Protein AF-0000000087407707 (afdb_homodimer)

Structure (mmCIF, N/CA/C/O backbone):
data_AF-0000000087407707-model_v1
#
loop_
_entity.id
_entity.type
_entity.pdbx_description
1 polymer 'Saccharopine dehydrogenase family protein'
#
loop_
_atom_site.group_PDB
_atom_site.id
_atom_site.type_symbol
_atom_site.label_atom_id
_atom_site.label_alt_id
_atom_site.label_comp_id
_atom_site.label_asym_id
_atom_site.label_entity_id
_atom_site.label_seq_id
_atom_site.pdbx_PDB_ins_code
_atom_site.Cartn_x
_atom_site.Cartn_y
_atom_site.Cartn_z
_atom_site.occupancy
_atom_site.B_iso_or_equiv
_atom_site.auth_seq_id
_atom_site.auth_comp_id
_atom_site.auth_asym_id
_atom_site.auth_atom_id
_atom_site.pdbx_PDB_model_num
ATOM 1 N N . MET A 1 1 ? -9.711 49.594 4.258 1 94.19 1 MET A N 1
ATOM 2 C CA . MET A 1 1 ? -8.438 49 3.896 1 94.19 1 MET A CA 1
ATOM 3 C C . MET A 1 1 ? -8.648 47.844 2.9 1 94.19 1 MET A C 1
ATOM 5 O O . MET A 1 1 ? -9.594 47.062 3.029 1 94.19 1 MET A O 1
ATOM 9 N N . LYS A 1 2 ? -7.848 47.812 1.868 1 97.19 2 LYS A N 1
ATOM 10 C CA . LYS A 1 2 ? -7.922 46.75 0.866 1 97.19 2 LYS A CA 1
ATOM 11 C C . LYS A 1 2 ? -7.027 45.594 1.241 1 97.19 2 LYS A C 1
ATOM 13 O O . LYS A 1 2 ? -5.824 45.75 1.454 1 97.19 2 LYS A O 1
ATOM 18 N N . VAL A 1 3 ? -7.664 44.438 1.267 1 98.31 3 VAL A N 1
ATOM 19 C CA . VAL A 1 3 ? -6.918 43.25 1.646 1 98.31 3 VAL A CA 1
ATOM 20 C C . VAL A 1 3 ? -7.035 42.188 0.548 1 98.31 3 VAL A C 1
ATOM 22 O O . VAL A 1 3 ? -8.078 42.062 -0.093 1 98.31 3 VAL A O 1
ATOM 25 N N . LEU A 1 4 ? -5.922 41.469 0.323 1 98.75 4 LEU A N 1
ATOM 26 C CA . LEU A 1 4 ? -5.895 40.375 -0.659 1 98.75 4 LEU A CA 1
ATOM 27 C C . LEU A 1 4 ? -5.652 39.031 0.018 1 98.75 4 LEU A C 1
ATOM 29 O O . LEU A 1 4 ? -4.648 38.844 0.711 1 98.75 4 LEU A O 1
ATOM 33 N N . VAL A 1 5 ? -6.613 38.156 -0.133 1 98.75 5 VAL A N 1
ATOM 34 C CA . VAL A 1 5 ? -6.426 36.75 0.29 1 98.75 5 VAL A CA 1
ATOM 35 C C . VAL A 1 5 ? -5.984 35.906 -0.9 1 98.75 5 VAL A C 1
ATOM 37 O O . VAL A 1 5 ? -6.688 35.844 -1.91 1 98.75 5 VAL A O 1
ATOM 40 N N . LEU A 1 6 ? -4.805 35.312 -0.757 1 98.31 6 LEU A N 1
ATOM 41 C CA . LEU A 1 6 ? -4.312 34.438 -1.814 1 98.31 6 LEU A CA 1
ATOM 42 C C . LEU A 1 6 ? -4.766 33 -1.583 1 98.31 6 LEU A C 1
ATOM 44 O O . LEU A 1 6 ? -4.359 32.375 -0.606 1 98.31 6 LEU A O 1
ATOM 48 N N . GLY A 1 7 ? -5.551 32.5 -2.494 1 96.75 7 GLY A N 1
ATOM 49 C CA . GLY A 1 7 ? -6.121 31.156 -2.381 1 96.75 7 GLY A CA 1
ATOM 50 C C . GLY A 1 7 ? -7.602 31.172 -2.051 1 96.75 7 GLY A C 1
ATOM 51 O O . GLY A 1 7 ? -8.008 31.719 -1.025 1 96.75 7 GLY A O 1
ATOM 52 N N . ALA A 1 8 ? -8.359 30.531 -2.9 1 96.62 8 ALA A N 1
ATOM 53 C CA . ALA A 1 8 ? -9.805 30.453 -2.701 1 96.62 8 ALA A CA 1
ATOM 54 C C . ALA A 1 8 ? -10.227 29.047 -2.301 1 96.62 8 ALA A C 1
ATOM 56 O O . ALA A 1 8 ? -11.328 28.609 -2.639 1 96.62 8 ALA A O 1
ATOM 57 N N . GLY A 1 9 ? -9.305 28.344 -1.677 1 93.56 9 GLY A N 1
ATOM 58 C CA . GLY A 1 9 ? -9.672 27.078 -1.073 1 93.56 9 GLY A CA 1
ATOM 59 C C . GLY A 1 9 ? -10.461 27.234 0.212 1 93.56 9 GLY A C 1
ATOM 60 O O . GLY A 1 9 ? -10.914 28.328 0.542 1 93.56 9 GLY A O 1
ATOM 61 N N . ASN A 1 10 ? -10.578 26.125 0.955 1 93.06 10 ASN A N 1
ATOM 62 C CA . ASN A 1 10 ? -11.383 26.109 2.176 1 93.06 10 ASN A CA 1
ATOM 63 C C . ASN A 1 10 ? -10.891 27.156 3.18 1 93.06 10 ASN A C 1
ATOM 65 O O . ASN A 1 10 ? -11.695 27.906 3.729 1 93.06 10 ASN A O 1
ATOM 69 N N . VAL A 1 11 ? -9.625 27.219 3.348 1 95.5 11 VAL A N 1
ATOM 70 C CA . VAL A 1 11 ? -9.047 28.109 4.352 1 95.5 11 VAL A CA 1
ATOM 71 C C . VAL A 1 11 ? -9.141 29.562 3.875 1 95.5 11 VAL A C 1
ATOM 73 O O . VAL A 1 11 ? -9.539 30.438 4.637 1 95.5 11 VAL A O 1
ATOM 76 N N . GLY A 1 12 ? -8.773 29.766 2.627 1 97.19 12 GLY A N 1
ATOM 77 C CA . GLY A 1 12 ? -8.867 31.109 2.08 1 97.19 12 GLY A CA 1
ATOM 78 C C . GLY A 1 12 ? -10.273 31.656 2.109 1 97.19 12 GLY A C 1
ATOM 79 O O . GLY A 1 12 ? -10.477 32.844 2.402 1 97.19 12 GLY A O 1
ATOM 80 N N . THR A 1 13 ? -11.211 30.844 1.816 1 97.31 13 THR A N 1
ATOM 81 C CA . THR A 1 13 ? -12.609 31.25 1.842 1 97.31 13 THR A CA 1
ATOM 82 C C . THR A 1 13 ? -13.039 31.641 3.254 1 97.31 13 THR A C 1
ATOM 84 O O . THR A 1 13 ? -13.742 32.625 3.443 1 97.31 13 THR A O 1
ATOM 87 N N . ALA A 1 14 ? -12.625 30.891 4.215 1 97.38 14 ALA A N 1
ATOM 88 C CA . ALA A 1 14 ? -12.953 31.188 5.605 1 97.38 14 ALA A CA 1
ATOM 89 C C . ALA A 1 14 ? -12.344 32.531 6.039 1 97.38 14 ALA A C 1
ATOM 91 O O . ALA A 1 14 ? -12.977 33.281 6.762 1 97.38 14 ALA A O 1
ATOM 92 N N . ILE A 1 15 ? -11.141 32.781 5.637 1 98.5 15 ILE A N 1
ATOM 93 C CA . ILE A 1 15 ? -10.469 34.031 5.957 1 98.5 15 ILE A CA 1
ATOM 94 C C . ILE A 1 15 ? -11.25 35.188 5.367 1 98.5 15 ILE A C 1
ATOM 96 O O . ILE A 1 15 ? -11.562 36.156 6.074 1 98.5 15 ILE A O 1
ATOM 100 N N . ALA A 1 16 ? -11.555 35.062 4.086 1 98.5 16 ALA A N 1
ATOM 101 C CA . ALA A 1 16 ? -12.273 36.125 3.383 1 98.5 16 ALA A CA 1
ATOM 102 C C . ALA A 1 16 ? -13.633 36.406 4.023 1 98.5 16 ALA A C 1
ATOM 104 O O . ALA A 1 16 ? -14.031 37.562 4.203 1 98.5 16 ALA A O 1
ATOM 105 N N . TRP A 1 17 ? -14.273 35.312 4.352 1 98.12 17 TRP A N 1
ATOM 106 C CA . TRP A 1 17 ? -15.586 35.438 4.977 1 98.12 17 TRP A CA 1
ATOM 107 C C . TRP A 1 17 ? -15.508 36.156 6.312 1 98.12 17 TRP A C 1
ATOM 109 O O . TRP A 1 17 ? -16.344 37 6.617 1 98.12 17 TRP A O 1
ATOM 119 N N . ASP A 1 18 ? -14.539 35.812 7.09 1 98.06 18 ASP A N 1
ATOM 120 C CA . ASP A 1 18 ? -14.398 36.375 8.43 1 98.06 18 ASP A CA 1
ATOM 121 C C . ASP A 1 18 ? -14.062 37.875 8.367 1 98.06 18 ASP A C 1
ATOM 123 O O . ASP A 1 18 ? -14.438 38.625 9.258 1 98.06 18 ASP A O 1
ATOM 127 N N . LEU A 1 19 ? -13.406 38.312 7.312 1 98.25 19 LEU A N 1
ATOM 128 C CA . LEU A 1 19 ? -12.93 39.688 7.199 1 98.25 19 LEU A CA 1
ATOM 129 C C . LEU A 1 19 ? -13.914 40.531 6.414 1 98.25 19 LEU A C 1
ATOM 131 O O . LEU A 1 19 ? -13.797 41.75 6.387 1 98.25 19 LEU A O 1
ATOM 135 N N . ARG A 1 20 ? -14.906 40 5.879 1 97.69 20 ARG A N 1
ATOM 136 C CA . ARG A 1 20 ? -15.711 40.562 4.801 1 97.69 20 ARG A CA 1
ATOM 137 C C . ARG A 1 20 ? -16.406 41.844 5.246 1 97.69 20 ARG A C 1
ATOM 139 O O . ARG A 1 20 ? -16.609 42.75 4.441 1 97.69 20 ARG A O 1
ATOM 146 N N . ASP A 1 21 ? -16.75 42 6.5 1 96.94 21 ASP A N 1
ATOM 147 C CA . ASP A 1 21 ? -17.562 43.125 6.957 1 96.94 21 ASP A CA 1
ATOM 148 C C . ASP A 1 21 ? -16.672 44.312 7.367 1 96.94 21 ASP A C 1
ATOM 150 O O . ASP A 1 21 ? -17.156 45.438 7.496 1 96.94 21 ASP A O 1
ATOM 154 N N . GLU A 1 22 ? -15.422 44.062 7.512 1 96.88 22 GLU A N 1
ATOM 155 C CA . GLU A 1 22 ? -14.531 45.094 8.062 1 96.88 22 GLU A CA 1
ATOM 156 C C . GLU A 1 22 ? -13.562 45.625 7.004 1 96.88 22 GLU A C 1
ATOM 158 O O . GLU A 1 22 ? -13.055 46.719 7.121 1 96.88 22 GLU A O 1
ATOM 163 N N . PHE A 1 23 ? -13.336 44.781 5.961 1 97.88 23 PHE A N 1
ATOM 164 C CA . PHE A 1 23 ? -12.328 45.125 4.961 1 97.88 23 PHE A CA 1
ATOM 165 C C . PHE A 1 23 ? -12.906 45 3.553 1 97.88 23 PHE A C 1
ATOM 167 O O . PHE A 1 23 ? -13.969 44.406 3.357 1 97.88 23 PHE A O 1
ATOM 174 N N . ASP A 1 24 ? -12.281 45.75 2.639 1 98.44 24 ASP A N 1
ATOM 175 C CA . ASP A 1 24 ? -12.5 45.5 1.222 1 98.44 24 ASP A CA 1
ATOM 176 C C . A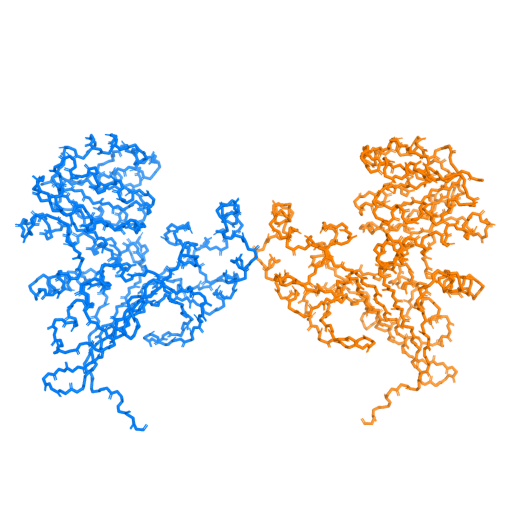SP A 1 24 ? -11.688 44.281 0.76 1 98.44 24 ASP A C 1
ATOM 178 O O . ASP A 1 24 ? -10.539 44.406 0.332 1 98.44 24 ASP A O 1
ATOM 182 N N . VAL A 1 25 ? -12.352 43.094 0.759 1 98.69 25 VAL A N 1
ATOM 183 C CA . VAL A 1 25 ? -11.641 41.844 0.64 1 98.69 25 VAL A CA 1
ATOM 184 C C . VAL A 1 25 ? -11.625 41.375 -0.819 1 98.69 25 VAL A C 1
ATOM 186 O O . VAL A 1 25 ? -12.68 41.312 -1.459 1 98.69 25 VAL A O 1
ATOM 189 N N . HIS A 1 26 ? -10.445 41.156 -1.296 1 98.56 26 HIS A N 1
ATOM 190 C CA . HIS A 1 26 ? -10.219 40.5 -2.584 1 98.56 26 HIS A CA 1
ATOM 191 C C . HIS A 1 26 ? -9.641 39.094 -2.404 1 98.56 26 HIS A C 1
ATOM 193 O O . HIS A 1 26 ? -8.859 38.844 -1.479 1 98.56 26 HIS A O 1
ATOM 199 N N . VAL A 1 27 ? -10.094 38.156 -3.301 1 98.56 27 VAL A N 1
ATOM 200 C CA . VAL A 1 27 ? -9.586 36.812 -3.229 1 98.56 27 VAL A CA 1
ATOM 201 C C . VAL A 1 27 ? -8.945 36.406 -4.559 1 98.56 27 VAL A C 1
ATOM 203 O O . VAL A 1 27 ? -9.578 36.5 -5.613 1 98.56 27 VAL A O 1
ATOM 206 N N . GLY A 1 28 ? -7.688 36 -4.453 1 97.81 28 GLY A N 1
ATOM 207 C CA . GLY A 1 28 ? -6.949 35.594 -5.637 1 97.81 28 GLY A CA 1
ATOM 208 C C . GLY A 1 28 ? -6.824 34.094 -5.781 1 97.81 28 GLY A C 1
ATOM 209 O O . GLY A 1 28 ? -6.484 33.406 -4.82 1 97.81 28 GLY A O 1
ATOM 210 N N . ASP A 1 29 ? -7.09 33.594 -6.934 1 97.5 29 ASP A N 1
ATOM 211 C CA . ASP A 1 29 ? -6.949 32.188 -7.262 1 97.5 29 ASP A CA 1
ATOM 212 C C . ASP A 1 29 ? -6.828 31.984 -8.773 1 97.5 29 ASP A C 1
ATOM 214 O O . ASP A 1 29 ? -7.199 32.875 -9.555 1 97.5 29 ASP A O 1
ATOM 218 N N . VAL A 1 30 ? -6.168 30.875 -9.125 1 96.62 30 VAL A N 1
ATOM 219 C CA . VAL A 1 30 ? -6.039 30.562 -10.547 1 96.62 30 VAL A CA 1
ATOM 220 C C . VAL A 1 30 ? -7.34 29.953 -11.062 1 96.62 30 VAL A C 1
ATOM 222 O O . VAL A 1 30 ? -7.648 30.047 -12.25 1 96.62 30 VAL A O 1
ATOM 225 N N . SER A 1 31 ? -8.18 29.375 -10.203 1 96.38 31 SER A N 1
ATOM 226 C CA . SER A 1 31 ? -9.391 28.656 -10.57 1 96.38 31 SER A CA 1
ATOM 227 C C . SER A 1 31 ? -10.594 29.594 -10.656 1 96.38 31 SER A C 1
ATOM 229 O O . SER A 1 31 ? -11.016 30.156 -9.648 1 96.38 31 SER A O 1
ATOM 231 N N . ASP A 1 32 ? -11.258 29.547 -11.797 1 96.25 32 ASP A N 1
ATOM 232 C CA . ASP A 1 32 ? -12.461 30.359 -11.961 1 96.25 32 ASP A CA 1
ATOM 233 C C . ASP A 1 32 ? -13.602 29.812 -11.109 1 96.25 32 ASP A C 1
ATOM 235 O O . ASP A 1 32 ? -14.406 30.594 -10.57 1 96.25 32 ASP A O 1
ATOM 239 N N . GLU A 1 33 ? -13.625 28.594 -11.039 1 96.25 33 GLU A N 1
ATOM 240 C CA . GLU A 1 33 ? -14.68 27.953 -10.266 1 96.25 33 GLU A CA 1
ATOM 241 C C . GLU A 1 33 ? -14.602 28.328 -8.789 1 96.25 33 GLU A C 1
ATOM 243 O O . GLU A 1 33 ? -15.609 28.656 -8.172 1 96.25 33 GLU A O 1
ATOM 248 N N . ARG A 1 34 ? -13.438 28.344 -8.258 1 95.38 34 ARG A N 1
ATOM 249 C CA . ARG A 1 34 ? -13.25 28.703 -6.859 1 95.38 34 ARG A CA 1
ATOM 250 C C . ARG A 1 34 ? -13.539 30.188 -6.629 1 95.38 34 ARG A C 1
ATOM 252 O O . ARG A 1 34 ? -14.086 30.562 -5.59 1 95.38 34 ARG A O 1
ATOM 259 N N . LEU A 1 35 ? -13.18 30.969 -7.586 1 97.25 35 LEU A N 1
ATOM 260 C CA . LEU A 1 35 ? -13.398 32.406 -7.477 1 97.25 35 LEU A CA 1
ATOM 261 C C . LEU A 1 35 ? -14.891 32.719 -7.492 1 97.25 35 LEU A C 1
ATOM 263 O O . LEU A 1 35 ? -15.344 33.656 -6.801 1 97.25 35 LEU A O 1
ATOM 267 N N . LYS A 1 36 ? -15.586 31.938 -8.258 1 96.38 36 LYS A N 1
ATOM 268 C CA . LYS A 1 36 ? -17.031 32.125 -8.312 1 96.38 36 LYS A CA 1
ATOM 269 C C . LYS A 1 36 ? -17.688 31.859 -6.957 1 96.38 36 LYS A C 1
ATOM 271 O O . LYS A 1 36 ? -18.625 32.562 -6.562 1 96.38 36 LYS A O 1
ATOM 276 N N . ALA A 1 37 ? -17.156 30.953 -6.285 1 94 37 ALA A N 1
ATOM 277 C CA . ALA A 1 37 ? -17.734 30.516 -5.016 1 94 37 ALA A CA 1
ATOM 278 C C . ALA A 1 37 ? -17.609 31.609 -3.953 1 94 37 ALA A C 1
ATOM 280 O O . ALA A 1 37 ? -18.391 31.656 -3.006 1 94 37 ALA A O 1
ATOM 281 N N . VAL A 1 38 ? -16.641 32.531 -4.105 1 96.75 38 VAL A N 1
ATOM 282 C CA . VAL A 1 38 ? -16.406 33.531 -3.078 1 96.75 38 VAL A CA 1
ATOM 283 C C . VAL A 1 38 ? -16.969 34.875 -3.541 1 96.75 38 VAL A C 1
ATOM 285 O O . VAL A 1 38 ? -16.922 35.844 -2.799 1 96.75 38 VAL A O 1
ATOM 288 N N . SER A 1 39 ? -17.531 34.969 -4.711 1 96.56 39 SER A N 1
ATOM 289 C CA . SER A 1 39 ? -17.922 36.219 -5.34 1 96.56 39 SER A CA 1
ATOM 290 C C . SER A 1 39 ? -19.109 36.844 -4.609 1 96.56 39 SER A C 1
ATOM 292 O O . SER A 1 39 ? -19.359 38.062 -4.762 1 96.56 39 SER A O 1
ATOM 294 N N . GLU A 1 40 ? -19.75 36.094 -3.857 1 95.69 40 GLU A N 1
ATOM 295 C CA . GLU A 1 40 ? -20.922 36.594 -3.154 1 95.69 40 GLU A CA 1
ATOM 296 C C . GLU A 1 40 ? -20.531 37.562 -2.025 1 95.69 40 GLU A C 1
ATOM 298 O O . GLU A 1 40 ? -21.312 38.438 -1.641 1 95.69 40 GLU A O 1
ATOM 303 N N . PHE A 1 41 ? -19.266 37.406 -1.529 1 96.69 41 PHE A N 1
ATOM 304 C CA . PHE A 1 41 ? -18.938 38.219 -0.349 1 96.69 41 PHE A CA 1
ATOM 305 C C . PHE A 1 41 ? -17.547 38.812 -0.465 1 96.69 41 PHE A C 1
ATOM 307 O O . PHE A 1 41 ? -17.125 39.562 0.422 1 96.69 41 PHE A O 1
ATOM 314 N N . ALA A 1 42 ? -16.812 38.562 -1.515 1 98.06 42 ALA A N 1
ATOM 315 C CA . ALA A 1 42 ? -15.492 39.094 -1.776 1 98.06 42 ALA A CA 1
ATOM 316 C C . ALA A 1 42 ? -15.273 39.344 -3.27 1 98.06 42 ALA A C 1
ATOM 318 O O . ALA A 1 42 ? -16 38.781 -4.102 1 98.06 42 ALA A O 1
ATOM 319 N N . THR A 1 43 ? -14.352 40.156 -3.625 1 98.25 43 THR A N 1
ATOM 320 C CA . THR A 1 43 ? -14.055 40.469 -5.023 1 98.25 43 THR A CA 1
ATOM 321 C C . THR A 1 43 ? -13.023 39.469 -5.578 1 98.25 43 THR A C 1
ATOM 323 O O . THR A 1 43 ? -11.883 39.438 -5.113 1 98.25 43 THR A O 1
ATOM 326 N N . PRO A 1 44 ? -13.391 38.719 -6.613 1 98.06 44 PRO A N 1
ATOM 327 C CA . PRO A 1 44 ? -12.453 37.75 -7.18 1 98.06 44 PRO A CA 1
ATOM 328 C C . PRO A 1 44 ? -11.359 38.406 -8.016 1 98.06 44 PRO A C 1
ATOM 330 O O . PRO A 1 44 ? -11.609 39.375 -8.703 1 98.06 44 PRO A O 1
ATOM 333 N N . LEU A 1 45 ? -10.18 37.844 -7.945 1 97 45 LEU A N 1
ATOM 334 C CA . LEU A 1 45 ? -9.023 38.25 -8.719 1 97 45 LEU A CA 1
ATOM 335 C C . LEU A 1 45 ? -8.25 37.062 -9.25 1 97 45 LEU A C 1
ATOM 337 O O . LEU A 1 45 ? -7.828 36.188 -8.477 1 97 45 LEU A O 1
ATOM 341 N N . LYS A 1 46 ? -8.094 37 -10.555 1 96.25 46 LYS A N 1
ATOM 342 C CA . LYS A 1 46 ? -7.316 35.906 -11.125 1 96.25 46 LYS A CA 1
ATOM 343 C C . LYS A 1 46 ? -5.824 36.094 -10.875 1 96.25 46 LYS A C 1
ATOM 345 O O . LYS A 1 46 ? -5.238 37.094 -11.32 1 96.25 46 LYS A O 1
ATOM 350 N N . VAL A 1 47 ? -5.227 35.219 -10.102 1 95.88 47 VAL A N 1
ATOM 351 C CA . VAL A 1 47 ? -3.812 35.312 -9.75 1 95.88 47 VAL A CA 1
ATOM 352 C C . VAL A 1 47 ? -3.152 33.938 -9.93 1 95.88 47 VAL A C 1
ATOM 354 O O . VAL A 1 47 ? -3.697 32.938 -9.492 1 95.88 47 VAL A O 1
ATOM 357 N N . ASP A 1 48 ? -2.035 33.938 -10.586 1 95.44 48 ASP A N 1
ATOM 358 C CA . ASP A 1 48 ? -1.222 32.75 -10.711 1 95.44 48 ASP A CA 1
ATOM 359 C C . ASP A 1 48 ? -0.048 32.781 -9.734 1 95.44 48 ASP A C 1
ATOM 361 O O . ASP A 1 48 ? 0.967 33.438 -9.992 1 95.44 48 ASP A O 1
ATOM 365 N N . ALA A 1 49 ? -0.137 32 -8.695 1 93.88 49 ALA A N 1
ATOM 366 C CA . ALA A 1 49 ? 0.852 32.031 -7.617 1 93.88 49 ALA A CA 1
ATOM 367 C C . ALA A 1 49 ? 2.154 31.359 -8.062 1 93.88 49 ALA A C 1
ATOM 369 O O . ALA A 1 49 ? 3.188 31.5 -7.406 1 93.88 49 ALA A O 1
ATOM 370 N N . SER A 1 50 ? 2.168 30.672 -9.195 1 94 50 SER A N 1
ATOM 371 C CA . SER A 1 50 ? 3.389 30.031 -9.68 1 94 50 SER A CA 1
ATOM 372 C C . SER A 1 50 ? 4.336 31.047 -10.305 1 94 50 SER A C 1
ATOM 374 O O . SER A 1 50 ? 5.512 30.766 -10.516 1 94 50 SER A O 1
ATOM 376 N N . SER A 1 51 ? 3.814 32.25 -10.578 1 95.56 51 SER A N 1
ATOM 377 C CA . SER A 1 51 ? 4.617 33.312 -11.141 1 95.56 51 SER A CA 1
ATOM 378 C C . SER A 1 51 ? 4.949 34.375 -10.094 1 95.56 51 SER A C 1
ATOM 380 O O . SER A 1 51 ? 4.066 35.094 -9.617 1 95.56 51 SER A O 1
ATOM 382 N N . PHE A 1 52 ? 6.234 34.5 -9.828 1 96.88 52 PHE A N 1
ATOM 383 C CA . PHE A 1 52 ? 6.695 35.469 -8.844 1 96.88 52 PHE A CA 1
ATOM 384 C C . PHE A 1 52 ? 6.289 36.875 -9.25 1 96.88 52 PHE A C 1
ATOM 386 O O . PHE A 1 52 ? 5.77 37.656 -8.43 1 96.88 52 PHE A O 1
ATOM 393 N N . ASP A 1 53 ? 6.418 37.156 -10.477 1 96 53 ASP A N 1
ATOM 394 C CA . ASP A 1 53 ? 6.105 38.5 -10.961 1 96 53 ASP A CA 1
ATOM 395 C C . ASP A 1 53 ? 4.605 38.781 -10.898 1 96 53 ASP A C 1
ATOM 397 O O . ASP A 1 53 ? 4.184 39.875 -10.578 1 96 53 ASP A O 1
ATOM 401 N N . SER A 1 54 ? 3.916 37.781 -11.203 1 94.69 54 SER A N 1
ATOM 402 C CA . SER A 1 54 ? 2.465 37.906 -11.109 1 94.69 54 SER A CA 1
ATOM 403 C C . SER A 1 54 ? 2.02 38.188 -9.68 1 94.69 54 SER A C 1
ATOM 405 O O . SER A 1 54 ? 1.072 38.938 -9.453 1 94.69 54 SER A O 1
ATOM 407 N N . LEU A 1 55 ? 2.652 37.594 -8.773 1 97 55 LEU A N 1
ATOM 408 C CA . LEU A 1 55 ? 2.342 37.781 -7.359 1 97 55 LEU A CA 1
ATOM 409 C C . LEU A 1 55 ? 2.67 39.219 -6.934 1 97 55 LEU A C 1
ATOM 411 O O . LEU A 1 55 ? 1.856 39.875 -6.285 1 97 55 LEU A O 1
ATOM 415 N N . VAL A 1 56 ? 3.84 39.656 -7.289 1 97.75 56 VAL A N 1
ATOM 416 C CA . VAL A 1 56 ? 4.285 41 -6.902 1 97.75 56 VAL A CA 1
ATOM 417 C C . VAL A 1 56 ? 3.318 42.031 -7.457 1 97.75 56 VAL A C 1
ATOM 419 O O . VAL A 1 56 ? 2.883 42.938 -6.73 1 97.75 56 VAL A O 1
ATOM 422 N N . GLU A 1 57 ? 2.977 41.875 -8.688 1 96.69 57 GLU A N 1
ATOM 423 C CA . GLU A 1 57 ? 2.074 42.812 -9.336 1 96.69 57 GLU A CA 1
ATOM 424 C C . GLU A 1 57 ? 0.699 42.812 -8.68 1 96.69 57 GLU A C 1
ATOM 426 O O . GLU A 1 57 ? 0.116 43.844 -8.43 1 96.69 57 GLU A O 1
ATOM 431 N N . ALA A 1 58 ? 0.208 41.688 -8.422 1 96.38 58 ALA A N 1
ATOM 432 C CA . ALA A 1 58 ? -1.11 41.531 -7.809 1 96.38 58 ALA A CA 1
ATOM 433 C C . ALA A 1 58 ? -1.143 42.156 -6.418 1 96.38 58 ALA A C 1
ATOM 435 O O . ALA A 1 58 ? -2.158 42.719 -6.008 1 96.38 58 ALA A O 1
ATOM 436 N N . MET A 1 59 ? -0.061 42.156 -5.688 1 97.88 59 MET A N 1
ATOM 437 C CA . MET A 1 59 ? -0.015 42.562 -4.289 1 97.88 59 MET A CA 1
ATOM 438 C C . MET A 1 59 ? 0.126 44.062 -4.168 1 97.88 59 MET A C 1
ATOM 440 O O . MET A 1 59 ? -0.279 44.656 -3.166 1 97.88 59 MET A O 1
ATOM 444 N N . ARG A 1 60 ? 0.74 44.812 -5.117 1 94.94 60 ARG A N 1
ATOM 445 C CA . ARG A 1 60 ? 1.054 46.25 -5.062 1 94.94 60 ARG A CA 1
ATOM 446 C C . ARG A 1 60 ? -0.207 47.094 -4.84 1 94.94 60 ARG A C 1
ATOM 448 O O . ARG A 1 60 ? -0.155 48.156 -4.219 1 94.94 60 ARG A O 1
ATOM 455 N N . GLY A 1 61 ? -1.336 46.625 -5.062 1 90.31 61 GLY A N 1
ATOM 456 C CA . GLY A 1 61 ? -2.564 47.375 -4.926 1 90.31 61 GLY A CA 1
ATOM 457 C C . GLY A 1 61 ? -3.258 47.156 -3.594 1 90.31 61 GLY A C 1
ATOM 458 O O . GLY A 1 61 ? -4.297 47.781 -3.32 1 90.31 61 GLY A O 1
ATOM 459 N N . PHE A 1 62 ? -2.545 46.531 -2.668 1 97.62 62 PHE A N 1
ATOM 460 C CA . PHE A 1 62 ? -3.197 46.188 -1.417 1 97.62 62 PHE A CA 1
ATOM 461 C C . PHE A 1 62 ? -2.363 46.625 -0.221 1 97.62 62 PHE A C 1
ATOM 463 O O . PHE A 1 62 ? -1.186 46.938 -0.369 1 97.62 62 PHE A O 1
ATOM 470 N N . GLU A 1 63 ? -2.988 46.719 0.902 1 95.94 63 GLU A N 1
ATOM 471 C CA . GLU A 1 63 ? -2.318 47.156 2.123 1 95.94 63 GLU A CA 1
ATOM 472 C C . GLU A 1 63 ? -1.943 45.969 3.004 1 95.94 63 GLU A C 1
ATOM 474 O O . GLU A 1 63 ? -1.067 46.094 3.865 1 95.94 63 GLU A O 1
ATOM 479 N N . LEU A 1 64 ? -2.611 44.906 2.801 1 97.88 64 LEU A N 1
ATOM 480 C CA . LEU A 1 64 ? -2.377 43.688 3.543 1 97.88 64 LEU A CA 1
ATOM 481 C C . LEU A 1 64 ? -2.719 42.469 2.691 1 97.88 64 LEU A C 1
ATOM 483 O O . LEU A 1 64 ? -3.729 42.438 1.982 1 97.88 64 LEU A O 1
ATOM 487 N N . VAL A 1 65 ? -1.82 41.5 2.76 1 98.69 65 VAL A N 1
ATOM 488 C CA . VAL A 1 65 ? -2.033 40.25 2.033 1 98.69 65 VAL A CA 1
ATOM 489 C C . VAL A 1 65 ? -2.074 39.094 3.014 1 98.69 65 VAL A C 1
ATOM 491 O O . VAL A 1 65 ? -1.289 39.031 3.965 1 98.69 65 VAL A O 1
ATOM 494 N N . ILE A 1 66 ? -3.047 38.188 2.82 1 98.75 66 ILE A N 1
ATOM 495 C CA . ILE A 1 66 ? -3.115 36.938 3.592 1 98.75 66 ILE A CA 1
ATOM 496 C C . ILE A 1 66 ? -2.9 35.75 2.668 1 98.75 66 ILE A C 1
ATOM 498 O O . ILE A 1 66 ? -3.646 35.562 1.705 1 98.75 66 ILE A O 1
ATOM 502 N N . GLY A 1 67 ? -1.86 35 2.961 1 98.19 67 GLY A N 1
ATOM 503 C CA . GLY A 1 67 ? -1.527 33.844 2.152 1 98.19 67 GLY A CA 1
ATOM 504 C C . GLY A 1 67 ? -2.156 32.562 2.662 1 98.19 67 GLY A C 1
ATOM 505 O O . GLY A 1 67 ? -1.906 32.156 3.797 1 98.19 67 GLY A O 1
ATOM 506 N N . ALA A 1 68 ? -2.926 31.906 1.881 1 96.44 68 ALA A N 1
ATOM 507 C CA . ALA A 1 68 ? -3.525 30.594 2.141 1 96.44 68 ALA A CA 1
ATOM 508 C C . ALA A 1 68 ? -3.33 29.656 0.952 1 96.44 68 ALA A C 1
ATOM 510 O O . ALA A 1 68 ? -4.297 29.078 0.444 1 96.44 68 ALA A O 1
ATOM 511 N N . LEU A 1 69 ? -2.09 29.422 0.562 1 94.69 69 LEU A N 1
ATOM 512 C CA . LEU A 1 69 ? -1.695 28.641 -0.609 1 94.69 69 LEU A CA 1
ATOM 513 C C . LEU A 1 69 ? -1.043 27.328 -0.196 1 94.69 69 LEU A C 1
ATOM 515 O O . LEU A 1 69 ? -0.639 27.172 0.958 1 94.69 69 LEU A O 1
ATOM 519 N N . PRO A 1 70 ? -1.013 26.406 -1.141 1 91 70 PRO A N 1
ATOM 520 C CA . PRO A 1 70 ? -0.199 25.219 -0.858 1 91 70 PRO A CA 1
ATOM 521 C C . PRO A 1 70 ? 1.234 25.578 -0.465 1 91 70 PRO A C 1
ATOM 523 O O . PRO A 1 70 ? 1.774 26.578 -0.919 1 91 70 PRO A O 1
ATOM 526 N N . GLY A 1 71 ? 1.777 24.75 0.303 1 90.38 71 GLY A N 1
ATOM 527 C CA . GLY A 1 71 ? 3.078 24.984 0.91 1 90.38 71 GLY A CA 1
ATOM 528 C C . GLY A 1 71 ? 4.152 25.344 -0.099 1 90.38 71 GLY A C 1
ATOM 529 O O . GLY A 1 71 ? 5.004 26.188 0.171 1 90.38 71 GLY A O 1
ATOM 530 N N . ARG A 1 72 ? 4.078 24.781 -1.284 1 89.25 72 ARG A N 1
ATOM 531 C CA . ARG A 1 72 ? 5.117 24.969 -2.291 1 89.25 72 ARG A CA 1
ATOM 532 C C . ARG A 1 72 ? 5.164 26.406 -2.766 1 89.25 72 ARG A C 1
ATOM 534 O O . ARG A 1 72 ? 6.168 26.859 -3.332 1 89.25 72 ARG A O 1
ATOM 541 N N . PHE A 1 73 ? 4.121 27.219 -2.402 1 93.5 73 PHE A N 1
ATOM 542 C CA . PHE A 1 73 ? 4.062 28.594 -2.861 1 93.5 73 PHE A CA 1
ATOM 543 C C . PHE A 1 73 ? 4.285 29.562 -1.701 1 93.5 73 PHE A C 1
ATOM 545 O O . PHE A 1 73 ? 4.344 30.781 -1.899 1 93.5 73 PHE A O 1
ATOM 552 N N . GLY A 1 74 ? 4.426 29.016 -0.521 1 94.69 74 GLY A N 1
ATOM 553 C CA . GLY A 1 74 ? 4.457 29.844 0.669 1 94.69 74 GLY A CA 1
ATOM 554 C C . GLY A 1 74 ? 5.625 30.828 0.687 1 94.69 74 GLY A C 1
ATOM 555 O O . GLY A 1 74 ? 5.43 32.031 0.786 1 94.69 74 GLY A O 1
ATOM 556 N N . TYR A 1 75 ? 6.789 30.297 0.464 1 96.56 75 TYR A N 1
ATOM 557 C CA . TYR A 1 75 ? 8 31.109 0.57 1 96.56 75 TYR A CA 1
ATOM 558 C C . TYR A 1 75 ? 8.055 32.156 -0.529 1 96.56 75 TYR A C 1
ATOM 560 O O . TYR A 1 75 ? 8.383 33.312 -0.272 1 96.56 75 TYR A O 1
ATOM 568 N N . GLN A 1 76 ? 7.68 31.75 -1.662 1 97 76 GLN A N 1
ATOM 569 C CA . GLN A 1 76 ? 7.648 32.688 -2.789 1 97 76 GLN A CA 1
ATOM 570 C C . GLN A 1 76 ? 6.652 33.812 -2.549 1 97 76 GLN A C 1
ATOM 572 O O . GLN A 1 76 ? 6.891 34.969 -2.943 1 97 76 GLN A O 1
ATOM 577 N N . SER A 1 77 ? 5.605 33.5 -1.963 1 97.69 77 SER A N 1
ATOM 578 C CA . SER A 1 77 ? 4.59 34.5 -1.676 1 97.69 77 SER A CA 1
ATOM 579 C C . SER A 1 77 ? 5.094 35.531 -0.65 1 97.69 77 SER A C 1
ATOM 581 O O . SER A 1 77 ? 4.801 36.719 -0.751 1 97.69 77 SER A O 1
ATOM 583 N N . VAL A 1 78 ? 5.812 35.062 0.32 1 98.12 78 VAL A N 1
ATOM 584 C CA . VAL A 1 78 ? 6.383 35.969 1.33 1 98.12 78 VAL A CA 1
ATOM 585 C C . VAL A 1 78 ? 7.395 36.906 0.68 1 98.12 78 VAL A C 1
ATOM 587 O O . VAL A 1 78 ? 7.363 38.125 0.914 1 98.12 78 VAL A O 1
ATOM 590 N N . ARG A 1 79 ? 8.203 36.344 -0.135 1 98.38 79 ARG A N 1
ATOM 591 C CA . ARG A 1 79 ? 9.18 37.156 -0.851 1 98.38 79 ARG A CA 1
ATOM 592 C C . ARG A 1 79 ? 8.492 38.188 -1.726 1 98.38 79 ARG A C 1
ATOM 594 O O . ARG A 1 79 ? 8.961 39.344 -1.823 1 98.38 79 ARG A O 1
ATOM 601 N N . ALA A 1 80 ? 7.465 37.781 -2.354 1 98.38 80 ALA A N 1
ATOM 602 C CA . ALA A 1 80 ? 6.719 38.688 -3.229 1 98.38 80 ALA A CA 1
ATOM 603 C C . ALA A 1 80 ? 6.113 39.844 -2.438 1 98.38 80 ALA A C 1
ATOM 605 O O . ALA A 1 80 ? 6.102 40.969 -2.908 1 98.38 80 ALA A O 1
ATOM 606 N N . ALA A 1 81 ? 5.621 39.594 -1.281 1 98.44 81 ALA A N 1
ATOM 607 C CA . ALA A 1 81 ? 5.051 40.625 -0.433 1 98.44 81 ALA A CA 1
ATOM 608 C C . ALA A 1 81 ? 6.109 41.656 -0.039 1 98.44 81 ALA A C 1
ATOM 610 O O . ALA A 1 81 ? 5.863 42.875 -0.081 1 98.44 81 ALA A O 1
ATOM 611 N N . ILE A 1 82 ? 7.25 41.156 0.318 1 98.25 82 ILE A N 1
ATOM 612 C CA . ILE A 1 82 ? 8.352 42.031 0.711 1 98.25 82 ILE A CA 1
ATOM 613 C C . ILE A 1 82 ? 8.75 42.938 -0.464 1 98.25 82 ILE A C 1
ATOM 615 O O . ILE A 1 82 ? 8.906 44.125 -0.309 1 98.25 82 ILE A O 1
ATOM 619 N N . LYS A 1 83 ? 8.844 42.281 -1.572 1 98.25 83 LYS A N 1
ATOM 620 C CA . LYS A 1 83 ? 9.211 43.031 -2.773 1 98.25 83 LYS A CA 1
ATOM 621 C C . LYS A 1 83 ? 8.156 44.062 -3.109 1 98.25 83 LYS A C 1
ATOM 623 O O . LYS A 1 83 ? 8.492 45.188 -3.539 1 98.25 83 LYS A O 1
ATOM 628 N N . ALA A 1 84 ? 6.91 43.75 -2.957 1 98.06 84 ALA A N 1
ATOM 629 C CA . ALA A 1 84 ? 5.801 44.625 -3.268 1 98.06 84 ALA A CA 1
ATOM 630 C C . ALA A 1 84 ? 5.633 45.688 -2.186 1 98.06 84 ALA A C 1
ATOM 632 O O . ALA A 1 84 ? 4.918 46.688 -2.379 1 98.06 84 ALA A O 1
ATOM 633 N N . GLY A 1 85 ? 6.242 45.531 -1.013 1 97.12 85 GLY A N 1
ATOM 634 C CA . GLY A 1 85 ? 6.133 46.469 0.097 1 97.12 85 GLY A CA 1
ATOM 635 C C . GLY A 1 85 ? 4.801 46.375 0.82 1 97.12 85 GLY A C 1
ATOM 636 O O . GLY A 1 85 ? 4.246 47.375 1.234 1 97.12 85 GLY A O 1
ATOM 637 N N . VAL A 1 86 ? 4.293 45.188 0.909 1 97.75 86 VAL A N 1
ATOM 638 C CA . VAL A 1 86 ? 2.98 45 1.518 1 97.75 86 VAL A CA 1
ATOM 639 C C . VAL A 1 86 ? 3.086 44.062 2.705 1 97.75 86 VAL A C 1
ATOM 641 O O . VAL A 1 86 ? 3.797 43.031 2.641 1 97.75 86 VAL A O 1
ATOM 644 N N . ASP A 1 87 ? 2.422 44.375 3.834 1 97.94 87 ASP A N 1
ATOM 645 C CA . ASP A 1 87 ? 2.373 43.469 4.992 1 97.94 87 ASP A CA 1
ATOM 646 C C . ASP A 1 87 ? 1.685 42.156 4.641 1 97.94 87 ASP A C 1
ATOM 648 O O . ASP A 1 87 ? 0.805 42.125 3.779 1 97.94 87 ASP A O 1
ATOM 652 N N . MET A 1 88 ? 2.127 41.125 5.367 1 98.31 88 MET A N 1
ATOM 653 C CA . MET A 1 88 ? 1.571 39.812 5.008 1 98.31 88 MET A CA 1
ATOM 654 C C . MET A 1 88 ? 1.39 38.969 6.246 1 98.31 88 MET A C 1
ATOM 656 O O . MET A 1 88 ? 2.223 38.969 7.152 1 98.31 88 MET A O 1
ATOM 660 N N . VAL A 1 89 ? 0.287 38.25 6.281 1 98.44 89 VAL A N 1
ATOM 661 C CA . VAL A 1 89 ? 0.025 37.125 7.172 1 98.44 89 VAL A CA 1
ATOM 662 C C . VAL A 1 89 ? -0.111 35.844 6.359 1 98.44 89 VAL A C 1
ATOM 664 O O . VAL A 1 89 ? -0.832 35.812 5.359 1 98.44 89 VAL A O 1
ATOM 667 N N . ASP A 1 90 ? 0.576 34.781 6.762 1 98.38 90 ASP A N 1
ATOM 668 C CA . ASP A 1 90 ? 0.589 33.594 5.926 1 98.38 90 ASP A CA 1
ATOM 669 C C . ASP A 1 90 ? 0.344 32.344 6.762 1 98.38 90 ASP A C 1
ATOM 671 O O . ASP A 1 90 ? 0.861 32.219 7.875 1 98.38 90 ASP A O 1
ATOM 675 N N . VAL A 1 91 ? -0.458 31.406 6.191 1 96.56 91 VAL A N 1
ATOM 676 C CA . VAL A 1 91 ? -0.758 30.172 6.918 1 96.56 91 VAL A CA 1
ATOM 677 C C . VAL A 1 91 ? -0.061 29 6.246 1 96.56 91 VAL A C 1
ATOM 679 O O . VAL A 1 91 ? -0.038 27.891 6.793 1 96.56 91 VAL A O 1
ATOM 682 N N . SER A 1 92 ? 0.613 29.172 5.168 1 92.19 92 SER A N 1
ATOM 683 C CA . SER A 1 92 ? 1.177 28.078 4.383 1 92.19 92 SER A CA 1
ATOM 684 C C . SER A 1 92 ? 2.379 27.453 5.086 1 92.19 92 SER A C 1
ATOM 686 O O . SER A 1 92 ? 3.234 28.172 5.613 1 92.19 92 SER A O 1
ATOM 688 N N . PHE A 1 93 ? 2.379 26.125 5.082 1 90.12 93 PHE A N 1
ATOM 689 C CA . PHE A 1 93 ? 3.568 25.438 5.586 1 90.12 93 PHE A CA 1
ATOM 690 C C . PHE A 1 93 ? 4.645 25.359 4.512 1 90.12 93 PHE A C 1
ATOM 692 O O . PHE A 1 93 ? 4.578 24.516 3.619 1 90.12 93 PHE A O 1
ATOM 699 N N . MET A 1 94 ? 5.59 26.203 4.664 1 89.56 94 MET A N 1
ATOM 700 C CA . MET A 1 94 ? 6.66 26.234 3.672 1 89.56 94 MET A CA 1
ATOM 701 C C . MET A 1 94 ? 7.906 25.516 4.191 1 89.56 94 MET A C 1
ATOM 703 O O . MET A 1 94 ? 8.242 25.625 5.371 1 89.56 94 MET A O 1
ATOM 707 N N . PRO A 1 95 ? 8.562 24.781 3.34 1 86.06 95 PRO A N 1
ATOM 708 C CA . PRO A 1 95 ? 9.766 24.062 3.766 1 86.06 95 PRO A CA 1
ATOM 709 C C . PRO A 1 95 ? 10.914 25 4.133 1 86.06 95 PRO A C 1
ATOM 711 O O . PRO A 1 95 ? 11.734 24.672 4.988 1 86.06 95 PRO A O 1
ATOM 714 N N . GLU A 1 96 ? 10.898 26.188 3.523 1 91.88 96 GLU A N 1
ATOM 715 C CA . GLU A 1 96 ? 11.922 27.172 3.812 1 91.88 96 GLU A CA 1
ATOM 716 C C . GLU A 1 96 ? 11.664 27.875 5.145 1 91.88 96 GLU A C 1
ATOM 718 O O . GLU A 1 96 ? 10.539 27.844 5.656 1 91.88 96 GLU A O 1
ATOM 723 N N . ASN A 1 97 ? 12.719 28.438 5.676 1 93.69 97 ASN A N 1
ATOM 724 C CA . ASN A 1 97 ? 12.586 29.219 6.902 1 93.69 97 ASN A CA 1
ATOM 725 C C . ASN A 1 97 ? 12.344 30.703 6.605 1 93.69 97 ASN A C 1
ATOM 727 O O . ASN A 1 97 ? 13.266 31.422 6.211 1 93.69 97 ASN A O 1
ATOM 731 N N . PRO A 1 98 ? 11.18 31.125 6.879 1 96.12 98 PRO A N 1
ATOM 732 C CA . PRO A 1 98 ? 10.875 32.5 6.547 1 96.12 98 PRO A CA 1
ATOM 733 C C . PRO A 1 98 ? 11.688 33.5 7.375 1 96.12 98 PRO A C 1
ATOM 735 O O . PRO A 1 98 ? 11.844 34.656 6.977 1 96.12 98 PRO A O 1
ATOM 738 N N . LEU A 1 99 ? 12.219 33.125 8.461 1 96.25 99 LEU A N 1
ATOM 739 C CA . LEU A 1 99 ? 12.984 34 9.328 1 96.25 99 LEU A CA 1
ATOM 740 C C . LEU A 1 99 ? 14.242 34.531 8.625 1 96.25 99 LEU A C 1
ATOM 742 O O . LEU A 1 99 ? 14.797 35.562 9 1 96.25 99 LEU A O 1
ATOM 746 N N . GLU A 1 100 ? 14.625 33.844 7.629 1 96.5 100 GLU A N 1
ATOM 747 C CA . GLU A 1 100 ? 15.797 34.25 6.848 1 96.5 100 GLU A CA 1
ATOM 748 C C . GLU A 1 100 ? 15.539 35.531 6.074 1 96.5 100 GLU A C 1
ATOM 750 O O . GLU A 1 100 ? 16.484 36.188 5.609 1 96.5 100 GLU A O 1
ATOM 755 N N . LEU A 1 101 ? 14.328 35.906 5.965 1 97.75 101 LEU A N 1
ATOM 756 C CA . LEU A 1 101 ? 13.961 37.094 5.191 1 97.75 101 LEU A CA 1
ATOM 757 C C . LEU A 1 101 ? 13.781 38.312 6.105 1 97.75 101 LEU A C 1
ATOM 759 O O . LEU A 1 101 ? 13.289 39.344 5.672 1 97.75 101 LEU A O 1
ATOM 763 N N . ARG A 1 102 ? 14.164 38.219 7.355 1 96.75 102 ARG A N 1
ATOM 764 C CA . ARG A 1 102 ? 13.922 39.25 8.352 1 96.75 102 ARG A CA 1
ATOM 765 C C . ARG A 1 102 ? 14.516 40.562 7.918 1 96.75 102 ARG A C 1
ATOM 767 O O . ARG A 1 102 ? 13.828 41.594 7.918 1 96.75 102 ARG A O 1
ATOM 774 N N . ASP A 1 103 ? 15.781 40.594 7.512 1 97.31 103 ASP A N 1
ATOM 775 C CA . ASP A 1 103 ? 16.484 41.812 7.137 1 97.31 103 ASP A CA 1
ATOM 776 C C . ASP A 1 103 ? 15.812 42.5 5.93 1 97.31 103 ASP A C 1
ATOM 778 O O . ASP A 1 103 ? 15.633 43.719 5.898 1 97.31 103 ASP A O 1
ATOM 782 N N . GLU A 1 104 ? 15.477 41.656 5.016 1 98.12 104 GLU A N 1
ATOM 783 C CA . GLU A 1 104 ? 14.812 42.156 3.824 1 98.12 104 GLU A CA 1
ATOM 784 C C . GLU A 1 104 ? 13.469 42.781 4.172 1 98.12 104 GLU A C 1
ATOM 786 O O . GLU A 1 104 ? 13.102 43.844 3.629 1 98.12 104 GLU A O 1
ATOM 791 N N . ALA A 1 105 ? 12.773 42.156 5.02 1 98.25 105 ALA A N 1
ATOM 792 C CA . ALA A 1 105 ? 11.469 42.656 5.434 1 98.25 105 ALA A CA 1
ATOM 793 C C . ALA A 1 105 ? 11.609 44 6.184 1 98.25 105 ALA A C 1
ATOM 795 O O . ALA A 1 105 ? 10.82 44.906 5.973 1 98.25 105 ALA A O 1
ATOM 796 N N . GLU A 1 106 ? 12.594 44.031 7.039 1 97.38 106 GLU A N 1
ATOM 797 C CA . GLU A 1 106 ? 12.844 45.281 7.789 1 97.38 106 GLU A CA 1
ATOM 798 C C . GLU A 1 106 ? 13.227 46.406 6.859 1 97.38 106 GLU A C 1
ATOM 800 O O . GLU A 1 106 ? 12.711 47.531 7 1 97.38 106 GLU A O 1
ATOM 805 N N . LYS A 1 107 ? 14.07 46.125 5.969 1 97.69 107 LYS A N 1
ATOM 806 C CA . LYS A 1 107 ? 14.5 47.156 5.008 1 97.69 107 LYS A CA 1
ATOM 807 C C . LYS A 1 107 ? 13.328 47.656 4.176 1 97.69 107 LYS A C 1
ATOM 809 O O . LYS A 1 107 ? 13.242 48.844 3.857 1 97.69 107 LYS A O 1
ATOM 814 N N . ALA A 1 108 ? 12.43 46.781 3.867 1 97.12 108 ALA A N 1
ATOM 815 C CA . ALA A 1 108 ? 11.266 47.125 3.057 1 97.12 108 ALA A CA 1
ATOM 816 C C . ALA A 1 108 ? 10.164 47.75 3.914 1 97.12 108 ALA A C 1
ATOM 818 O O . ALA A 1 108 ? 9.141 48.188 3.393 1 97.12 108 ALA A O 1
ATOM 819 N N . GLN A 1 109 ? 10.328 47.719 5.211 1 96.25 109 GLN A N 1
ATOM 820 C CA . GLN A 1 109 ? 9.344 48.188 6.176 1 96.25 109 GLN A CA 1
ATOM 821 C C . GLN A 1 109 ? 8.023 47.438 6.035 1 96.25 109 GLN A C 1
ATOM 823 O O . GLN A 1 109 ? 6.961 48.062 5.945 1 96.25 109 GLN A O 1
ATOM 828 N N . VAL A 1 110 ? 8.211 46.188 5.941 1 96.5 110 VAL A N 1
ATOM 829 C CA . VAL A 1 110 ? 7.082 45.281 5.809 1 96.5 110 VAL A CA 1
ATOM 830 C C . VAL A 1 110 ? 7.012 44.375 7.027 1 96.5 110 VAL A C 1
ATOM 832 O O . VAL A 1 110 ? 8.039 43.906 7.543 1 96.5 110 VAL A O 1
ATOM 835 N N . THR A 1 111 ? 5.801 44.062 7.52 1 97.5 111 THR A N 1
ATOM 836 C CA . THR A 1 111 ? 5.551 43.094 8.578 1 97.5 111 THR A CA 1
ATOM 837 C C . THR A 1 111 ? 5.035 41.781 7.988 1 97.5 111 THR A C 1
ATOM 839 O O . THR A 1 111 ? 4.055 41.781 7.242 1 97.5 111 THR A O 1
ATOM 842 N N . VAL A 1 112 ? 5.75 40.75 8.312 1 98.06 112 VAL A N 1
ATOM 843 C CA . VAL A 1 112 ? 5.309 39.438 7.895 1 98.06 112 VAL A CA 1
ATOM 844 C C . VAL A 1 112 ? 5.094 38.531 9.125 1 98.06 112 VAL A C 1
ATOM 846 O O . VAL A 1 112 ? 6.008 38.375 9.938 1 98.06 112 VAL A O 1
ATOM 849 N N . ILE A 1 113 ? 3.893 38.062 9.32 1 98.12 113 ILE A N 1
ATOM 850 C CA . ILE A 1 113 ? 3.631 37 10.281 1 98.12 113 ILE A CA 1
ATOM 851 C C . ILE A 1 113 ? 3.383 35.688 9.547 1 98.12 113 ILE A C 1
ATOM 853 O O . ILE A 1 113 ? 2.385 35.531 8.836 1 98.12 113 ILE A O 1
ATOM 857 N N . PHE A 1 114 ? 4.301 34.781 9.688 1 97.5 114 PHE A N 1
ATOM 858 C CA . PHE A 1 114 ? 4.168 33.469 9.023 1 97.5 114 PHE A CA 1
ATOM 859 C C . PHE A 1 114 ? 3.627 32.438 9.984 1 97.5 114 PHE A C 1
ATOM 861 O O . PHE A 1 114 ? 3.535 32.688 11.188 1 97.5 114 PHE A O 1
ATOM 868 N N . ASP A 1 115 ? 3.133 31.359 9.508 1 97.31 115 ASP A N 1
ATOM 869 C CA . ASP A 1 115 ? 2.592 30.266 10.297 1 97.31 115 ASP A CA 1
ATOM 870 C C . ASP A 1 115 ? 1.468 30.734 11.211 1 97.31 115 ASP A C 1
ATOM 872 O O . ASP A 1 115 ? 1.481 30.469 12.414 1 97.31 115 ASP A O 1
ATOM 876 N N . ALA A 1 116 ? 0.569 31.453 10.586 1 97.56 116 ALA A N 1
ATOM 877 C CA . ALA A 1 116 ? -0.51 32.062 11.359 1 97.56 116 ALA A CA 1
ATOM 878 C C . ALA A 1 116 ? -1.803 31.266 11.219 1 97.56 116 ALA A C 1
ATOM 880 O O . ALA A 1 116 ? -2.875 31.828 11.016 1 97.56 116 ALA A O 1
ATOM 881 N N . GLY A 1 117 ? -1.676 29.938 11.289 1 97.25 117 GLY A N 1
ATOM 882 C CA . GLY A 1 117 ? -2.836 29.078 11.18 1 97.25 117 GLY A CA 1
ATOM 883 C C . GLY A 1 117 ? -3.16 28.344 12.461 1 97.25 117 GLY A C 1
ATOM 884 O O . GLY A 1 117 ? -3.127 28.938 13.547 1 97.25 117 GLY A O 1
ATOM 885 N N . PHE A 1 118 ? -3.615 27.062 12.266 1 97.38 118 PHE A N 1
ATOM 886 C CA . PHE A 1 118 ? -3.963 26.188 13.375 1 97.38 118 PHE A CA 1
ATOM 887 C C . PHE A 1 118 ? -2.711 25.609 14.031 1 97.38 118 PHE A C 1
ATOM 889 O O . PHE A 1 118 ? -2.316 26.047 15.109 1 97.38 118 PHE A O 1
ATOM 896 N N . ALA A 1 119 ? -2.039 24.797 13.297 1 96.88 119 ALA A N 1
ATOM 897 C CA . ALA A 1 119 ? -0.764 24.219 13.695 1 96.88 119 ALA A CA 1
ATOM 898 C C . ALA A 1 119 ? 0.123 23.953 12.484 1 96.88 119 ALA A C 1
ATOM 900 O O . ALA A 1 119 ? -0.104 23 11.734 1 96.88 119 ALA A O 1
ATOM 901 N N . PRO A 1 120 ? 1.149 24.781 12.312 1 96.56 120 PRO A N 1
ATOM 902 C CA . PRO A 1 120 ? 1.601 25.828 13.234 1 96.56 120 PRO A CA 1
ATOM 903 C C . PRO A 1 120 ? 0.691 27.062 13.227 1 96.56 120 PRO A C 1
ATOM 905 O O . PRO A 1 120 ? -0.058 27.266 12.273 1 96.56 120 PRO A O 1
ATOM 908 N N . GLY A 1 121 ? 0.774 27.859 14.219 1 98 121 GLY A N 1
ATOM 909 C CA . GLY A 1 121 ? 0.007 29.078 14.383 1 98 121 GLY A CA 1
ATOM 910 C C . GLY A 1 121 ? -0.516 29.281 15.789 1 98 121 GLY A C 1
ATOM 911 O O . GLY A 1 121 ? 0.217 29.734 16.672 1 98 121 GLY A O 1
ATOM 912 N N . LEU A 1 122 ? -1.773 28.875 15.922 1 98.62 122 LEU A N 1
ATOM 913 C CA . LEU A 1 122 ? -2.367 28.953 17.25 1 98.62 122 LEU A CA 1
ATOM 914 C C . LEU A 1 122 ? -1.595 28.078 18.25 1 98.62 122 LEU A C 1
ATOM 916 O O . LEU A 1 122 ? -1.45 28.453 19.406 1 98.62 122 LEU A O 1
ATOM 920 N N . SER A 1 123 ? -1.109 26.938 17.812 1 98.75 123 SER A N 1
ATOM 921 C CA . SER A 1 123 ? -0.279 26.078 18.656 1 98.75 123 SER A CA 1
ATOM 922 C C . SER A 1 123 ? 0.945 26.812 19.172 1 98.75 123 SER A C 1
ATOM 924 O O . SER A 1 123 ? 1.297 26.688 20.344 1 98.75 123 SER A O 1
ATOM 926 N N . HIS A 1 124 ? 1.556 27.625 18.328 1 98.62 124 HIS A N 1
ATOM 927 C CA . HIS A 1 124 ? 2.744 28.391 18.672 1 98.62 124 HIS A CA 1
ATOM 928 C C . HIS A 1 124 ? 2.406 29.531 19.641 1 98.62 124 HIS A C 1
ATOM 930 O O . HIS A 1 124 ? 3.182 29.812 20.547 1 98.62 124 HIS A O 1
ATOM 936 N N . ILE A 1 125 ? 1.301 30.141 19.359 1 98.75 125 ILE A N 1
ATOM 937 C CA . ILE A 1 125 ? 0.852 31.219 20.219 1 98.75 125 ILE A CA 1
ATOM 938 C C . ILE A 1 125 ? 0.622 30.703 21.641 1 98.75 125 ILE A C 1
ATOM 940 O O . ILE A 1 125 ? 1.09 31.312 22.609 1 98.75 125 ILE A O 1
ATOM 944 N N . LEU A 1 126 ? -0.05 29.562 21.781 1 98.81 126 LEU A N 1
ATOM 945 C CA . LEU A 1 126 ? -0.321 28.953 23.078 1 98.81 126 LEU A CA 1
ATOM 946 C C . LEU A 1 126 ? 0.974 28.531 23.766 1 98.81 126 LEU A C 1
ATOM 948 O O . LEU A 1 126 ? 1.155 28.75 24.969 1 98.81 126 LEU A O 1
ATOM 952 N N . MET A 1 127 ? 1.853 27.906 23.016 1 98.75 127 MET A N 1
ATOM 953 C CA . MET A 1 127 ? 3.131 27.484 23.594 1 98.75 127 MET A CA 1
ATOM 954 C C . MET A 1 127 ? 3.957 28.703 24.016 1 98.75 127 MET A C 1
ATOM 956 O O . MET A 1 127 ? 4.625 28.656 25.062 1 98.75 127 MET A O 1
ATOM 960 N N . GLY A 1 128 ? 3.939 29.781 23.203 1 98.56 128 GLY A N 1
ATOM 961 C CA . GLY A 1 128 ? 4.598 31.016 23.594 1 98.56 128 GLY A CA 1
ATOM 962 C C . GLY A 1 128 ? 4.094 31.562 24.906 1 98.56 128 GLY A C 1
ATOM 963 O O . GLY A 1 128 ? 4.879 32.031 25.734 1 98.56 128 GLY A O 1
ATOM 964 N N . ARG A 1 129 ? 2.807 31.484 25.125 1 98.44 129 ARG A N 1
ATOM 965 C CA . ARG A 1 129 ? 2.213 31.938 26.375 1 98.44 129 ARG A CA 1
ATOM 966 C C . ARG A 1 129 ? 2.707 31.109 27.547 1 98.44 129 ARG A C 1
ATOM 968 O O . ARG A 1 129 ? 3.096 31.641 28.578 1 98.44 129 ARG A O 1
ATOM 975 N N . ILE A 1 130 ? 2.68 29.781 27.375 1 98.38 130 ILE A N 1
ATOM 976 C CA . ILE A 1 130 ? 3.135 28.859 28.422 1 98.38 130 ILE A CA 1
ATOM 977 C C . ILE A 1 130 ? 4.59 29.156 28.766 1 98.38 130 ILE A C 1
ATOM 979 O O . ILE A 1 130 ? 4.941 29.281 29.938 1 98.38 130 ILE A O 1
ATOM 983 N N . TRP A 1 131 ? 5.395 29.344 27.781 1 97.88 131 TRP A N 1
ATOM 984 C CA . TRP A 1 131 ? 6.82 29.578 27.969 1 97.88 131 TRP A CA 1
ATOM 985 C C . TRP A 1 131 ? 7.066 30.859 28.75 1 97.88 131 TRP A C 1
ATOM 987 O O . TRP A 1 131 ? 7.934 30.906 29.625 1 97.88 131 TRP A O 1
ATOM 997 N N . GLN A 1 132 ? 6.297 31.891 28.422 1 96.81 132 GLN A N 1
ATOM 998 C CA . GLN A 1 132 ? 6.449 33.188 29.078 1 96.81 132 GLN A CA 1
ATOM 999 C C . GLN A 1 132 ? 5.977 33.125 30.531 1 96.81 132 GLN A C 1
ATOM 1001 O O . GLN A 1 132 ? 6.496 33.844 31.375 1 96.81 132 GLN A O 1
ATOM 1006 N N . GLU A 1 133 ? 5.062 32.344 30.797 1 96 133 GLU A N 1
ATOM 1007 C CA . GLU A 1 133 ? 4.488 32.25 32.125 1 96 133 GLU A CA 1
ATOM 1008 C C . GLU A 1 133 ? 5.383 31.453 33.062 1 96 133 GLU A C 1
ATOM 1010 O O . GLU A 1 133 ? 5.461 31.734 34.25 1 96 133 GLU A O 1
ATOM 1015 N N . MET A 1 134 ? 6.016 30.484 32.531 1 96.19 134 MET A N 1
ATOM 1016 C CA . MET A 1 134 ? 6.832 29.578 33.344 1 96.19 134 MET A CA 1
ATOM 1017 C C . MET A 1 134 ? 8.211 30.188 33.594 1 96.19 134 MET A C 1
ATOM 1019 O O . MET A 1 134 ? 8.75 30.906 32.75 1 96.19 134 MET A O 1
ATOM 1023 N N . ASP A 1 135 ? 8.797 29.859 34.812 1 95.94 135 ASP A N 1
ATOM 1024 C CA . ASP A 1 135 ? 10.195 30.188 35.062 1 95.94 135 ASP A CA 1
ATOM 1025 C C . ASP A 1 135 ? 11.133 29.406 34.156 1 95.94 135 ASP A C 1
ATOM 1027 O O . ASP A 1 135 ? 12.125 29.953 33.656 1 95.94 135 ASP A O 1
ATOM 1031 N N . GLU A 1 136 ? 10.781 28.188 34.094 1 96.31 136 GLU A N 1
ATOM 1032 C CA . GLU A 1 136 ? 11.531 27.266 33.25 1 96.31 136 GLU A CA 1
ATOM 1033 C C . GLU A 1 136 ? 10.609 26.234 32.594 1 96.31 136 GLU A C 1
ATOM 1035 O O . GLU A 1 136 ? 9.805 25.594 33.25 1 96.31 136 GLU A O 1
ATOM 1040 N N . LEU A 1 137 ? 10.727 26.094 31.281 1 97.56 137 LEU A N 1
ATOM 1041 C CA . LEU A 1 137 ? 10.016 25.062 30.547 1 97.56 137 LEU A CA 1
ATOM 1042 C C . LEU A 1 137 ? 10.914 23.844 30.328 1 97.56 137 LEU A C 1
ATOM 1044 O O . LEU A 1 137 ? 11.852 23.891 29.531 1 97.56 137 LEU A O 1
ATOM 1048 N N . ARG A 1 138 ? 10.609 22.781 30.969 1 97.75 138 ARG A N 1
ATOM 1049 C CA . ARG A 1 138 ? 11.406 21.562 30.797 1 97.75 138 ARG A CA 1
ATOM 1050 C C . ARG A 1 138 ? 10.898 20.734 29.609 1 97.75 138 ARG A C 1
ATOM 1052 O O . ARG A 1 138 ? 11.688 20.297 28.781 1 97.75 138 ARG A O 1
ATOM 1059 N N . GLU A 1 139 ? 9.578 20.516 29.641 1 98.25 139 GLU A N 1
ATOM 1060 C CA . GLU A 1 139 ? 8.992 19.703 28.594 1 98.25 139 GLU A CA 1
ATOM 1061 C C . GLU A 1 139 ? 7.762 20.375 27.984 1 98.25 139 GLU A C 1
ATOM 1063 O O . GLU A 1 139 ? 6.891 20.859 28.719 1 98.25 139 GLU A O 1
ATOM 1068 N N . GLY A 1 140 ? 7.711 20.453 26.688 1 98.56 140 GLY A N 1
ATOM 1069 C CA . GLY A 1 140 ? 6.547 20.922 25.953 1 98.56 140 GLY A CA 1
ATOM 1070 C C . GLY A 1 140 ? 6.035 19.922 24.938 1 98.56 140 GLY A C 1
ATOM 1071 O O . GLY A 1 140 ? 6.828 19.25 24.266 1 98.56 140 GLY A O 1
ATOM 1072 N N . HIS A 1 141 ? 4.734 19.75 24.828 1 98.62 141 HIS A N 1
ATOM 1073 C CA . HIS A 1 141 ? 4.098 18.859 23.859 1 98.62 141 HIS A CA 1
ATOM 1074 C C . HIS A 1 141 ? 2.902 19.547 23.203 1 98.62 141 HIS A C 1
ATOM 1076 O O . HIS A 1 141 ? 2.113 20.203 23.875 1 98.62 141 HIS A O 1
ATOM 1082 N N . ILE A 1 142 ? 2.863 19.406 21.922 1 98.81 142 ILE A N 1
ATOM 1083 C CA . ILE A 1 142 ? 1.698 19.828 21.156 1 98.81 142 ILE A CA 1
ATOM 1084 C C . ILE A 1 142 ? 1.062 18.609 20.484 1 98.81 142 ILE A C 1
ATOM 1086 O O . ILE A 1 142 ? 1.717 17.891 19.719 1 98.81 142 ILE A O 1
ATOM 1090 N N . TYR A 1 143 ? -0.132 18.281 20.844 1 98.81 143 TYR A N 1
ATOM 1091 C CA . TYR A 1 143 ? -0.947 17.281 20.156 1 98.81 143 TYR A CA 1
ATOM 1092 C C . TYR A 1 143 ? -2.012 17.953 19.297 1 98.81 143 TYR A C 1
ATOM 1094 O O . TYR A 1 143 ? -2.785 18.781 19.781 1 98.81 143 TYR A O 1
ATOM 1102 N N . VAL A 1 144 ? -2.045 17.594 18.062 1 98.69 144 VAL A N 1
ATOM 1103 C CA . VAL A 1 144 ? -2.959 18.328 17.188 1 98.69 144 VAL A CA 1
ATOM 1104 C C . VAL A 1 144 ? -3.525 17.391 16.125 1 98.69 144 VAL A C 1
ATOM 1106 O O . VAL A 1 144 ? -2.828 16.484 15.656 1 98.69 144 VAL A O 1
ATOM 1109 N N . GLY A 1 145 ? -4.832 17.594 15.758 1 97.81 145 GLY A N 1
ATOM 1110 C CA . GLY A 1 145 ? -5.438 16.797 14.703 1 97.81 145 GLY A CA 1
ATOM 1111 C C . GLY A 1 145 ? -6.719 17.406 14.164 1 97.81 145 GLY A C 1
ATOM 1112 O O . GLY A 1 145 ? -7.488 18.016 14.906 1 97.81 145 GLY A O 1
ATOM 1113 N N . GLY A 1 146 ? -6.902 17.406 12.914 1 97 146 GLY A N 1
ATOM 1114 C CA . GLY A 1 146 ? -8.164 17.562 12.203 1 97 146 GLY A CA 1
ATOM 1115 C C . GLY A 1 146 ? -8.703 16.266 11.648 1 97 146 GLY A C 1
ATOM 1116 O O . GLY A 1 146 ? -8.062 15.633 10.805 1 97 146 GLY A O 1
ATOM 1117 N N . LEU A 1 147 ? -9.883 15.859 12.148 1 98 147 LEU A N 1
ATOM 1118 C CA . LEU A 1 147 ? -10.328 14.492 11.898 1 98 147 LEU A CA 1
ATOM 1119 C C . LEU A 1 147 ? -11.812 14.461 11.562 1 98 147 LEU A C 1
ATOM 1121 O O . LEU A 1 147 ? -12.562 15.352 11.961 1 98 147 LEU A O 1
ATOM 1125 N N . PRO A 1 148 ? -12.211 13.445 10.812 1 98 148 PRO A N 1
ATOM 1126 C CA . PRO A 1 148 ? -13.648 13.258 10.617 1 98 148 PRO A CA 1
ATOM 1127 C C . PRO A 1 148 ? -14.359 12.766 11.875 1 98 148 PRO A C 1
ATOM 1129 O O . PRO A 1 148 ? -13.828 11.922 12.602 1 98 148 PRO A O 1
ATOM 1132 N N . LYS A 1 149 ? -15.484 13.312 12.117 1 97.44 149 LYS A N 1
ATOM 1133 C CA . LYS A 1 149 ? -16.297 12.852 13.242 1 97.44 149 LYS A CA 1
ATOM 1134 C C . LYS A 1 149 ? -16.781 11.422 13.023 1 97.44 149 LYS A C 1
ATOM 1136 O O . LYS A 1 149 ? -16.953 10.664 13.977 1 97.44 149 LYS A O 1
ATOM 1141 N N . GLU A 1 150 ? -17 11.141 11.75 1 97.31 150 GLU A N 1
ATOM 1142 C CA . GLU A 1 150 ? -17.438 9.812 11.336 1 97.31 150 GLU A CA 1
ATOM 1143 C C . GLU A 1 150 ? -16.391 9.164 10.422 1 97.31 150 GLU A C 1
ATOM 1145 O O . GLU A 1 150 ? -16.609 9.062 9.211 1 97.31 150 GLU A O 1
ATOM 1150 N N . PRO A 1 151 ? -15.367 8.617 11.078 1 97.5 151 PRO A N 1
ATOM 1151 C CA . PRO A 1 151 ? -14.32 8.008 10.25 1 97.5 151 PRO A CA 1
ATOM 1152 C C . PRO A 1 151 ? -14.805 6.762 9.508 1 97.5 151 PRO A C 1
ATOM 1154 O O . PRO A 1 151 ? -15.562 5.961 10.062 1 97.5 151 PRO A O 1
ATOM 1157 N N . LYS A 1 152 ? -14.406 6.656 8.289 1 97.12 152 LYS A N 1
ATOM 1158 C CA . LYS A 1 152 ? -14.781 5.5 7.477 1 97.12 152 LYS A CA 1
ATOM 1159 C C . LYS A 1 152 ? -13.555 4.688 7.078 1 97.12 152 LYS A C 1
ATOM 1161 O O . LYS A 1 152 ? -12.508 5.254 6.762 1 97.12 152 LYS A O 1
ATOM 1166 N N . PRO A 1 153 ? -13.742 3.379 7.129 1 96.06 153 PRO A N 1
ATOM 1167 C CA . PRO A 1 153 ? -12.664 2.547 6.586 1 96.06 153 PRO A CA 1
ATOM 1168 C C . PRO A 1 153 ? -12.469 2.74 5.086 1 96.06 153 PRO A C 1
ATOM 1170 O O . PRO A 1 153 ? -13.367 3.215 4.395 1 96.06 153 PRO A O 1
ATOM 1173 N N . PRO A 1 154 ? -11.312 2.449 4.578 1 97.31 154 PRO A N 1
ATOM 1174 C CA . PRO A 1 154 ? -10.211 1.786 5.277 1 97.31 154 PRO A CA 1
ATOM 1175 C C . PRO A 1 154 ? -9.227 2.773 5.906 1 97.31 154 PRO A C 1
ATOM 1177 O O . PRO A 1 154 ? -8.391 2.383 6.719 1 97.31 154 PRO A O 1
ATOM 1180 N N . LEU A 1 155 ? -9.273 4.07 5.648 1 97.94 155 LEU A N 1
ATOM 1181 C CA . LEU A 1 155 ? -8.211 4.977 6.055 1 97.94 155 LEU A CA 1
ATOM 1182 C C . LEU A 1 155 ? -8.633 5.824 7.25 1 97.94 155 LEU A C 1
ATOM 1184 O O . LEU A 1 155 ? -7.801 6.445 7.906 1 97.94 155 LEU A O 1
ATOM 1188 N N . HIS A 1 156 ? -9.898 5.836 7.523 1 97.62 156 HIS A N 1
ATOM 1189 C CA . HIS A 1 156 ? -10.438 6.516 8.695 1 97.62 156 HIS A CA 1
ATOM 1190 C C . HIS A 1 156 ? -9.969 7.969 8.75 1 97.62 156 HIS A C 1
ATOM 1192 O O . HIS A 1 156 ? -9.625 8.469 9.82 1 97.62 156 HIS A O 1
ATOM 1198 N N . TYR A 1 157 ? -9.789 8.57 7.605 1 97.5 157 TYR A N 1
ATOM 1199 C CA . TYR A 1 157 ? -9.391 9.969 7.488 1 97.5 157 TYR A CA 1
ATOM 1200 C C . TYR A 1 157 ? -10.172 10.664 6.383 1 97.5 157 TYR A C 1
ATOM 1202 O O . TYR A 1 157 ? -10.734 10.016 5.504 1 97.5 157 TYR A O 1
ATOM 1210 N N . ARG A 1 158 ? -10.234 11.922 6.531 1 96.19 158 ARG A N 1
ATOM 1211 C CA . ARG A 1 158 ? -10.875 12.773 5.527 1 96.19 158 ARG A CA 1
ATOM 1212 C C . ARG A 1 158 ? -9.992 13.961 5.176 1 96.19 158 ARG A C 1
ATOM 1214 O O . ARG A 1 158 ? -9.523 14.68 6.066 1 96.19 158 ARG A O 1
ATOM 1221 N N . ILE A 1 159 ? -9.836 14.172 3.918 1 92.5 159 ILE A N 1
ATOM 1222 C CA . ILE A 1 159 ? -8.969 15.258 3.467 1 92.5 159 ILE A CA 1
ATOM 1223 C C . ILE A 1 159 ? -9.727 16.578 3.541 1 92.5 159 ILE A C 1
ATOM 1225 O O . ILE A 1 159 ? -10.766 16.75 2.9 1 92.5 159 ILE A O 1
ATOM 1229 N N . THR A 1 160 ? -9.18 17.406 4.281 1 88.12 160 THR A N 1
ATOM 1230 C CA . THR A 1 160 ? -9.781 18.734 4.402 1 88.12 160 THR A CA 1
ATOM 1231 C C . THR A 1 160 ? -8.797 19.812 3.99 1 88.12 160 THR A C 1
ATOM 1233 O O . THR A 1 160 ? -9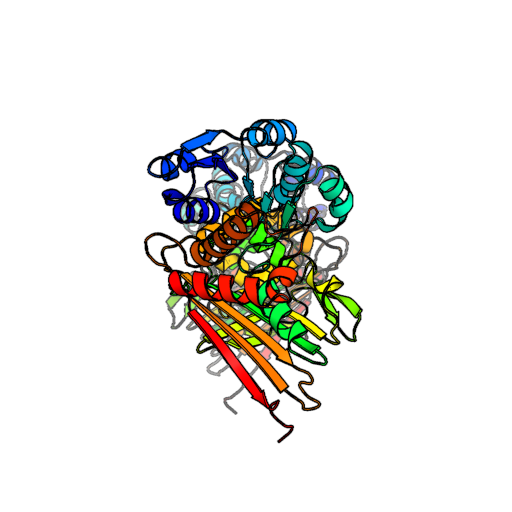.125 21 3.998 1 88.12 160 THR A O 1
ATOM 1236 N N . TRP A 1 161 ? -7.629 19.438 3.719 1 83.81 161 TRP A N 1
ATOM 1237 C CA . TRP A 1 161 ? -6.555 20.312 3.264 1 83.81 161 TRP A CA 1
ATOM 1238 C C . TRP A 1 161 ? -5.734 19.641 2.166 1 83.81 161 TRP A C 1
ATOM 1240 O O . TRP A 1 161 ? -6.145 18.625 1.613 1 83.81 161 TRP A O 1
ATOM 1250 N N . SER A 1 162 ? -4.594 20.266 1.816 1 82.69 162 SER A N 1
ATOM 1251 C CA . SER A 1 162 ? -3.809 19.766 0.688 1 82.69 162 SER A CA 1
ATOM 1252 C C . SER A 1 162 ? -3.398 18.312 0.887 1 82.69 162 SER A C 1
ATOM 1254 O O . SER A 1 162 ? -2.656 18 1.817 1 82.69 162 SER A O 1
ATOM 1256 N N . PRO A 1 163 ? -3.77 17.422 -0.101 1 90.44 163 PRO A N 1
ATOM 1257 C CA . PRO A 1 163 ? -3.377 16.016 0.011 1 90.44 163 PRO A CA 1
ATOM 1258 C C . PRO A 1 163 ? -1.863 15.828 -0.046 1 90.44 163 PRO A C 1
ATOM 1260 O O . PRO A 1 163 ? -1.326 14.938 0.62 1 90.44 163 PRO A O 1
ATOM 1263 N N . LYS A 1 164 ? -1.233 16.656 -0.833 1 89.75 164 LYS A N 1
ATOM 1264 C CA . LYS A 1 164 ? 0.22 16.547 -0.932 1 89.75 164 LYS A CA 1
ATOM 1265 C C . LYS A 1 164 ? 0.889 16.906 0.39 1 89.75 164 LYS A C 1
ATOM 1267 O O . LYS A 1 164 ? 1.843 16.25 0.812 1 89.75 164 LYS A O 1
ATOM 1272 N N . ASP A 1 165 ? 0.377 17.906 1.015 1 89.12 165 ASP A N 1
ATOM 1273 C CA . ASP A 1 165 ? 0.911 18.297 2.314 1 89.12 165 ASP A CA 1
ATOM 1274 C C . ASP A 1 165 ? 0.649 17.219 3.367 1 89.12 165 ASP A C 1
ATOM 1276 O O . ASP A 1 165 ? 1.469 17.016 4.266 1 89.12 165 ASP A O 1
ATOM 1280 N N . LEU A 1 166 ? -0.469 16.562 3.184 1 91.75 166 LEU A N 1
ATOM 1281 C CA . LEU A 1 166 ? -0.8 15.453 4.07 1 91.75 166 LEU A CA 1
ATOM 1282 C C . LEU A 1 166 ? 0.253 14.352 3.984 1 91.75 166 LEU A C 1
ATOM 1284 O O . LEU A 1 166 ? 0.774 13.906 5.008 1 91.75 166 LEU A O 1
ATOM 1288 N N . VAL A 1 167 ? 0.597 13.992 2.764 1 95.31 167 VAL A N 1
ATOM 1289 C CA . VAL A 1 167 ? 1.579 12.93 2.551 1 95.31 167 VAL A CA 1
ATOM 1290 C C . VAL A 1 167 ? 2.947 13.391 3.053 1 95.31 167 VAL A C 1
ATOM 1292 O O . VAL A 1 167 ? 3.705 12.594 3.617 1 95.31 167 VAL A O 1
ATOM 1295 N N . GLU A 1 168 ? 3.234 14.672 2.908 1 93 168 GLU A N 1
ATOM 1296 C CA . GLU A 1 168 ? 4.523 15.211 3.334 1 93 168 GLU A CA 1
ATOM 1297 C C . GLU A 1 168 ? 4.688 15.109 4.848 1 93 168 GLU A C 1
ATOM 1299 O O . GLU A 1 168 ? 5.805 14.938 5.344 1 93 168 GLU A O 1
ATOM 1304 N N . GLU A 1 169 ? 3.617 15.164 5.535 1 93.88 169 GLU A N 1
ATOM 1305 C CA . GLU A 1 169 ? 3.676 15.031 6.988 1 93.88 169 GLU A CA 1
ATOM 1306 C C . GLU A 1 169 ? 4.238 13.672 7.398 1 93.88 169 GLU A C 1
ATOM 1308 O O . GLU A 1 169 ? 4.91 13.555 8.422 1 93.88 169 GLU A O 1
ATOM 1313 N N . TYR A 1 170 ? 3.984 12.688 6.523 1 97.31 170 TYR A N 1
ATOM 1314 C CA . TYR A 1 170 ? 4.398 11.328 6.844 1 97.31 170 TYR A CA 1
ATOM 1315 C C . TYR A 1 170 ? 5.824 11.07 6.375 1 97.31 170 TYR A C 1
ATOM 1317 O O . TYR A 1 170 ? 6.422 10.047 6.719 1 97.31 170 TYR A O 1
ATOM 1325 N N . THR A 1 171 ? 6.379 11.922 5.539 1 96.12 171 THR A N 1
ATOM 1326 C CA . THR A 1 171 ? 7.645 11.602 4.887 1 96.12 171 THR A CA 1
ATOM 1327 C C . THR A 1 171 ? 8.742 12.555 5.344 1 96.12 171 THR A C 1
ATOM 1329 O O . THR A 1 171 ? 9.898 12.156 5.484 1 96.12 171 THR A O 1
ATOM 1332 N N . ARG A 1 172 ? 8.398 13.805 5.645 1 93.75 172 ARG A N 1
ATOM 1333 C CA . ARG A 1 172 ? 9.375 14.805 6.055 1 93.75 172 ARG A CA 1
ATOM 1334 C C . ARG A 1 172 ? 9.898 14.516 7.457 1 93.75 172 ARG A C 1
ATOM 1336 O O . ARG A 1 172 ? 9.117 14.281 8.383 1 93.75 172 ARG A O 1
ATOM 1343 N N . PRO A 1 173 ? 11.266 14.492 7.574 1 96.69 173 PRO A N 1
ATOM 1344 C CA . PRO A 1 173 ? 11.773 14.359 8.938 1 96.69 173 PRO A CA 1
ATOM 1345 C C . PRO A 1 173 ? 11.211 15.414 9.883 1 96.69 173 PRO A C 1
ATOM 1347 O O . PRO A 1 173 ? 11.086 16.578 9.508 1 96.69 173 PRO A O 1
ATOM 1350 N N . ALA A 1 174 ? 10.852 14.961 11.039 1 97.44 174 ALA A N 1
ATOM 1351 C CA . ALA A 1 174 ? 10.289 15.859 12.047 1 97.44 174 ALA A CA 1
ATOM 1352 C C . ALA A 1 174 ? 11.391 16.453 12.922 1 97.44 174 ALA A C 1
ATOM 1354 O O . ALA A 1 174 ? 12.18 15.719 13.523 1 97.44 174 ALA A O 1
ATOM 1355 N N . ARG A 1 175 ? 11.523 17.781 12.992 1 97.75 175 ARG A N 1
ATOM 1356 C CA . ARG A 1 175 ? 12.484 18.438 13.883 1 97.75 175 ARG A CA 1
ATOM 1357 C C . ARG A 1 175 ? 11.891 18.625 15.273 1 97.75 175 ARG A C 1
ATOM 1359 O O . ARG A 1 175 ? 10.789 19.172 15.414 1 97.75 175 ARG A O 1
ATOM 1366 N N . VAL A 1 176 ? 12.617 18.125 16.281 1 98.44 176 VAL A N 1
ATOM 1367 C CA . VAL A 1 176 ? 12.188 18.172 17.672 1 98.44 176 VAL A CA 1
ATOM 1368 C C . VAL A 1 176 ? 13.336 18.672 18.562 1 98.44 176 VAL A C 1
ATOM 1370 O O . VAL A 1 176 ? 14.461 18.844 18.078 1 98.44 176 VAL A O 1
ATOM 1373 N N . ILE A 1 177 ? 13.008 19.062 19.797 1 98.62 177 ILE A N 1
ATOM 1374 C CA . ILE A 1 177 ? 14.039 19.297 20.797 1 98.62 177 ILE A CA 1
ATOM 1375 C C . ILE A 1 177 ? 14.07 18.125 21.781 1 98.62 177 ILE A C 1
ATOM 1377 O O . ILE A 1 177 ? 13.055 17.797 22.391 1 98.62 177 ILE A O 1
ATOM 1381 N N . ARG A 1 178 ? 15.117 17.484 21.797 1 98.12 178 ARG A N 1
ATOM 1382 C CA . ARG A 1 178 ? 15.406 16.438 22.766 1 98.12 178 ARG A CA 1
ATOM 1383 C C . ARG A 1 178 ? 16.766 16.656 23.422 1 98.12 178 ARG A C 1
ATOM 1385 O O . ARG A 1 178 ? 17.75 16.938 22.734 1 98.12 178 ARG A O 1
ATOM 1392 N N . ASP A 1 179 ? 16.828 16.562 24.781 1 97.38 179 ASP A N 1
ATOM 1393 C CA . ASP A 1 179 ? 18.031 16.844 25.562 1 97.38 179 ASP A CA 1
ATOM 1394 C C . ASP A 1 179 ? 18.562 18.25 25.266 1 97.38 179 ASP A C 1
ATOM 1396 O O . ASP A 1 179 ? 19.766 18.438 25.125 1 97.38 179 ASP A O 1
ATOM 1400 N N . GLY A 1 180 ? 17.688 19.094 24.969 1 97.38 180 GLY A N 1
ATOM 1401 C CA . GLY A 1 180 ? 18.016 20.5 24.781 1 97.38 180 GLY A CA 1
ATOM 1402 C C . GLY A 1 180 ? 18.562 20.797 23.406 1 97.38 180 GLY A C 1
ATOM 1403 O O . GLY A 1 180 ? 18.969 21.938 23.125 1 97.38 180 GLY A O 1
ATOM 1404 N N . GLU A 1 181 ? 18.531 19.812 22.562 1 97.94 181 GLU A N 1
ATOM 1405 C CA . GLU A 1 181 ? 19.109 20 21.234 1 97.94 181 GLU A CA 1
ATOM 1406 C C . GLU A 1 181 ? 18.078 19.688 20.141 1 97.94 181 GLU A C 1
ATOM 1408 O O . GLU A 1 181 ? 17.25 18.781 20.297 1 97.94 181 GLU A O 1
ATOM 1413 N N . VAL A 1 182 ? 18.219 20.391 19.078 1 97.88 182 VAL A N 1
ATOM 1414 C CA . VAL A 1 182 ? 17.359 20.141 17.938 1 97.88 182 VAL A CA 1
ATOM 1415 C C . VAL A 1 182 ? 17.812 18.875 17.203 1 97.88 182 VAL A C 1
ATOM 1417 O O . VAL A 1 182 ? 19 18.703 16.906 1 97.88 182 VAL A O 1
ATOM 1420 N N . LYS A 1 183 ? 16.875 18 17 1 97.81 183 LYS A N 1
ATOM 1421 C CA . LYS A 1 183 ? 17.125 16.75 16.297 1 97.81 183 LYS A CA 1
ATOM 1422 C C . LYS A 1 183 ? 16.078 16.484 15.219 1 97.81 183 LYS A C 1
ATOM 1424 O O . LYS A 1 183 ? 14.906 16.844 15.398 1 97.81 183 LYS A O 1
ATOM 1429 N N . ALA A 1 184 ? 16.516 15.938 14.141 1 97.88 184 ALA A N 1
ATOM 1430 C CA . ALA A 1 184 ? 15.586 15.445 13.125 1 97.88 184 ALA A CA 1
ATOM 1431 C C . ALA A 1 184 ? 15.281 13.969 13.312 1 97.88 184 ALA A C 1
ATOM 1433 O O . ALA A 1 184 ? 16.203 13.156 13.492 1 97.88 184 ALA A O 1
ATOM 1434 N N . VAL A 1 185 ? 13.977 13.609 13.336 1 98.25 185 VAL A N 1
ATOM 1435 C CA . VAL A 1 185 ? 13.617 12.219 13.586 1 98.25 185 VAL A CA 1
ATOM 1436 C C . VAL A 1 185 ? 12.648 11.742 12.508 1 98.25 185 VAL A C 1
ATOM 1438 O O . VAL A 1 185 ? 12.039 12.547 11.805 1 98.25 185 VAL A O 1
ATOM 1441 N N . ASP A 1 186 ? 12.547 10.445 12.359 1 98.06 186 ASP A N 1
ATOM 1442 C CA . ASP A 1 186 ? 11.555 9.836 11.469 1 98.06 186 ASP A CA 1
ATOM 1443 C C . ASP A 1 186 ? 10.148 9.945 12.062 1 98.06 186 ASP A C 1
ATOM 1445 O O . ASP A 1 186 ? 9.914 9.523 13.195 1 98.06 186 ASP A O 1
ATOM 1449 N N . PRO A 1 187 ? 9.266 10.477 11.312 1 97.94 187 PRO A N 1
ATOM 1450 C CA . PRO A 1 187 ? 7.898 10.578 11.828 1 97.94 187 PRO A CA 1
ATOM 1451 C C . PRO A 1 187 ? 7.348 9.234 12.305 1 97.94 187 PRO A C 1
ATOM 1453 O O . PRO A 1 187 ? 6.52 9.195 13.219 1 97.94 187 PRO A O 1
ATOM 1456 N N . PHE A 1 188 ? 7.812 8.133 11.672 1 97.5 188 PHE A N 1
ATOM 1457 C CA . PHE A 1 188 ? 7.281 6.824 12.031 1 97.5 188 PHE A CA 1
ATOM 1458 C C . PHE A 1 188 ? 8.25 6.07 12.93 1 97.5 188 PHE A C 1
ATOM 1460 O O . PHE A 1 188 ? 8.211 4.844 13.008 1 97.5 188 PHE A O 1
ATOM 1467 N N . GLU A 1 189 ? 9.18 6.82 13.594 1 96.62 189 GLU A N 1
ATOM 1468 C CA . GLU A 1 189 ? 10.047 6.164 14.57 1 96.62 189 GLU A CA 1
ATOM 1469 C C . GLU A 1 189 ? 9.234 5.551 15.703 1 96.62 189 GLU A C 1
ATOM 1471 O O . GLU A 1 189 ? 9.633 4.543 16.297 1 96.62 189 GLU A O 1
ATOM 1476 N N . ARG A 1 190 ? 8.094 6.223 15.938 1 95 190 ARG A N 1
ATOM 1477 C CA . ARG A 1 190 ? 7.211 5.734 16.984 1 95 190 ARG A CA 1
ATOM 1478 C C . ARG A 1 190 ? 5.766 6.148 16.719 1 95 190 ARG A C 1
ATOM 1480 O O . ARG A 1 190 ? 5.512 7.262 16.25 1 95 190 ARG A O 1
ATOM 1487 N N . ILE A 1 191 ? 4.824 5.199 16.906 1 97.5 191 ILE A N 1
ATOM 1488 C CA . ILE A 1 191 ? 3.391 5.461 16.922 1 97.5 191 ILE A CA 1
ATOM 1489 C C . ILE A 1 191 ? 2.832 5.203 18.312 1 97.5 191 ILE A C 1
ATOM 1491 O O . ILE A 1 191 ? 3.039 4.129 18.891 1 97.5 191 ILE A O 1
ATOM 1495 N N . GLU A 1 192 ? 2.168 6.219 18.844 1 97.88 192 GLU A N 1
ATOM 1496 C CA . GLU A 1 192 ? 1.671 6.086 20.219 1 97.88 192 GLU A CA 1
ATOM 1497 C C . GLU A 1 192 ? 0.151 6.207 20.266 1 97.88 192 GLU A C 1
ATOM 1499 O O . GLU A 1 192 ? -0.444 6.93 19.453 1 97.88 192 GLU A O 1
ATOM 1504 N N . GLU A 1 193 ? -0.417 5.418 21.203 1 98.19 193 GLU A N 1
ATOM 1505 C CA . GLU A 1 193 ? -1.809 5.664 21.578 1 98.19 193 GLU A CA 1
ATOM 1506 C C . GLU A 1 193 ? -1.919 6.773 22.609 1 98.19 193 GLU A C 1
ATOM 1508 O O . GLU A 1 193 ? -1.229 6.746 23.641 1 98.19 193 GLU A O 1
ATOM 1513 N N . VAL A 1 194 ? -2.742 7.781 22.359 1 98.19 194 VAL A N 1
ATOM 1514 C CA . VAL A 1 194 ? -2.842 8.914 23.266 1 98.19 194 VAL A CA 1
ATOM 1515 C C . VAL A 1 194 ? -4.309 9.266 23.5 1 98.19 194 VAL A C 1
ATOM 1517 O O . VAL A 1 194 ? -5.152 9.023 22.625 1 98.19 194 VAL A O 1
ATOM 1520 N N . THR A 1 195 ? -4.496 9.773 24.625 1 98.12 195 THR A N 1
ATOM 1521 C CA . THR A 1 195 ? -5.816 10.305 24.969 1 98.12 195 THR A CA 1
ATOM 1522 C C . THR A 1 195 ? -5.785 11.828 25 1 98.12 195 THR A C 1
ATOM 1524 O O . THR A 1 195 ? -4.973 12.422 25.719 1 98.12 195 THR A O 1
ATOM 1527 N N . VAL A 1 196 ? -6.574 12.5 24.234 1 98.12 196 VAL A N 1
ATOM 1528 C CA . VAL A 1 196 ? -6.75 13.945 24.234 1 98.12 196 VAL A CA 1
ATOM 1529 C C . VAL A 1 196 ? -8.227 14.289 24.391 1 98.12 196 VAL A C 1
ATOM 1531 O O . VAL A 1 196 ? -9.055 13.898 23.562 1 98.12 196 VAL A O 1
ATOM 1534 N N . GLY A 1 197 ? -8.492 15.055 25.391 1 95.56 197 GLY A N 1
ATOM 1535 C CA . GLY A 1 197 ? -9.906 15.195 25.734 1 95.56 197 GLY A CA 1
ATOM 1536 C C . GLY A 1 197 ? -10.586 13.867 26 1 95.56 197 GLY A C 1
ATOM 1537 O O . GLY A 1 197 ? -10.109 13.07 26.812 1 95.56 197 GLY A O 1
ATOM 1538 N N . ASP A 1 198 ? -11.648 13.648 25.281 1 95.12 198 ASP A N 1
ATOM 1539 C CA . ASP A 1 198 ? -12.422 12.422 25.469 1 95.12 198 ASP A CA 1
ATOM 1540 C C . ASP A 1 198 ? -12.18 11.438 24.328 1 95.12 198 ASP A C 1
ATOM 1542 O O . ASP A 1 198 ? -12.969 10.516 24.125 1 95.12 198 ASP A O 1
ATOM 1546 N N . PHE A 1 199 ? -11.094 11.68 23.656 1 97.88 199 PHE A N 1
ATOM 1547 C CA . PHE A 1 199 ? -10.867 10.867 22.469 1 97.88 199 PHE A CA 1
ATOM 1548 C C . PHE A 1 199 ? -9.586 10.055 22.609 1 97.88 199 PHE A C 1
ATOM 1550 O O . PHE A 1 199 ? -8.641 10.477 23.281 1 97.88 199 PHE A O 1
ATOM 1557 N N . GLU A 1 200 ? -9.594 8.875 22.047 1 98.19 200 GLU A N 1
ATOM 1558 C CA . GLU A 1 200 ? -8.398 8.039 21.906 1 98.19 200 GLU A CA 1
ATOM 1559 C C . GLU A 1 200 ? -7.875 8.047 20.484 1 98.19 200 GLU A C 1
ATOM 1561 O O . GLU A 1 200 ? -8.602 7.711 19.547 1 98.19 200 GLU A O 1
ATOM 1566 N N . PHE A 1 201 ? -6.609 8.438 20.328 1 98.62 201 PHE A N 1
ATOM 1567 C CA . PHE A 1 201 ? -6 8.578 19.016 1 98.62 201 PHE A CA 1
ATOM 1568 C C . PHE A 1 201 ? -4.719 7.754 18.922 1 98.62 201 PHE A C 1
ATOM 1570 O O . PHE A 1 201 ? -4.219 7.262 19.938 1 98.62 201 PHE A O 1
ATOM 1577 N N . GLU A 1 202 ? -4.301 7.477 17.75 1 98.62 202 GLU A N 1
ATOM 1578 C CA . GLU A 1 202 ? -2.881 7.258 17.5 1 98.62 202 GLU A CA 1
ATOM 1579 C C . GLU A 1 202 ? -2.184 8.555 17.109 1 98.62 202 GLU A C 1
ATOM 1581 O O . GLU A 1 202 ? -2.811 9.461 16.562 1 98.62 202 GLU A O 1
ATOM 1586 N N . ALA A 1 203 ? -0.932 8.633 17.469 1 98.75 203 ALA A N 1
ATOM 1587 C CA . ALA A 1 203 ? -0.188 9.867 17.203 1 98.75 203 ALA A CA 1
ATOM 1588 C C . ALA A 1 203 ? 1.226 9.555 16.719 1 98.75 203 ALA A C 1
ATOM 1590 O O . ALA A 1 203 ? 1.784 8.508 17.047 1 98.75 203 ALA A O 1
ATOM 1591 N N . PHE A 1 204 ? 1.723 10.414 15.875 1 98.56 204 PHE A N 1
ATOM 1592 C CA . PHE A 1 204 ? 3.1 10.367 15.398 1 98.56 204 PHE A CA 1
ATOM 1593 C C . PHE A 1 204 ? 3.74 11.75 15.461 1 98.56 204 PHE A C 1
ATOM 1595 O O . PHE A 1 204 ? 3.039 12.766 15.469 1 98.56 204 PHE A O 1
ATOM 1602 N N . VAL A 1 205 ? 5.102 11.844 15.555 1 98.38 205 VAL A N 1
ATOM 1603 C CA . VAL A 1 205 ? 5.824 13.109 15.641 1 98.38 205 VAL A CA 1
ATOM 1604 C C . VAL A 1 205 ? 5.863 13.773 14.266 1 98.38 205 VAL A C 1
ATOM 1606 O O . VAL A 1 205 ? 6.223 13.141 13.273 1 98.38 205 VAL A O 1
ATOM 1609 N N . SER A 1 206 ? 5.43 15.016 14.188 1 97.06 206 SER A N 1
ATOM 1610 C CA . SER A 1 206 ? 5.422 15.742 12.922 1 97.06 206 SER A CA 1
ATOM 1611 C C . SER A 1 206 ? 6.293 17 13 1 97.06 206 SER A C 1
ATOM 1613 O O . SER A 1 206 ? 6.707 17.406 14.086 1 97.06 206 SER A O 1
ATOM 1615 N N . ASP A 1 207 ? 6.664 17.547 11.852 1 96.31 207 ASP A N 1
ATOM 1616 C CA . ASP A 1 207 ? 7.555 18.703 11.758 1 96.31 207 ASP A CA 1
ATOM 1617 C C . ASP A 1 207 ? 6.781 20 11.914 1 96.31 207 ASP A C 1
ATOM 1619 O O . ASP A 1 207 ? 6.875 20.891 11.062 1 96.31 207 ASP A O 1
ATOM 1623 N N . GLY A 1 208 ? 6.137 20.156 13.07 1 96.12 208 GLY A N 1
ATOM 1624 C CA . GLY A 1 208 ? 5.258 21.297 13.234 1 96.12 208 GLY A CA 1
ATOM 1625 C C . GLY A 1 208 ? 5.836 22.375 14.133 1 96.12 208 GLY A C 1
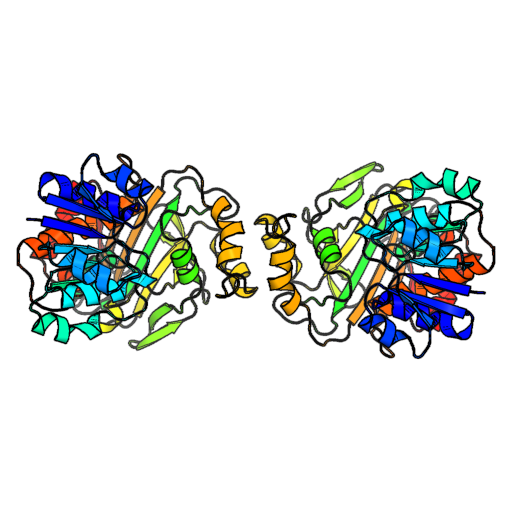ATOM 1626 O O . GLY A 1 208 ? 5.266 23.469 14.258 1 96.12 208 GLY A O 1
ATOM 1627 N N . LEU A 1 209 ? 7.008 22.172 14.734 1 97.44 209 LEU A N 1
ATOM 1628 C CA . LEU A 1 209 ? 7.539 23.109 15.711 1 97.44 209 LEU A CA 1
ATOM 1629 C C . LEU A 1 209 ? 8.078 24.359 15.023 1 97.44 209 LEU A C 1
ATOM 1631 O O . LEU A 1 209 ? 8.031 25.453 15.586 1 97.44 209 LEU A O 1
ATOM 1635 N N . ARG A 1 210 ? 8.688 24.234 13.875 1 95.94 210 ARG A N 1
ATOM 1636 C CA . ARG A 1 210 ? 9.125 25.359 13.047 1 95.94 210 ARG A CA 1
ATOM 1637 C C . ARG A 1 210 ? 9.867 26.391 13.883 1 95.94 210 ARG A C 1
ATOM 1639 O O . ARG A 1 210 ? 10.922 26.109 14.453 1 95.94 210 ARG A O 1
ATOM 1646 N N . SER A 1 211 ? 9.375 27.562 14.008 1 97.12 211 SER A N 1
ATOM 1647 C CA . SER A 1 211 ? 10.055 28.672 14.672 1 97.12 211 SER A CA 1
ATOM 1648 C C . SER A 1 211 ? 10.242 28.406 16.156 1 97.12 211 SER A C 1
ATOM 1650 O O . SER A 1 211 ? 11.133 28.969 16.797 1 97.12 211 SER A O 1
ATOM 1652 N N . LEU A 1 212 ? 9.461 27.547 16.75 1 97.81 212 LEU A N 1
ATOM 1653 C CA . LEU A 1 212 ? 9.594 27.219 18.156 1 97.81 212 LEU A CA 1
ATOM 1654 C C . LEU A 1 212 ? 10.961 26.609 18.453 1 97.81 212 LEU A C 1
ATOM 1656 O O . LEU A 1 212 ? 11.469 26.719 19.578 1 97.81 212 LEU A O 1
ATOM 1660 N N . LEU A 1 213 ? 11.516 25.984 17.469 1 97.38 213 LEU A N 1
ATOM 1661 C CA . LEU A 1 213 ? 12.82 25.359 17.625 1 97.38 213 LEU A CA 1
ATOM 1662 C C . LEU A 1 213 ? 13.883 26.391 17.969 1 97.38 213 LEU A C 1
ATOM 1664 O O . LEU A 1 213 ? 14.883 26.078 18.625 1 97.38 213 LEU A O 1
ATOM 1668 N N . GLU A 1 214 ? 13.648 27.625 17.547 1 95.12 214 GLU A N 1
ATOM 1669 C CA . GLU A 1 214 ? 14.625 28.703 17.734 1 95.12 214 GLU A CA 1
ATOM 1670 C C . GLU A 1 214 ? 14.211 29.625 18.875 1 95.12 214 GLU A C 1
ATOM 1672 O O . GLU A 1 214 ? 15.062 30.172 19.594 1 95.12 214 GLU A O 1
ATOM 1677 N N . SER A 1 215 ? 12.922 29.75 19.094 1 95.06 215 SER A N 1
ATOM 1678 C CA . SER A 1 215 ? 12.414 30.812 19.953 1 95.06 215 SER A CA 1
ATOM 1679 C C . SER A 1 215 ? 12.258 30.328 21.391 1 95.06 215 SER A C 1
ATOM 1681 O O . SER A 1 215 ? 12.273 31.125 22.328 1 95.06 215 SER A O 1
ATOM 1683 N N . VAL A 1 216 ? 12.016 29.047 21.547 1 94.88 216 VAL A N 1
ATOM 1684 C CA . VAL A 1 216 ? 11.695 28.5 22.859 1 94.88 216 VAL A CA 1
ATOM 1685 C C . VAL A 1 216 ? 12.812 27.578 23.328 1 94.88 216 VAL A C 1
ATOM 1687 O O . VAL A 1 216 ? 13.258 26.703 22.578 1 94.88 216 VAL A O 1
ATOM 1690 N N . ARG A 1 217 ? 13.258 27.844 24.531 1 95.88 217 ARG A N 1
ATOM 1691 C CA . ARG A 1 217 ? 14.234 26.953 25.156 1 95.88 217 ARG A CA 1
ATOM 1692 C C . ARG A 1 217 ? 13.555 25.906 26.031 1 95.88 217 ARG A C 1
ATOM 1694 O O . ARG A 1 217 ? 12.812 26.266 26.953 1 95.88 217 ARG A O 1
ATOM 1701 N N . ALA A 1 218 ? 13.797 24.672 25.75 1 97.81 218 ALA A N 1
ATOM 1702 C CA . ALA A 1 218 ? 13.25 23.547 26.516 1 97.81 218 ALA A CA 1
ATOM 1703 C C . ALA A 1 218 ? 14.148 22.312 26.422 1 97.81 218 ALA A C 1
ATOM 1705 O O . ALA A 1 218 ? 14.977 22.219 25.5 1 97.81 218 ALA A O 1
ATOM 1706 N N . GLU A 1 219 ? 14.07 21.453 27.359 1 98 219 GLU A N 1
ATOM 1707 C CA . GLU A 1 219 ? 14.789 20.188 27.297 1 98 219 GLU A CA 1
ATOM 1708 C C . GLU A 1 219 ? 14.156 19.234 26.281 1 98 219 GLU A C 1
ATOM 1710 O O . GLU A 1 219 ? 14.852 18.469 25.625 1 98 219 GLU A O 1
ATOM 1715 N N . LYS A 1 220 ? 12.859 19.25 26.281 1 98.62 220 LYS A N 1
ATOM 1716 C CA . LYS A 1 220 ? 12.086 18.453 25.344 1 98.62 220 LYS A CA 1
ATOM 1717 C C . LYS A 1 220 ? 10.914 19.234 24.766 1 98.62 220 LYS A C 1
ATOM 1719 O O . LYS A 1 220 ? 10.148 19.859 25.516 1 98.62 220 LYS A O 1
ATOM 1724 N N . LEU A 1 221 ? 10.797 19.297 23.484 1 98.81 221 LEU A N 1
ATOM 1725 C CA . LEU A 1 221 ? 9.695 19.938 22.766 1 98.81 221 LEU A CA 1
ATOM 1726 C C . LEU A 1 221 ? 9.32 19.156 21.516 1 98.81 221 LEU A C 1
ATOM 1728 O O . LEU A 1 221 ? 10.164 18.938 20.641 1 98.81 221 LEU A O 1
ATOM 1732 N N . GLU A 1 222 ? 8.055 18.656 21.422 1 98.69 222 GLU A N 1
ATOM 1733 C CA . GLU A 1 222 ? 7.613 17.828 20.312 1 98.69 222 GLU A CA 1
ATOM 1734 C C . GLU A 1 222 ? 6.184 18.172 19.891 1 98.69 222 GLU A C 1
ATOM 1736 O O . GLU A 1 222 ? 5.371 18.562 20.734 1 98.69 222 GLU A O 1
ATOM 1741 N N . GLU A 1 223 ? 5.938 18.062 18.656 1 98.62 223 GLU A N 1
ATOM 1742 C CA . GLU A 1 223 ? 4.57 18.094 18.141 1 98.62 223 GLU A CA 1
ATOM 1743 C C . GLU A 1 223 ? 4.148 16.719 17.625 1 98.62 223 GLU A C 1
ATOM 1745 O O . GLU A 1 223 ? 4.898 16.062 16.906 1 98.62 223 GLU A O 1
ATOM 1750 N N . TRP A 1 224 ? 3 16.312 18.047 1 98.75 224 TRP A N 1
ATOM 1751 C CA . TRP A 1 224 ? 2.42 15.023 17.672 1 98.75 224 TRP A CA 1
ATOM 1752 C C . TRP A 1 224 ? 1.105 15.219 16.922 1 98.75 224 TRP A C 1
ATOM 1754 O O . TRP A 1 224 ? 0.208 15.914 17.406 1 98.75 224 TRP A O 1
ATOM 1764 N N . THR A 1 225 ? 1.031 14.594 15.773 1 98.56 225 THR A N 1
ATOM 1765 C CA . THR A 1 225 ? -0.178 14.672 14.961 1 98.56 225 THR A CA 1
ATOM 1766 C C . THR A 1 225 ? -1.103 13.492 15.242 1 98.56 225 THR A C 1
ATOM 1768 O O . THR A 1 225 ? -0.658 12.344 15.281 1 98.56 225 THR A O 1
ATOM 1771 N N . LEU A 1 226 ? -2.359 13.812 15.422 1 98.75 226 LEU A N 1
ATOM 1772 C CA . LEU A 1 226 ? -3.348 12.828 15.844 1 98.75 226 LEU A CA 1
ATOM 1773 C C . LEU A 1 226 ? -4.059 12.219 14.641 1 98.75 226 LEU A C 1
ATOM 1775 O O . LEU A 1 226 ? -4.379 12.93 13.68 1 98.75 226 LEU A O 1
ATOM 1779 N N . ARG A 1 227 ? -4.273 10.93 14.695 1 98.69 227 ARG A N 1
ATOM 1780 C CA . ARG A 1 227 ? -5.062 10.188 13.719 1 98.69 227 ARG A CA 1
ATOM 1781 C C . ARG A 1 227 ? -5.965 9.172 14.406 1 98.69 227 ARG A C 1
ATOM 1783 O O . ARG A 1 227 ? -5.703 8.758 15.539 1 98.69 227 ARG A O 1
ATOM 1790 N N . TRP A 1 228 ? -7.102 8.875 13.734 1 98.5 228 TRP A N 1
ATOM 1791 C CA . TRP A 1 228 ? -7.891 7.75 14.211 1 98.5 228 TRP A CA 1
ATOM 1792 C C . TRP A 1 228 ? -7.094 6.453 14.133 1 98.5 228 TRP A C 1
ATOM 1794 O O . TRP A 1 228 ? -6.305 6.262 13.203 1 98.5 228 TRP A O 1
ATOM 1804 N N . PRO A 1 229 ? -7.344 5.562 15.102 1 97.44 229 PRO A N 1
ATOM 1805 C CA . PRO A 1 229 ? -6.605 4.297 15.094 1 97.44 229 PRO A CA 1
ATOM 1806 C C . PRO A 1 229 ? -6.75 3.539 13.773 1 97.44 229 PRO A C 1
ATOM 1808 O O . PRO A 1 229 ? -7.844 3.482 13.211 1 97.44 229 PRO A O 1
ATOM 1811 N N . GLY A 1 230 ? -5.629 3.004 13.32 1 95.94 230 GLY A N 1
ATOM 1812 C CA . GLY A 1 230 ? -5.629 2.207 12.102 1 95.94 230 GLY A CA 1
ATOM 1813 C C . GLY A 1 230 ? -5.117 2.965 10.891 1 95.94 230 GLY A C 1
ATOM 1814 O O . GLY A 1 230 ? -4.715 2.357 9.898 1 95.94 230 GLY A O 1
ATOM 1815 N N . HIS A 1 231 ? -5.109 4.254 10.906 1 98.25 231 HIS A N 1
ATOM 1816 C CA . HIS A 1 231 ? -4.688 5.082 9.781 1 98.25 231 HIS A CA 1
ATOM 1817 C C . HIS A 1 231 ? -3.174 5.02 9.594 1 98.25 231 HIS A C 1
ATOM 1819 O O . HIS A 1 231 ? -2.695 4.824 8.469 1 98.25 231 HIS A O 1
ATOM 1825 N N . LEU A 1 232 ? -2.434 5.105 10.633 1 98.38 232 LEU A N 1
ATOM 1826 C CA . LEU A 1 232 ? -0.995 5.324 10.547 1 98.38 232 LEU A CA 1
ATOM 1827 C C . LEU A 1 232 ? -0.281 4.066 10.07 1 98.38 232 LEU A C 1
ATOM 1829 O O . LEU A 1 232 ? 0.729 4.148 9.367 1 98.38 232 LEU A O 1
ATOM 1833 N N . GLU A 1 233 ? -0.812 2.955 10.43 1 96.81 233 GLU A N 1
ATOM 1834 C CA . GLU A 1 233 ? -0.208 1.712 9.953 1 96.81 233 GLU A CA 1
ATOM 1835 C C . GLU A 1 233 ? -0.243 1.627 8.43 1 96.81 233 GLU A C 1
ATOM 1837 O O . GLU A 1 233 ? 0.736 1.216 7.805 1 96.81 233 GLU A O 1
ATOM 1842 N N . LYS A 1 234 ? -1.339 1.986 7.867 1 98.06 234 LYS A N 1
ATOM 1843 C CA . LYS A 1 234 ? -1.485 1.943 6.414 1 98.06 234 LYS A CA 1
ATOM 1844 C C . LYS A 1 234 ? -0.555 2.947 5.738 1 98.06 234 LYS A C 1
ATOM 1846 O O . LYS A 1 234 ? 0.08 2.631 4.73 1 98.06 234 LYS A O 1
ATOM 1851 N N . MET A 1 235 ? -0.46 4.117 6.352 1 98.38 235 MET A N 1
ATOM 1852 C CA . MET A 1 235 ? 0.441 5.121 5.797 1 98.38 235 MET A CA 1
ATOM 1853 C C . MET A 1 235 ? 1.894 4.668 5.902 1 98.38 235 MET A C 1
ATOM 1855 O O . MET A 1 235 ? 2.688 4.895 4.988 1 98.38 235 MET A O 1
ATOM 1859 N N . ARG A 1 236 ? 2.225 4.051 7 1 97.81 236 ARG A N 1
ATOM 1860 C CA . ARG A 1 236 ? 3.578 3.551 7.211 1 97.81 236 ARG A CA 1
ATOM 1861 C C . ARG A 1 236 ? 3.953 2.521 6.152 1 97.81 236 ARG A C 1
ATOM 1863 O O . ARG A 1 236 ? 5.055 2.561 5.602 1 97.81 236 ARG A O 1
ATOM 1870 N N . ILE A 1 237 ? 3.049 1.678 5.812 1 97.75 237 ILE A N 1
ATOM 1871 C CA . ILE A 1 237 ? 3.297 0.626 4.832 1 97.75 237 ILE A CA 1
ATOM 1872 C C . ILE A 1 237 ? 3.457 1.241 3.443 1 97.75 237 ILE A C 1
ATOM 1874 O O . ILE A 1 237 ? 4.371 0.88 2.699 1 97.75 237 ILE A O 1
ATOM 1878 N N . LEU A 1 238 ? 2.58 2.154 3.086 1 98.56 238 LEU A N 1
ATOM 1879 C CA . LEU A 1 238 ? 2.689 2.82 1.792 1 98.56 238 LEU A CA 1
ATOM 1880 C C . LEU A 1 238 ? 4.031 3.533 1.657 1 98.56 238 LEU A C 1
ATOM 1882 O O . LEU A 1 238 ? 4.664 3.475 0.602 1 98.56 238 LEU A O 1
ATOM 1886 N N . ARG A 1 239 ? 4.441 4.141 2.752 1 98.25 239 ARG A N 1
ATOM 1887 C CA . ARG A 1 239 ? 5.73 4.824 2.729 1 98.25 239 ARG A CA 1
ATOM 1888 C C . ARG A 1 239 ? 6.875 3.826 2.578 1 98.25 239 ARG A C 1
ATOM 1890 O O . ARG A 1 239 ? 7.773 4.023 1.761 1 98.25 239 ARG A O 1
ATOM 1897 N N . GLU A 1 240 ? 6.836 2.789 3.344 1 97.5 240 GLU A N 1
ATOM 1898 C CA . GLU A 1 240 ? 7.875 1.763 3.328 1 97.5 240 GLU A CA 1
ATOM 1899 C C . GLU A 1 240 ? 8.039 1.167 1.934 1 97.5 240 GLU A C 1
ATOM 1901 O O . GLU A 1 240 ? 9.164 0.891 1.502 1 97.5 240 GLU A O 1
ATOM 1906 N N . LEU A 1 241 ? 6.961 1.035 1.225 1 98.31 241 LEU A N 1
ATOM 1907 C CA . LEU A 1 241 ? 6.973 0.364 -0.071 1 98.31 241 LEU A CA 1
ATOM 1908 C C . LEU A 1 241 ? 7.328 1.341 -1.186 1 98.31 241 LEU A C 1
ATOM 1910 O O . LEU A 1 241 ? 7.492 0.94 -2.34 1 98.31 241 LEU A O 1
ATOM 1914 N N . GLY A 1 242 ? 7.363 2.635 -0.867 1 97.69 242 GLY A N 1
ATOM 1915 C CA . GLY A 1 242 ? 7.859 3.594 -1.841 1 97.69 242 GLY A CA 1
ATOM 1916 C C . GLY A 1 242 ? 6.75 4.363 -2.537 1 97.69 242 GLY A C 1
ATOM 1917 O O . GLY A 1 242 ? 7.008 5.117 -3.477 1 97.69 242 GLY A O 1
ATOM 1918 N N . PHE A 1 243 ? 5.551 4.219 -2.045 1 98.5 243 PHE A N 1
ATOM 1919 C CA . PHE A 1 243 ? 4.414 4.844 -2.711 1 98.5 243 PHE A CA 1
ATOM 1920 C C . PHE A 1 243 ? 4.438 6.355 -2.514 1 98.5 243 PHE A C 1
ATOM 1922 O O . PHE A 1 243 ? 3.781 7.094 -3.252 1 98.5 243 PHE A O 1
ATOM 1929 N N . PHE A 1 244 ? 5.188 6.848 -1.514 1 98.06 244 PHE A N 1
ATOM 1930 C CA . PHE A 1 244 ? 5.203 8.281 -1.232 1 98.06 244 PHE A CA 1
ATOM 1931 C C . PHE A 1 244 ? 6.449 8.93 -1.823 1 98.06 244 PHE A C 1
ATOM 1933 O O . PHE A 1 244 ? 6.699 10.117 -1.596 1 98.06 244 PHE A O 1
ATOM 1940 N N . ARG A 1 245 ? 7.219 8.195 -2.594 1 96.94 245 ARG A N 1
ATOM 1941 C CA . ARG A 1 245 ? 8.336 8.805 -3.309 1 96.94 245 ARG A CA 1
ATOM 1942 C C . ARG A 1 245 ? 7.848 9.82 -4.336 1 96.94 245 ARG A C 1
ATOM 1944 O O . ARG A 1 245 ? 6.746 9.68 -4.879 1 96.94 245 ARG A O 1
ATOM 1951 N N . PRO A 1 246 ? 8.648 10.82 -4.59 1 95.12 246 PRO A N 1
ATOM 1952 C CA . PRO A 1 246 ? 8.227 11.906 -5.48 1 95.12 246 PRO A CA 1
ATOM 1953 C C . PRO A 1 246 ? 7.738 11.398 -6.836 1 95.12 246 PRO A C 1
ATOM 1955 O O . PRO A 1 246 ? 6.77 11.93 -7.383 1 95.12 246 PRO A O 1
ATOM 1958 N N . GLU A 1 247 ? 8.305 10.359 -7.355 1 96.19 247 GLU A N 1
ATOM 1959 C CA . GLU A 1 247 ? 7.961 9.859 -8.68 1 96.19 247 GLU A CA 1
ATOM 1960 C C . GLU A 1 247 ? 6.645 9.086 -8.656 1 96.19 247 GLU A C 1
ATOM 1962 O O . GLU A 1 247 ? 6.047 8.836 -9.703 1 96.19 247 GLU A O 1
ATOM 1967 N N . HIS A 1 248 ? 6.18 8.711 -7.43 1 97.56 248 HIS A N 1
ATOM 1968 C CA . HIS A 1 248 ? 5.012 7.836 -7.355 1 97.56 248 HIS A CA 1
ATOM 1969 C C . HIS A 1 248 ? 3.854 8.523 -6.645 1 97.56 248 HIS A C 1
ATOM 1971 O O . HIS A 1 248 ? 2.713 8.062 -6.715 1 97.56 248 HIS A O 1
ATOM 1977 N N . VAL A 1 249 ? 4.062 9.664 -5.953 1 97.19 249 VAL A N 1
ATOM 1978 C CA . VAL A 1 249 ? 3.135 10.234 -4.984 1 97.19 249 VAL A CA 1
ATOM 1979 C C . VAL A 1 249 ? 1.858 10.68 -5.691 1 97.19 249 VAL A C 1
ATOM 1981 O O . VAL A 1 249 ? 0.756 10.516 -5.164 1 97.19 249 VAL A O 1
ATOM 1984 N N . ASN A 1 250 ? 1.938 11.25 -6.836 1 96.06 250 ASN A N 1
ATOM 1985 C CA . ASN A 1 250 ? 0.751 11.719 -7.543 1 96.06 250 ASN A CA 1
ATOM 1986 C C . ASN A 1 250 ? -0.188 10.562 -7.883 1 96.06 250 ASN A C 1
ATOM 1988 O O . ASN A 1 250 ? -1.396 10.656 -7.66 1 96.06 250 ASN A O 1
ATOM 1992 N N . LYS A 1 251 ? 0.345 9.484 -8.398 1 96 251 LYS A N 1
ATOM 1993 C CA . LYS A 1 251 ? -0.466 8.312 -8.734 1 96 251 LYS A CA 1
ATOM 1994 C C . LYS A 1 251 ? -1.017 7.652 -7.473 1 96 251 LYS A C 1
ATOM 1996 O O . LYS A 1 251 ? -2.137 7.137 -7.477 1 96 251 LYS A O 1
ATOM 2001 N N . THR A 1 252 ? -0.187 7.656 -6.465 1 98.06 252 THR A N 1
ATOM 2002 C CA . THR A 1 252 ? -0.64 7.125 -5.184 1 98.06 252 THR A CA 1
ATOM 2003 C C . THR A 1 252 ? -1.862 7.891 -4.684 1 98.06 252 THR A C 1
ATOM 2005 O O . THR A 1 252 ? -2.844 7.285 -4.246 1 98.06 252 THR A O 1
ATOM 2008 N N . LEU A 1 253 ? -1.782 9.188 -4.816 1 97.5 253 LEU A N 1
ATOM 2009 C CA . LEU A 1 253 ? -2.881 10.031 -4.352 1 97.5 253 LEU A CA 1
ATOM 2010 C C . LEU A 1 253 ? -4.133 9.797 -5.188 1 97.5 253 LEU A C 1
ATOM 2012 O O . LEU A 1 253 ? -5.254 9.891 -4.676 1 97.5 253 LEU A O 1
ATOM 2016 N N . GLU A 1 254 ? -3.98 9.422 -6.418 1 96.56 254 GLU A N 1
ATOM 2017 C CA . GLU A 1 254 ? -5.125 9.07 -7.25 1 96.56 254 GLU A CA 1
ATOM 2018 C C . GLU A 1 254 ? -5.863 7.859 -6.684 1 96.56 254 GLU A C 1
ATOM 2020 O O . GLU A 1 254 ? -7.086 7.754 -6.812 1 96.56 254 GLU A O 1
ATOM 2025 N N . VAL A 1 255 ? -5.133 7.023 -6.078 1 97.69 255 VAL A N 1
ATOM 2026 C CA . VAL A 1 255 ? -5.707 5.789 -5.559 1 97.69 255 VAL A CA 1
ATOM 2027 C C . VAL A 1 255 ? -6.34 6.047 -4.191 1 97.69 255 VAL A C 1
ATOM 2029 O O . VAL A 1 255 ? -7.477 5.641 -3.938 1 97.69 255 VAL A O 1
ATOM 2032 N N . ILE A 1 256 ? -5.691 6.824 -3.307 1 98 256 ILE A N 1
ATOM 2033 C CA . ILE A 1 256 ? -6.133 6.805 -1.916 1 98 256 ILE A CA 1
ATOM 2034 C C . ILE A 1 256 ? -6.977 8.047 -1.623 1 98 256 ILE A C 1
ATOM 2036 O O . ILE A 1 256 ? -7.73 8.078 -0.648 1 98 256 ILE A O 1
ATOM 2040 N N . SER A 1 257 ? -6.871 9.125 -2.416 1 97.12 257 SER A N 1
ATOM 2041 C CA . SER A 1 257 ? -7.617 10.344 -2.135 1 97.12 257 SER A CA 1
ATOM 2042 C C . SER A 1 257 ? -9.117 10.094 -2.143 1 97.12 257 SER A C 1
ATOM 2044 O O . SER A 1 257 ? -9.844 10.602 -1.289 1 97.12 257 SER A O 1
ATOM 2046 N N . PRO A 1 258 ? -9.633 9.227 -3.139 1 96.56 258 PRO A N 1
ATOM 2047 C CA . PRO A 1 258 ? -11.07 8.953 -3.135 1 96.56 258 PRO A CA 1
ATOM 2048 C C . PRO A 1 258 ? -11.539 8.258 -1.856 1 96.56 258 PRO A C 1
ATOM 2050 O O . PRO A 1 258 ? -12.688 8.422 -1.443 1 96.56 258 PRO A O 1
ATOM 2053 N N . LEU A 1 259 ? -10.656 7.559 -1.216 1 97.56 259 LEU A N 1
ATOM 2054 C CA . LEU A 1 259 ? -10.984 6.844 0.014 1 97.56 259 LEU A CA 1
ATOM 2055 C C . LEU A 1 259 ? -11.117 7.812 1.185 1 97.56 259 LEU A C 1
ATOM 2057 O O . LEU A 1 259 ? -11.672 7.457 2.229 1 97.56 259 LEU A O 1
ATOM 2061 N N . MET A 1 260 ? -10.602 9.039 0.97 1 97.44 260 MET A N 1
ATOM 2062 C CA . MET A 1 260 ? -10.609 10.047 2.027 1 97.44 260 MET A CA 1
ATOM 2063 C C . MET A 1 260 ? -11.453 11.25 1.623 1 97.44 260 MET A C 1
ATOM 2065 O O . MET A 1 260 ? -11.273 12.344 2.158 1 97.44 260 MET A O 1
ATOM 2069 N N . THR A 1 261 ? -12.188 11.07 0.586 1 95.12 261 THR A N 1
ATOM 2070 C CA . THR A 1 261 ? -13.125 12.086 0.137 1 95.12 261 THR A CA 1
ATOM 2071 C C . THR A 1 261 ? -14.562 11.602 0.299 1 95.12 261 THR A C 1
ATOM 2073 O O . THR A 1 261 ? -15.094 10.914 -0.577 1 95.12 261 THR A O 1
ATOM 2076 N N . TYR A 1 262 ? -15.133 11.883 1.373 1 93.88 262 TYR A N 1
ATOM 2077 C CA . TYR A 1 262 ? -16.5 11.461 1.682 1 93.88 262 TYR A CA 1
ATOM 2078 C C . TYR A 1 262 ? -17.172 12.453 2.631 1 93.88 262 TYR A C 1
ATOM 2080 O O . TYR A 1 262 ? -16.516 13.359 3.152 1 93.88 262 TYR A O 1
ATOM 2088 N N . GLY A 1 263 ? -18.469 12.352 2.721 1 91.38 263 GLY A N 1
ATOM 2089 C CA . GLY A 1 263 ? -19.219 13.258 3.58 1 91.38 263 GLY A CA 1
ATOM 2090 C C . GLY A 1 263 ? -19.141 12.875 5.047 1 91.38 263 GLY A C 1
ATOM 2091 O O . GLY A 1 263 ? -19.531 11.773 5.43 1 91.38 263 GLY A O 1
ATOM 2092 N N . SER A 1 264 ? -18.547 13.703 5.824 1 93.88 264 SER A N 1
ATOM 2093 C CA . SER A 1 264 ? -18.484 13.664 7.281 1 93.88 264 SER A CA 1
ATOM 2094 C C . SER A 1 264 ? -18.094 15.023 7.855 1 93.88 264 SER A C 1
ATOM 2096 O O . SER A 1 264 ? -17.172 15.672 7.359 1 93.88 264 SER A O 1
ATOM 2098 N N . PRO A 1 265 ? -18.906 15.445 8.867 1 96.25 265 PRO A N 1
ATOM 2099 C CA . PRO A 1 265 ? -18.359 16.609 9.547 1 96.25 265 PRO A CA 1
ATOM 2100 C C . PRO A 1 265 ? -16.953 16.375 10.109 1 96.25 265 PRO A C 1
ATOM 2102 O O . PRO A 1 265 ? -16.578 15.227 10.375 1 96.25 265 PRO A O 1
ATOM 2105 N N . ASP A 1 266 ? -16.25 17.438 10.148 1 97.62 266 ASP A N 1
ATOM 2106 C CA . ASP A 1 266 ? -14.922 17.312 10.75 1 97.62 266 ASP A CA 1
ATOM 2107 C C . ASP A 1 266 ? -14.844 18.078 12.062 1 97.62 266 ASP A C 1
ATOM 2109 O O . ASP A 1 266 ? -15.734 18.875 12.375 1 97.62 266 ASP A O 1
ATOM 2113 N N . PHE A 1 267 ? -13.852 17.688 12.852 1 98.25 267 PHE A N 1
ATOM 2114 C CA . PHE A 1 267 ? -13.531 18.453 14.047 1 98.25 267 PHE A CA 1
ATOM 2115 C C . PHE A 1 267 ? -12.023 18.656 14.172 1 98.25 267 PHE A C 1
ATOM 2117 O O . PHE A 1 267 ? -11.242 17.922 13.578 1 98.25 267 PHE A O 1
ATOM 2124 N N . SER A 1 268 ? -11.68 19.75 14.82 1 98.31 268 SER A N 1
ATOM 2125 C CA . SER A 1 268 ? -10.297 20.078 15.133 1 98.31 268 SER A CA 1
ATOM 2126 C C . SER A 1 268 ? -10.039 20.047 16.641 1 98.31 268 SER A C 1
ATOM 2128 O O . SER A 1 268 ? -10.859 20.531 17.422 1 98.31 268 SER A O 1
ATOM 2130 N N . ILE A 1 269 ? -8.953 19.406 17 1 98.75 269 ILE A N 1
ATOM 2131 C CA . ILE A 1 269 ? -8.609 19.266 18.406 1 98.75 269 ILE A CA 1
ATOM 2132 C C . ILE A 1 269 ? -7.117 19.5 18.594 1 98.75 269 ILE A C 1
ATOM 2134 O O . ILE A 1 269 ? -6.305 19.094 17.766 1 98.75 269 ILE A O 1
ATOM 2138 N N . MET A 1 270 ? -6.77 20.172 19.688 1 98.81 270 MET A N 1
ATOM 2139 C CA . MET A 1 270 ? -5.367 20.469 19.984 1 98.81 270 MET A CA 1
ATOM 2140 C C . MET A 1 270 ? -5.141 20.562 21.5 1 98.81 270 MET A C 1
ATOM 2142 O O . MET A 1 270 ? -5.953 21.156 22.219 1 98.81 270 MET A O 1
ATOM 2146 N N . GLN A 1 271 ? -4.176 19.906 21.922 1 98.88 271 GLN A N 1
ATOM 2147 C CA . GLN A 1 271 ? -3.711 20.031 23.297 1 98.88 271 GLN A CA 1
ATOM 2148 C C . GLN A 1 271 ? -2.264 20.516 23.344 1 98.88 271 GLN A C 1
ATOM 2150 O O . GLN A 1 271 ? -1.384 19.922 22.719 1 98.88 271 GLN A O 1
ATOM 2155 N N . VAL A 1 272 ? -2.041 21.688 23.984 1 98.81 272 VAL A N 1
ATOM 2156 C CA . VAL A 1 272 ? -0.703 22.219 24.219 1 98.81 272 VAL A CA 1
ATOM 2157 C C . VAL A 1 272 ? -0.368 22.172 25.703 1 98.81 272 VAL A C 1
ATOM 2159 O O . VAL A 1 272 ? -1.085 22.75 26.531 1 98.81 272 VAL A O 1
ATOM 2162 N N . VAL A 1 273 ? 0.759 21.453 26 1 98.44 273 VAL A N 1
ATOM 2163 C CA . VAL A 1 273 ? 1.101 21.25 27.406 1 98.44 273 VAL A CA 1
ATOM 2164 C C . VAL A 1 273 ? 2.555 21.641 27.656 1 98.44 273 VAL A C 1
ATOM 2166 O O . VAL A 1 273 ? 3.428 21.359 26.828 1 98.44 273 VAL A O 1
ATOM 2169 N N . GLY A 1 274 ? 2.785 22.375 28.719 1 98.31 274 GLY A N 1
ATOM 2170 C CA . GLY A 1 274 ? 4.117 22.672 29.219 1 98.31 274 GLY A CA 1
ATOM 2171 C C . GLY A 1 274 ? 4.332 22.25 30.656 1 98.31 274 GLY A C 1
ATOM 2172 O O . GLY A 1 274 ? 3.461 22.438 31.5 1 98.31 274 GLY A O 1
ATOM 2173 N N . ARG A 1 275 ? 5.438 21.578 30.828 1 98 275 ARG A N 1
ATOM 2174 C CA . ARG A 1 275 ? 5.836 21.172 32.188 1 98 275 ARG A CA 1
ATOM 2175 C C . ARG A 1 275 ? 7.172 21.797 32.562 1 98 275 ARG A C 1
ATOM 2177 O O . ARG A 1 275 ? 8.086 21.875 31.75 1 98 275 ARG A O 1
ATOM 2184 N N . GLY A 1 276 ? 7.23 22.281 33.75 1 97.19 276 GLY A N 1
ATOM 2185 C CA . GLY A 1 276 ? 8.43 22.906 34.281 1 97.19 276 GLY A CA 1
ATOM 2186 C C . GLY A 1 276 ? 8.211 23.516 35.656 1 97.19 276 GLY A C 1
ATOM 2187 O O . GLY A 1 276 ? 7.598 22.906 36.531 1 97.19 276 GLY A O 1
ATOM 2188 N N . THR A 1 277 ? 8.883 24.672 35.844 1 96.25 277 THR A N 1
ATOM 2189 C CA . THR A 1 277 ? 8.742 25.328 37.156 1 96.25 277 THR A CA 1
ATOM 2190 C C . THR A 1 277 ? 8.039 26.672 37.031 1 96.25 277 THR A C 1
ATOM 2192 O O . THR A 1 277 ? 8.227 27.375 36.031 1 96.25 277 THR A O 1
ATOM 2195 N N . LEU A 1 278 ? 7.195 26.984 37.906 1 94 278 LEU A N 1
ATOM 2196 C CA . LEU A 1 278 ? 6.504 28.25 38.094 1 94 278 LEU A CA 1
ATOM 2197 C C . LEU A 1 278 ? 6.539 28.672 39.531 1 94 278 LEU A C 1
ATOM 2199 O O . LEU A 1 278 ? 6.062 27.953 40.406 1 94 278 LEU A O 1
ATOM 2203 N N . ASP A 1 279 ? 7.188 29.797 39.781 1 91.88 279 ASP A N 1
ATOM 2204 C CA . ASP A 1 279 ? 7.387 30.266 41.156 1 91.88 279 ASP A CA 1
ATOM 2205 C C . ASP A 1 279 ? 8.133 29.234 42 1 91.88 279 ASP A C 1
ATOM 2207 O O . ASP A 1 279 ? 7.75 28.953 43.125 1 91.88 279 ASP A O 1
ATOM 2211 N N . GLY A 1 280 ? 9.016 28.625 41.375 1 91.12 280 GLY A N 1
ATOM 2212 C CA . GLY A 1 280 ? 9.898 27.703 42.062 1 91.12 280 GLY A CA 1
ATOM 2213 C C . GLY A 1 280 ? 9.289 26.328 42.25 1 91.12 280 GLY A C 1
ATOM 2214 O O . GLY A 1 280 ? 9.953 25.406 42.719 1 91.12 280 GLY A O 1
ATOM 2215 N N . GLU A 1 281 ? 8.055 26.125 41.875 1 94.81 281 GLU A N 1
ATOM 2216 C CA . GLU A 1 281 ? 7.375 24.844 42.062 1 94.81 281 GLU A CA 1
ATOM 2217 C C . GLU A 1 281 ? 7.156 24.141 40.719 1 94.81 281 GLU A C 1
ATOM 2219 O O . GLU A 1 281 ? 6.945 24.797 39.688 1 94.81 281 GLU A O 1
ATOM 2224 N N . GLU A 1 282 ? 7.172 22.797 40.812 1 95.5 282 GLU A N 1
ATOM 2225 C CA . GLU A 1 282 ? 6.859 22.016 39.594 1 95.5 282 GLU A CA 1
ATOM 2226 C C . GLU A 1 282 ? 5.402 22.188 39.188 1 95.5 282 GLU A C 1
ATOM 2228 O O . GLU A 1 282 ? 4.496 22.016 40 1 95.5 282 GLU A O 1
ATOM 2233 N N . LYS A 1 283 ? 5.164 22.547 37.906 1 95.94 283 LYS A N 1
ATOM 2234 C CA . LYS A 1 283 ? 3.811 22.812 37.438 1 95.94 283 LYS A CA 1
ATOM 2235 C C . LYS A 1 283 ? 3.625 22.344 36 1 95.94 283 LYS A C 1
ATOM 2237 O O . LYS A 1 283 ? 4.598 22.203 35.25 1 95.94 283 LYS A O 1
ATOM 2242 N N . GLU A 1 284 ? 2.42 22 35.719 1 97.56 284 GLU A N 1
ATOM 2243 C CA . GLU A 1 284 ? 1.975 21.781 34.344 1 97.56 284 GLU A CA 1
ATOM 2244 C C . GLU A 1 284 ? 0.915 22.797 33.938 1 97.56 284 GLU A C 1
ATOM 2246 O O . GLU A 1 284 ? -0.038 23.031 34.688 1 97.56 284 GLU A O 1
ATOM 2251 N N . ILE A 1 285 ? 1.149 23.469 32.875 1 97.81 285 ILE A N 1
ATOM 2252 C CA . ILE A 1 285 ? 0.15 24.344 32.281 1 97.81 285 ILE A CA 1
ATOM 2253 C C . ILE A 1 285 ? -0.311 23.734 30.938 1 97.81 285 ILE A C 1
ATOM 2255 O O . ILE A 1 285 ? 0.501 23.219 30.172 1 97.81 285 ILE A O 1
ATOM 2259 N N . GLY A 1 286 ? -1.621 23.781 30.734 1 97.94 286 GLY A N 1
ATOM 2260 C CA . GLY A 1 286 ? -2.113 23.203 29.484 1 97.94 286 GLY A CA 1
ATOM 2261 C C . GLY A 1 286 ? -3.309 23.938 28.922 1 97.94 286 GLY A C 1
ATOM 2262 O O . GLY A 1 286 ? -3.98 24.688 29.625 1 97.94 286 GLY A O 1
ATOM 2263 N N . TYR A 1 287 ? -3.459 23.812 27.609 1 98.56 287 TYR A N 1
ATOM 2264 C CA . TYR A 1 287 ? -4.609 24.297 26.859 1 98.56 287 TYR A CA 1
ATOM 2265 C C . TYR A 1 287 ? -5.238 23.188 26.031 1 98.56 287 TYR A C 1
ATOM 2267 O O . TYR A 1 287 ? -4.531 22.344 25.469 1 98.56 287 TYR A O 1
ATOM 2275 N N . LEU A 1 288 ? -6.562 23.109 25.984 1 98.69 288 LEU A N 1
ATOM 2276 C CA . LEU A 1 288 ? -7.312 22.219 25.109 1 98.69 288 LEU A CA 1
ATOM 2277 C C . LEU A 1 288 ? -8.234 23 24.188 1 98.69 288 LEU A C 1
ATOM 2279 O O . LEU A 1 288 ? -9.086 23.766 24.656 1 98.69 288 LEU A O 1
ATOM 2283 N N . LEU A 1 289 ? -8.016 22.875 22.922 1 98.69 289 LEU A N 1
ATOM 2284 C CA . LEU A 1 289 ? -8.859 23.5 21.922 1 98.69 289 LEU A CA 1
ATOM 2285 C C . LEU A 1 289 ? -9.742 22.469 21.234 1 98.69 289 LEU A C 1
ATOM 2287 O O . LEU A 1 289 ? -9.281 21.375 20.906 1 98.69 289 LEU A O 1
ATOM 2291 N N . TYR A 1 290 ? -10.992 22.781 20.984 1 98.56 290 TYR A N 1
ATOM 2292 C CA . TYR A 1 290 ? -11.93 21.922 20.281 1 98.56 290 TYR A CA 1
ATOM 2293 C C . TYR A 1 290 ? -12.875 22.75 19.406 1 98.56 290 TYR A C 1
ATOM 2295 O O . TYR A 1 290 ? -13.43 23.75 19.859 1 98.56 290 TYR A O 1
ATOM 2303 N N . ASP A 1 291 ? -12.992 22.375 18.188 1 98.44 291 ASP A N 1
ATOM 2304 C CA . ASP A 1 291 ? -13.922 23 17.266 1 98.44 291 ASP A CA 1
ATOM 2305 C C . ASP A 1 291 ? -14.57 21.953 16.344 1 98.44 291 ASP A C 1
ATOM 2307 O O . ASP A 1 291 ? -13.984 20.906 16.094 1 98.44 291 ASP A O 1
ATOM 2311 N N . GLU A 1 292 ? -15.758 22.234 15.883 1 97.88 292 GLU A N 1
ATOM 2312 C CA . GLU A 1 292 ? -16.453 21.375 14.938 1 97.88 292 GLU A CA 1
ATOM 2313 C C . GLU A 1 292 ? -16.891 22.141 13.695 1 97.88 292 GLU A C 1
ATOM 2315 O O . GLU A 1 292 ? -17.031 23.375 13.742 1 97.88 292 GLU A O 1
ATOM 2320 N N . GLU A 1 293 ? -17.062 21.359 12.672 1 96.62 293 GLU A N 1
ATOM 2321 C CA . GLU A 1 293 ? -17.641 21.938 11.453 1 96.62 293 GLU A CA 1
ATOM 2322 C C . GLU A 1 293 ? -18.953 22.656 11.75 1 96.62 293 GLU A C 1
ATOM 2324 O O . GLU A 1 293 ? -19.781 22.156 12.531 1 96.62 293 GLU A O 1
ATOM 2329 N N . LYS A 1 294 ? -19.016 23.891 11.203 1 94.62 294 LYS A N 1
ATOM 2330 C CA . LYS A 1 294 ? -20.188 24.719 11.461 1 94.62 294 LYS A CA 1
ATOM 2331 C C . LYS A 1 294 ? -20.359 25.797 10.391 1 94.62 294 LYS A C 1
ATOM 2333 O O . LYS A 1 294 ? -19.359 26.25 9.812 1 94.62 294 LYS A O 1
ATOM 2338 N N . GLU A 1 295 ? -21.578 26.156 10.07 1 90.88 295 GLU A N 1
ATOM 2339 C CA . GLU A 1 295 ? -21.953 27.312 9.258 1 90.88 295 GLU A CA 1
ATOM 2340 C C . GLU A 1 295 ? -21.328 27.219 7.867 1 90.88 295 GLU A C 1
ATOM 2342 O O . GLU A 1 295 ? -20.859 28.234 7.328 1 90.88 295 GLU A O 1
ATOM 2347 N N . GLY A 1 296 ? -21.156 26.094 7.355 1 91.38 296 GLY A N 1
ATOM 2348 C CA . GLY A 1 296 ? -20.719 25.891 5.98 1 91.38 296 GLY A CA 1
ATOM 2349 C C . GLY A 1 296 ? -19.219 25.781 5.84 1 91.38 296 GLY A C 1
ATOM 2350 O O . GLY A 1 296 ? -18.703 25.625 4.727 1 91.38 296 GLY A O 1
ATOM 2351 N N . PHE A 1 297 ? -18.516 25.844 6.973 1 95.31 297 PHE A N 1
ATOM 2352 C CA . PHE A 1 297 ? -17.062 25.719 6.953 1 95.31 297 PHE A CA 1
ATOM 2353 C C . PHE A 1 297 ? -16.625 24.453 7.684 1 95.31 297 PHE A C 1
ATOM 2355 O O . PHE A 1 297 ? -17.188 24.094 8.719 1 95.31 297 PHE A O 1
ATOM 2362 N N . THR A 1 298 ? -15.617 23.75 7.117 1 96.31 298 THR A N 1
ATOM 2363 C CA . THR A 1 298 ? -14.969 22.703 7.891 1 96.31 298 THR A CA 1
ATOM 2364 C C . THR A 1 298 ? -14.344 23.266 9.156 1 96.31 298 THR A C 1
ATOM 2366 O O . THR A 1 298 ? -14.039 24.453 9.227 1 96.31 298 THR A O 1
ATOM 2369 N N . SER A 1 299 ? -14.258 22.422 10.18 1 97.69 299 SER A N 1
ATOM 2370 C CA . SER A 1 299 ? -13.578 22.859 11.391 1 97.69 299 SER A CA 1
ATOM 2371 C C . SER A 1 299 ? -12.156 23.312 11.102 1 97.69 299 SER A C 1
ATOM 2373 O O . SER A 1 299 ? -11.719 24.344 11.625 1 97.69 299 SER A O 1
ATOM 2375 N N . MET A 1 300 ? -11.484 22.609 10.266 1 96.19 300 MET A N 1
ATOM 2376 C CA . MET A 1 300 ? -10.117 22.953 9.891 1 96.19 300 MET A CA 1
ATOM 2377 C C . MET A 1 300 ? -10.062 24.344 9.266 1 96.19 300 MET A C 1
ATOM 2379 O O . MET A 1 300 ? -9.18 25.141 9.594 1 96.19 300 MET A O 1
ATOM 2383 N N . ALA A 1 301 ? -10.977 24.609 8.367 1 96.5 301 ALA A N 1
ATOM 2384 C CA . ALA A 1 301 ? -11.031 25.922 7.73 1 96.5 301 ALA A CA 1
ATOM 2385 C C . ALA A 1 301 ? -11.328 27.016 8.75 1 96.5 301 ALA A C 1
ATOM 2387 O O . ALA A 1 301 ? -10.758 28.109 8.68 1 96.5 301 ALA A O 1
ATOM 2388 N N . ARG A 1 302 ? -12.172 26.703 9.688 1 97.75 302 ARG A N 1
ATOM 2389 C CA . ARG A 1 302 ? -12.547 27.656 10.719 1 97.75 302 ARG A CA 1
ATOM 2390 C C . ARG A 1 302 ? -11.352 28 11.609 1 97.75 302 ARG A C 1
ATOM 2392 O O . ARG A 1 302 ? -10.945 29.172 11.68 1 97.75 302 ARG A O 1
ATOM 2399 N N . VAL A 1 303 ? -10.766 27 12.164 1 98.12 303 VAL A N 1
ATOM 2400 C CA . VAL A 1 303 ? -9.703 27.25 13.141 1 98.12 303 VAL A CA 1
ATOM 2401 C C . VAL A 1 303 ? -8.508 27.906 12.453 1 98.12 303 VAL A C 1
ATOM 2403 O O . VAL A 1 303 ? -7.949 28.875 12.969 1 98.12 303 VAL A O 1
ATOM 2406 N N . THR A 1 304 ? -8.117 27.391 11.297 1 97.69 304 THR A N 1
ATOM 2407 C CA . THR A 1 304 ? -6.988 27.953 10.562 1 97.69 304 THR A CA 1
ATOM 2408 C C . THR A 1 304 ? -7.309 29.344 10.047 1 97.69 304 THR A C 1
ATOM 2410 O O . THR A 1 304 ? -6.555 30.297 10.289 1 97.69 304 THR A O 1
ATOM 2413 N N . GLY A 1 305 ? -8.445 29.469 9.414 1 98 305 GLY A N 1
ATOM 2414 C CA . GLY A 1 305 ? -8.812 30.719 8.766 1 98 305 GLY A CA 1
ATOM 2415 C C . GLY A 1 305 ? -9.102 31.828 9.75 1 98 305 GLY A C 1
ATOM 2416 O O . GLY A 1 305 ? -8.68 32.969 9.547 1 98 305 GLY A O 1
ATOM 2417 N N . PHE A 1 306 ? -9.828 31.547 10.773 1 98.31 306 PHE A N 1
ATOM 2418 C CA . PHE A 1 306 ? -10.195 32.594 11.742 1 98.31 306 PHE A CA 1
ATOM 2419 C C . PHE A 1 306 ? -8.977 33.031 12.539 1 98.31 306 PHE A C 1
ATOM 2421 O O . PHE A 1 306 ? -8.852 34.188 12.906 1 98.31 306 PHE A O 1
ATOM 2428 N N . THR A 1 307 ? -8.078 32.062 12.828 1 98.56 307 THR A N 1
ATOM 2429 C CA . THR A 1 307 ? -6.824 32.469 13.461 1 98.56 307 THR A CA 1
ATOM 2430 C C . THR A 1 307 ? -6.055 33.438 12.578 1 98.56 307 THR A C 1
ATOM 2432 O O . THR A 1 307 ? -5.613 34.5 13.047 1 98.56 307 THR A O 1
ATOM 2435 N N . ALA A 1 308 ? -5.957 33.125 11.336 1 98.56 308 ALA A N 1
ATOM 2436 C CA . ALA A 1 308 ? -5.254 34 10.391 1 98.56 308 ALA A CA 1
ATOM 2437 C C . ALA A 1 308 ? -5.918 35.375 10.297 1 98.56 308 ALA A C 1
ATOM 2439 O O . ALA A 1 308 ? -5.238 36.406 10.234 1 98.56 308 ALA A O 1
ATOM 2440 N N . ALA A 1 309 ? -7.203 35.406 10.258 1 98.62 309 ALA A N 1
ATOM 2441 C CA . ALA A 1 309 ? -7.957 36.656 10.164 1 98.62 309 ALA A CA 1
ATOM 2442 C C . ALA A 1 309 ? -7.742 37.5 11.398 1 98.62 309 ALA A C 1
ATOM 2444 O O . ALA A 1 309 ? -7.613 38.719 11.297 1 98.62 309 ALA A O 1
ATOM 2445 N N . ILE A 1 310 ? -7.707 36.875 12.547 1 98.31 310 ILE A N 1
ATOM 2446 C CA . ILE A 1 310 ? -7.469 37.625 13.797 1 98.31 310 ILE A CA 1
ATOM 2447 C C . ILE A 1 310 ? -6.074 38.219 13.781 1 98.31 310 ILE A C 1
ATOM 2449 O O . ILE A 1 310 ? -5.906 39.406 14.117 1 98.31 310 ILE A O 1
ATOM 2453 N N . VAL A 1 311 ? -5.117 37.438 13.344 1 97.81 311 VAL A N 1
ATOM 2454 C CA . VAL A 1 311 ? -3.748 37.938 13.25 1 97.81 311 VAL A CA 1
ATOM 2455 C C . VAL A 1 311 ? -3.668 39.031 12.211 1 97.81 311 VAL A C 1
ATOM 2457 O O . VAL A 1 311 ? -2.955 40.031 12.406 1 97.81 311 VAL A O 1
ATOM 2460 N N . ALA A 1 312 ? -4.402 38.906 11.133 1 97.81 312 ALA A N 1
ATOM 2461 C CA . ALA A 1 312 ? -4.449 39.938 10.102 1 97.81 312 ALA A CA 1
ATOM 2462 C C . ALA A 1 312 ? -4.969 41.25 10.672 1 97.81 312 ALA A C 1
ATOM 2464 O O . ALA A 1 312 ? -4.465 42.344 10.328 1 97.81 312 ALA A O 1
ATOM 2465 N N . ARG A 1 313 ? -5.957 41.219 11.562 1 96.88 313 ARG A N 1
ATOM 2466 C CA . ARG A 1 313 ? -6.484 42.406 12.211 1 96.88 313 ARG A CA 1
ATOM 2467 C C . ARG A 1 313 ? -5.422 43.094 13.078 1 96.88 313 ARG A C 1
ATOM 2469 O O . ARG A 1 313 ? -5.305 44.312 13.094 1 96.88 313 ARG A O 1
ATOM 2476 N N . LEU A 1 314 ? -4.703 42.25 13.758 1 95.62 314 LEU A N 1
ATOM 2477 C CA . LEU A 1 314 ? -3.633 42.781 14.594 1 95.62 314 LEU A CA 1
ATOM 2478 C C . LEU A 1 314 ? -2.594 43.5 13.75 1 95.62 314 LEU A C 1
ATOM 2480 O O . LEU A 1 314 ? -2.129 44.594 14.125 1 95.62 314 LEU A O 1
ATOM 2484 N N . VAL A 1 315 ? -2.254 42.938 12.602 1 96.19 315 VAL A N 1
ATOM 2485 C CA . VAL A 1 315 ? -1.265 43.531 11.719 1 96.19 315 VAL A CA 1
ATOM 2486 C C . VAL A 1 315 ? -1.83 44.812 11.102 1 96.19 315 VAL A C 1
ATOM 2488 O O . VAL A 1 315 ? -1.119 45.812 10.969 1 96.19 315 VAL A O 1
ATOM 2491 N N . ALA A 1 316 ? -3.084 44.812 10.711 1 95.5 316 ALA A N 1
ATOM 2492 C CA . ALA A 1 316 ? -3.748 45.969 10.086 1 95.5 316 ALA A CA 1
ATOM 2493 C C . ALA A 1 316 ? -3.768 47.156 11.031 1 95.5 316 ALA A C 1
ATOM 2495 O O . ALA A 1 316 ? -3.725 48.312 10.578 1 95.5 316 ALA A O 1
ATOM 2496 N N . GLU A 1 317 ? -3.762 46.875 12.305 1 91.5 317 GLU A N 1
ATOM 2497 C CA . GLU A 1 317 ? -3.809 47.938 13.312 1 91.5 317 GLU A CA 1
ATOM 2498 C C . GLU A 1 317 ? -2.422 48.531 13.57 1 91.5 317 GLU A C 1
ATOM 2500 O O . GLU A 1 317 ? -2.275 49.469 14.336 1 91.5 317 GLU A O 1
ATOM 2505 N N . LYS A 1 318 ? -1.441 48.188 12.805 1 76.88 318 LYS A N 1
ATOM 2506 C CA . LYS A 1 318 ? -0.073 48.688 12.805 1 76.88 318 LYS A CA 1
ATOM 2507 C C . LYS A 1 318 ? 0.538 48.625 14.203 1 76.88 318 LYS A C 1
ATOM 2509 O O . LYS A 1 318 ? 1.258 49.531 14.625 1 76.88 318 LYS A O 1
ATOM 2514 N N . GLY A 1 319 ? 0.189 47.656 14.781 1 68.38 319 GLY A N 1
ATOM 2515 C CA . GLY A 1 319 ? 0.731 47.438 16.109 1 68.38 319 GLY A CA 1
ATOM 2516 C C . GLY A 1 319 ? 1.965 46.562 16.125 1 68.38 319 GLY A C 1
ATOM 2517 O O . GLY A 1 319 ? 2.555 46.312 17.172 1 68.38 319 GLY A O 1
ATOM 2518 N N . CYS A 1 320 ? 2.486 46.281 15.008 1 72.88 320 CYS A N 1
ATOM 2519 C CA . CYS A 1 320 ? 3.605 45.344 14.953 1 72.88 320 CYS A CA 1
ATOM 2520 C C . CYS A 1 320 ? 4.855 46.031 14.406 1 72.88 320 CYS A C 1
ATOM 2522 O O . CYS A 1 320 ? 4.758 47 13.664 1 72.88 320 CYS A O 1
ATOM 2524 N N . ILE A 1 321 ? 5.945 45.438 14.758 1 83 321 ILE A N 1
ATOM 2525 C CA . ILE A 1 321 ? 7.227 45.906 14.242 1 83 321 ILE A CA 1
ATOM 2526 C C . ILE A 1 321 ? 7.445 45.375 12.828 1 83 321 ILE A C 1
ATOM 2528 O O . ILE A 1 321 ? 6.789 44.438 12.414 1 83 321 ILE A O 1
ATOM 2532 N N . PHE A 1 322 ? 8.344 46.094 12.102 1 92.81 322 PHE A N 1
ATOM 2533 C CA . PHE A 1 322 ? 8.727 45.594 10.781 1 92.81 322 PHE A CA 1
ATOM 2534 C C . PHE A 1 322 ? 9.617 44.375 10.906 1 92.81 322 PHE A C 1
ATOM 2536 O O . PHE A 1 322 ? 10.383 44.25 11.859 1 92.81 322 PHE A O 1
ATOM 2543 N N . GLY A 1 323 ? 9.492 43.438 9.906 1 96.62 323 GLY A N 1
ATOM 2544 C CA . GLY A 1 323 ? 10.281 42.219 9.898 1 96.62 323 GLY A CA 1
ATOM 2545 C C . GLY A 1 323 ? 9.43 40.969 9.758 1 96.62 323 GLY A C 1
ATOM 2546 O O . GLY A 1 323 ? 8.289 41.031 9.289 1 96.62 323 GLY A O 1
ATOM 2547 N N . VAL A 1 324 ? 10.086 39.844 9.953 1 97.62 324 VAL A N 1
ATOM 2548 C CA . VAL A 1 324 ? 9.414 38.562 9.953 1 97.62 324 VAL A CA 1
ATOM 2549 C C . VAL A 1 324 ? 9.227 38.062 11.391 1 97.62 324 VAL A C 1
ATOM 2551 O O . VAL A 1 324 ? 10.195 37.875 12.117 1 97.62 324 VAL A O 1
ATOM 2554 N N . ILE A 1 325 ? 7.977 37.938 11.773 1 96.62 325 ILE A N 1
ATOM 2555 C CA . ILE A 1 325 ? 7.633 37.688 13.172 1 96.62 325 ILE A CA 1
ATOM 2556 C C . ILE A 1 325 ? 7.004 36.281 13.297 1 96.62 325 ILE A C 1
ATOM 2558 O O . ILE A 1 325 ? 6.008 36 12.633 1 96.62 325 ILE A O 1
ATOM 2562 N N . PRO A 1 326 ? 7.59 35.438 14.125 1 97.19 326 PRO A N 1
ATOM 2563 C CA . PRO A 1 326 ? 6.945 34.156 14.367 1 97.19 326 PRO A CA 1
ATOM 2564 C C . PRO A 1 326 ? 5.715 34.25 15.266 1 97.19 326 PRO A C 1
ATOM 2566 O O . PRO A 1 326 ? 5.613 35.188 16.062 1 97.19 326 PRO A O 1
ATOM 2569 N N . PRO A 1 327 ? 4.812 33.312 15.141 1 97.25 327 PRO A N 1
ATOM 2570 C CA . PRO A 1 327 ? 3.516 33.469 15.805 1 97.25 327 PRO A CA 1
ATOM 2571 C C . PRO A 1 327 ? 3.615 33.406 17.328 1 97.25 327 PRO A C 1
ATOM 2573 O O . PRO A 1 327 ? 2.785 33.969 18.031 1 97.25 327 PRO A O 1
ATOM 2576 N N . GLU A 1 328 ? 4.645 32.719 17.891 1 98.12 328 GLU A N 1
ATOM 2577 C CA . GLU A 1 328 ? 4.73 32.594 19.344 1 98.12 328 GLU A CA 1
ATOM 2578 C C . GLU A 1 328 ? 4.969 33.938 20.016 1 98.12 328 GLU A C 1
ATOM 2580 O O . GLU A 1 328 ? 4.66 34.094 21.203 1 98.12 328 GLU A O 1
ATOM 2585 N N . ILE A 1 329 ? 5.473 34.906 19.312 1 96.31 329 ILE A N 1
ATOM 2586 C CA . ILE A 1 329 ? 5.688 36.219 19.875 1 96.31 329 ILE A CA 1
ATOM 2587 C C . ILE A 1 329 ? 4.352 36.844 20.266 1 96.31 329 ILE A C 1
ATOM 2589 O O . ILE A 1 329 ? 4.262 37.562 21.266 1 96.31 329 ILE A O 1
ATOM 2593 N N . LEU A 1 330 ? 3.34 36.562 19.484 1 96.56 330 LEU A N 1
ATOM 2594 C CA . LEU A 1 330 ? 2.002 37.062 19.781 1 96.56 330 LEU A CA 1
ATOM 2595 C C . LEU A 1 330 ? 1.479 36.438 21.078 1 96.56 330 LEU A C 1
ATOM 2597 O O . LEU A 1 330 ? 0.659 37.062 21.766 1 96.56 330 LEU A O 1
ATOM 2601 N N . GLY A 1 331 ? 1.916 35.25 21.422 1 97.31 331 GLY A N 1
ATOM 2602 C CA . GLY A 1 331 ? 1.547 34.594 22.672 1 97.31 331 GLY A CA 1
ATOM 2603 C C . GLY A 1 331 ? 2.344 35.094 23.859 1 97.31 331 GLY A C 1
ATOM 2604 O O . GLY A 1 331 ? 1.865 35.031 25 1 97.31 331 GLY A O 1
ATOM 2605 N N . MET A 1 332 ? 3.531 35.562 23.625 1 96.19 332 MET A N 1
ATOM 2606 C CA . MET A 1 332 ? 4.43 36.031 24.688 1 96.19 332 MET A CA 1
ATOM 2607 C C . MET A 1 332 ? 3.984 37.375 25.234 1 96.19 332 MET A C 1
ATOM 2609 O O . MET A 1 332 ? 4.309 37.719 26.375 1 96.19 332 MET A O 1
ATOM 2613 N N . ARG A 1 333 ? 3.229 38 24.406 1 94.5 333 ARG A N 1
ATOM 2614 C CA . ARG A 1 333 ? 2.641 39.25 24.859 1 94.5 333 ARG A CA 1
ATOM 2615 C C . ARG A 1 333 ? 1.216 39.062 25.359 1 94.5 333 ARG A C 1
ATOM 2617 O O . ARG A 1 333 ? 0.351 38.594 24.609 1 94.5 333 ARG A O 1
ATOM 2624 N N . ILE A 1 334 ? 0.978 39.531 26.531 1 95.81 334 ILE A N 1
ATOM 2625 C CA . ILE A 1 334 ? -0.29 39.219 27.172 1 95.81 334 ILE A CA 1
ATOM 2626 C C . ILE A 1 334 ? -1.431 39.938 26.453 1 95.81 334 ILE A C 1
ATOM 2628 O O . ILE A 1 334 ? -2.541 39.406 26.359 1 95.81 334 ILE A O 1
ATOM 2632 N N . ASP A 1 335 ? -1.243 41.125 25.953 1 94.25 335 ASP A N 1
ATOM 2633 C CA . ASP A 1 335 ? -2.293 41.906 25.297 1 94.25 335 ASP A CA 1
ATOM 2634 C C . ASP A 1 335 ? -2.74 41.25 24 1 94.25 335 ASP A C 1
ATOM 2636 O O . ASP A 1 335 ? -3.939 41.094 23.766 1 94.25 335 ASP A O 1
ATOM 2640 N N . THR A 1 336 ? -1.753 40.875 23.172 1 95.62 336 THR A N 1
ATOM 2641 C CA . THR A 1 336 ? -2.094 40.188 21.906 1 95.62 336 THR A CA 1
ATOM 2642 C C . THR A 1 336 ? -2.68 38.812 22.172 1 95.62 336 THR A C 1
ATOM 2644 O O . THR A 1 336 ? -3.613 38.375 21.484 1 95.62 336 THR A O 1
ATOM 2647 N N . PHE A 1 337 ? -2.135 38.156 23.219 1 97.56 337 PHE A N 1
ATOM 2648 C CA . PHE A 1 337 ? -2.617 36.812 23.562 1 97.56 337 PHE A CA 1
ATOM 2649 C C . PHE A 1 337 ? -4.09 36.844 23.953 1 97.56 337 PHE A C 1
ATOM 2651 O O . PHE A 1 337 ? -4.898 36.094 23.422 1 97.56 337 PHE A O 1
ATOM 2658 N N . GLU A 1 338 ? -4.41 37.688 24.844 1 97.5 338 GLU A N 1
ATOM 2659 C CA . GLU A 1 338 ? -5.781 37.812 25.328 1 97.5 338 GLU A CA 1
ATOM 2660 C C . GLU A 1 338 ? -6.746 38.188 24.219 1 97.5 338 GLU A C 1
ATOM 2662 O O . GLU A 1 338 ? -7.859 37.656 24.141 1 97.5 338 GLU A O 1
ATOM 2667 N N . ARG A 1 339 ? -6.32 39.062 23.391 1 96.69 339 ARG A N 1
ATOM 2668 C CA . ARG A 1 339 ? -7.141 39.469 22.25 1 96.69 339 ARG A CA 1
ATOM 2669 C C . ARG A 1 339 ? -7.43 38.281 21.344 1 96.69 339 ARG A C 1
ATOM 2671 O O . ARG A 1 339 ? -8.57 38.094 20.906 1 96.69 339 ARG A O 1
ATOM 2678 N N . ILE A 1 340 ? -6.406 37.531 21 1 98.12 340 ILE A N 1
ATOM 2679 C CA . ILE A 1 340 ? -6.543 36.375 20.109 1 98.12 340 ILE A CA 1
ATOM 2680 C C . ILE A 1 340 ? -7.48 35.344 20.734 1 98.12 340 ILE A C 1
ATOM 2682 O O . ILE A 1 340 ? -8.398 34.875 20.078 1 98.12 340 ILE A O 1
ATOM 2686 N N . VAL A 1 341 ? -7.336 35.031 22.016 1 98 341 VAL A N 1
ATOM 2687 C CA . VAL A 1 341 ? -8.133 34.031 22.703 1 98 341 VAL A CA 1
ATOM 2688 C C . VAL A 1 341 ? -9.586 34.469 22.781 1 98 341 VAL A C 1
ATOM 2690 O O . VAL A 1 341 ? -10.5 33.688 22.562 1 98 341 VAL A O 1
ATOM 2693 N N . ASP A 1 342 ? -9.766 35.75 23.047 1 98 342 ASP A N 1
ATOM 2694 C CA . ASP A 1 342 ? -11.125 36.281 23.125 1 98 342 ASP A CA 1
ATOM 2695 C C . ASP A 1 342 ? -11.82 36.219 21.766 1 98 342 ASP A C 1
ATOM 2697 O O . ASP A 1 342 ? -12.992 35.812 21.688 1 98 342 ASP A O 1
ATOM 2701 N N . GLU A 1 343 ? -11.148 36.562 20.75 1 97.75 343 GLU A N 1
ATOM 2702 C CA . GLU A 1 343 ? -11.742 36.562 19.422 1 97.75 343 GLU A CA 1
ATOM 2703 C C . GLU A 1 343 ? -12.016 35.156 18.922 1 97.75 343 GLU A C 1
ATOM 2705 O O . GLU A 1 343 ? -12.992 34.906 18.219 1 97.75 343 GLU A O 1
ATOM 2710 N N . ILE A 1 344 ? -11.109 34.219 19.25 1 97.44 344 ILE A N 1
ATOM 2711 C CA . ILE A 1 344 ? -11.336 32.812 18.938 1 97.44 344 ILE A CA 1
ATOM 2712 C C . ILE A 1 344 ? -12.609 32.312 19.625 1 97.44 344 ILE A C 1
ATOM 2714 O O . ILE A 1 344 ? -13.43 31.641 19.016 1 97.44 344 ILE A O 1
ATOM 2718 N N . ALA A 1 345 ? -12.781 32.656 20.875 1 97.5 345 ALA A N 1
ATOM 2719 C CA . ALA A 1 345 ? -13.961 32.281 21.641 1 97.5 345 ALA A CA 1
ATOM 2720 C C . ALA A 1 345 ? -15.227 32.906 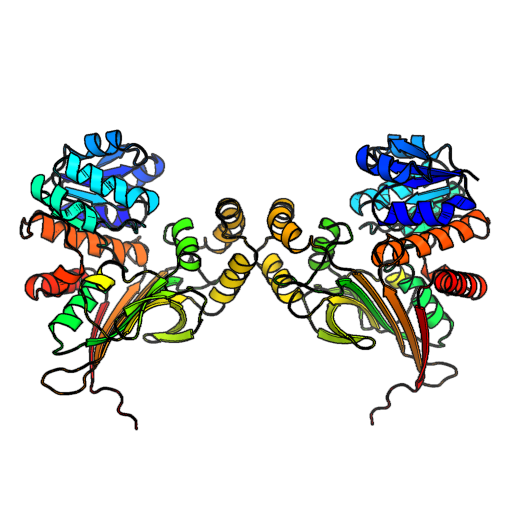21.031 1 97.5 345 ALA A C 1
ATOM 2722 O O . ALA A 1 345 ? -16.281 32.25 21 1 97.5 345 ALA A O 1
ATOM 2723 N N . ASP A 1 346 ? -15.148 34.125 20.562 1 97.31 346 ASP A N 1
ATOM 2724 C CA . ASP A 1 346 ? -16.266 34.812 19.953 1 97.31 346 ASP A CA 1
ATOM 2725 C C . ASP A 1 346 ? -16.75 34.094 18.703 1 97.31 346 ASP A C 1
ATOM 2727 O O . ASP A 1 346 ? -17.906 34.219 18.297 1 97.31 346 ASP A O 1
ATOM 2731 N N . ARG A 1 347 ? -15.93 33.344 18.141 1 96.88 347 ARG A N 1
ATOM 2732 C CA . ARG A 1 347 ? -16.25 32.625 16.922 1 96.88 347 ARG A CA 1
ATOM 2733 C C . ARG A 1 347 ? -16.703 31.188 17.219 1 96.88 347 ARG A C 1
ATOM 2735 O O . ARG A 1 347 ? -16.859 30.375 16.312 1 96.88 347 ARG A O 1
ATOM 2742 N N . GLY A 1 348 ? -16.797 30.906 18.453 1 97.06 348 GLY A N 1
ATOM 2743 C CA . GLY A 1 348 ? -17.344 29.625 18.875 1 97.06 348 GLY A CA 1
ATOM 2744 C C . GLY A 1 348 ? -16.297 28.516 18.938 1 97.06 348 GLY A C 1
ATOM 2745 O O . GLY A 1 348 ? -16.641 27.344 18.969 1 97.06 348 GLY A O 1
ATOM 2746 N N . ILE A 1 349 ? -15.078 28.828 18.875 1 98.12 349 ILE A N 1
ATOM 2747 C CA . ILE A 1 349 ? -13.992 27.859 19.062 1 98.12 349 ILE A CA 1
ATOM 2748 C C . ILE A 1 349 ? -13.633 27.781 20.547 1 98.12 349 ILE A C 1
ATOM 2750 O O . ILE A 1 349 ? -13.266 28.781 21.156 1 98.12 349 ILE A O 1
ATOM 2754 N N . ARG A 1 350 ? -13.727 26.562 21.031 1 98 350 ARG A N 1
ATOM 2755 C CA . ARG A 1 350 ? -13.562 26.375 22.469 1 98 350 ARG A CA 1
ATOM 2756 C C . ARG A 1 350 ? -12.094 26.234 22.844 1 98 350 ARG A C 1
ATOM 2758 O O . ARG A 1 350 ? -11.359 25.469 22.203 1 98 350 ARG A O 1
ATOM 2765 N N . LEU A 1 351 ? -11.695 26.984 23.812 1 98.25 351 LEU A N 1
ATOM 2766 C CA . LEU A 1 351 ? -10.352 26.906 24.375 1 98.25 351 LEU A CA 1
ATOM 2767 C C . LEU A 1 351 ? -10.398 26.859 25.891 1 98.25 351 LEU A C 1
ATOM 2769 O O . LEU A 1 351 ? -10.922 27.781 26.531 1 98.25 351 LEU A O 1
ATOM 2773 N N . GLU A 1 352 ? -9.875 25.766 26.469 1 97.75 352 GLU A N 1
ATOM 2774 C CA . GLU A 1 352 ? -9.844 25.594 27.922 1 97.75 352 GLU A CA 1
ATOM 2775 C C . GLU A 1 352 ? -8.414 25.547 28.438 1 97.75 352 GLU A C 1
ATOM 2777 O O . GLU A 1 352 ? -7.531 24.969 27.797 1 97.75 352 GLU A O 1
ATOM 2782 N N . ARG A 1 353 ? -8.234 26.172 29.562 1 97.31 353 ARG A N 1
ATOM 2783 C CA . ARG A 1 353 ? -6.926 26.188 30.203 1 97.31 353 ARG A CA 1
ATOM 2784 C C . ARG A 1 353 ? -6.945 25.406 31.5 1 97.31 353 ARG A C 1
ATOM 2786 O O . ARG A 1 353 ? -7.953 25.406 32.219 1 97.31 353 ARG A O 1
ATOM 2793 N N . TRP A 1 354 ? -5.844 24.641 31.812 1 95.88 354 TRP A N 1
ATOM 2794 C CA . TRP A 1 354 ? -5.676 24.047 33.125 1 95.88 354 TRP A CA 1
ATOM 2795 C C . TRP A 1 354 ? -4.266 24.281 33.656 1 95.88 354 TRP A C 1
ATOM 2797 O O . TRP A 1 354 ? -3.352 24.578 32.906 1 95.88 354 TRP A O 1
ATOM 2807 N N . GLU A 1 355 ? -4.125 24.359 34.969 1 93.88 355 GLU A N 1
ATOM 2808 C CA . GLU A 1 355 ? -2.875 24.438 35.719 1 93.88 355 GLU A CA 1
ATOM 2809 C C . GLU A 1 355 ? -2.855 23.406 36.844 1 93.88 355 GLU A C 1
ATOM 2811 O O . GLU A 1 355 ? -3.742 23.406 37.688 1 93.88 355 GLU A O 1
ATOM 2816 N N . ASN A 1 356 ? -1.998 22.484 36.688 1 87.5 356 ASN A N 1
ATOM 2817 C CA . ASN A 1 356 ? -1.932 21.422 37.688 1 87.5 356 ASN A CA 1
ATOM 2818 C C . ASN A 1 356 ? -0.514 21.25 38.219 1 87.5 356 ASN A C 1
ATOM 2820 O O . ASN A 1 356 ? 0.451 21.688 37.594 1 87.5 356 ASN A O 1
ATOM 2824 N N . ALA A 1 357 ? -0.448 20.75 39.625 1 73.88 357 ALA A N 1
ATOM 2825 C CA . ALA A 1 357 ? 0.826 20.188 40.062 1 73.88 357 ALA A CA 1
ATOM 2826 C C . ALA A 1 357 ? 1.183 18.938 39.25 1 73.88 357 ALA A C 1
ATOM 2828 O O . ALA A 1 357 ? 0.297 18.219 38.812 1 73.88 357 ALA A O 1
ATOM 2829 N N . PRO A 1 358 ? 2.455 18.828 38.812 1 64.88 358 PRO A N 1
ATOM 2830 C CA . PRO A 1 358 ? 2.787 17.688 37.938 1 64.88 358 PRO A CA 1
ATOM 2831 C C . PRO A 1 358 ? 2.387 16.344 38.562 1 64.88 358 PRO A C 1
ATOM 2833 O O . PRO A 1 358 ? 2.311 16.219 39.781 1 64.88 358 PRO A O 1
ATOM 2836 N N . PRO A 1 359 ? 1.7 15.438 37.781 1 53.69 359 PRO A N 1
ATOM 2837 C CA . PRO A 1 359 ? 1.392 14.156 38.438 1 53.69 359 PRO A CA 1
ATOM 2838 C C . PRO A 1 359 ? 2.588 13.57 39.188 1 53.69 359 PRO A C 1
ATOM 2840 O O . PRO A 1 359 ? 3.705 13.57 38.656 1 53.69 359 PRO A O 1
ATOM 2843 N N . GLY A 1 360 ? 2.77 13.961 40.469 1 42.88 360 GLY A N 1
ATOM 2844 C CA . GLY A 1 360 ? 3.785 13.344 41.281 1 42.88 360 GLY A CA 1
ATOM 2845 C C . GLY A 1 360 ? 3.99 11.867 40.969 1 42.88 360 GLY A C 1
ATOM 2846 O O . GLY A 1 360 ? 3.137 11.234 40.375 1 42.88 360 GLY A O 1
ATOM 2847 N N . ASP A 1 361 ? 5.32 11.445 40.969 1 37.69 361 ASP A N 1
ATOM 2848 C CA . ASP A 1 361 ? 5.609 10.023 41.125 1 37.69 361 ASP A CA 1
ATOM 2849 C C . ASP A 1 361 ? 4.734 9.406 42.219 1 37.69 361 ASP A C 1
ATOM 2851 O O . ASP A 1 361 ? 4.988 9.609 43.406 1 37.69 361 ASP A O 1
ATOM 2855 N N . SER A 1 362 ? 3.395 9.484 42.312 1 24.3 362 SER A N 1
ATOM 2856 C CA . SER A 1 362 ? 2.914 8.477 43.25 1 24.3 362 SER A CA 1
ATOM 2857 C C . SER A 1 362 ? 3.17 7.066 42.75 1 24.3 362 SER A C 1
ATOM 2859 O O . SER A 1 362 ? 3.094 6.82 41.531 1 24.3 362 SER A O 1
ATOM 2861 N N . MET B 1 1 ? 10.711 -35.719 -33.844 1 94.19 1 MET B N 1
ATOM 2862 C CA . MET B 1 1 ? 9.445 -35.031 -33.688 1 94.19 1 MET B CA 1
ATOM 2863 C C . MET B 1 1 ? 9.672 -33.531 -33.469 1 94.19 1 MET B C 1
ATOM 2865 O O . MET B 1 1 ? 10.594 -33.125 -32.781 1 94.19 1 MET B O 1
ATOM 2869 N N . LYS B 1 2 ? 8.906 -32.719 -34.188 1 97.25 2 LYS B N 1
ATOM 2870 C CA . LYS B 1 2 ? 9 -31.266 -34.031 1 97.25 2 LYS B CA 1
ATOM 2871 C C . LYS B 1 2 ? 8.07 -30.75 -32.938 1 97.25 2 LYS B C 1
ATOM 2873 O O . LYS B 1 2 ? 6.863 -31 -33 1 97.25 2 LYS B O 1
ATOM 2878 N N . VAL B 1 3 ? 8.688 -30.031 -32.031 1 98.31 3 VAL B N 1
ATOM 2879 C CA . VAL B 1 3 ? 7.906 -29.516 -30.906 1 98.31 3 VAL B CA 1
ATOM 2880 C C . VAL B 1 3 ? 8.039 -28 -30.844 1 98.31 3 VAL B C 1
ATOM 2882 O O . VAL B 1 3 ? 9.109 -27.453 -31.125 1 98.31 3 VAL B O 1
ATOM 2885 N N . LEU B 1 4 ? 6.926 -27.344 -30.484 1 98.75 4 LEU B N 1
ATOM 2886 C CA . LEU B 1 4 ? 6.914 -25.891 -30.328 1 98.75 4 LEU B CA 1
ATOM 2887 C C . LEU B 1 4 ? 6.621 -25.5 -28.891 1 98.75 4 LEU B C 1
ATOM 2889 O O . LEU B 1 4 ? 5.586 -25.891 -28.328 1 98.75 4 LEU B O 1
ATOM 2893 N N . VAL B 1 5 ? 7.562 -24.812 -28.281 1 98.75 5 VAL B N 1
ATOM 2894 C CA . VAL B 1 5 ? 7.332 -24.219 -26.969 1 98.75 5 VAL B CA 1
ATOM 2895 C C . VAL B 1 5 ? 6.918 -22.766 -27.125 1 98.75 5 VAL B C 1
ATOM 2897 O O . VAL B 1 5 ? 7.656 -21.953 -27.719 1 98.75 5 VAL B O 1
ATOM 2900 N N . LEU B 1 6 ? 5.723 -22.453 -26.641 1 98.31 6 LEU B N 1
ATOM 2901 C CA . LEU B 1 6 ? 5.254 -21.078 -26.703 1 98.31 6 LEU B CA 1
ATOM 2902 C C . LEU B 1 6 ? 5.664 -20.312 -25.453 1 98.31 6 LEU B C 1
ATOM 2904 O O . LEU B 1 6 ? 5.203 -20.609 -24.344 1 98.31 6 LEU B O 1
ATOM 2908 N N . GLY B 1 7 ? 6.48 -19.297 -25.625 1 96.75 7 GLY B N 1
ATOM 2909 C CA . GLY B 1 7 ? 7.012 -18.516 -24.516 1 96.75 7 GLY B CA 1
ATOM 2910 C C . GLY B 1 7 ? 8.477 -18.797 -24.25 1 96.75 7 GLY B C 1
ATOM 2911 O O . GLY B 1 7 ? 8.852 -19.938 -23.953 1 96.75 7 GLY B O 1
ATOM 2912 N N . ALA B 1 8 ? 9.258 -17.75 -24.312 1 96.62 8 ALA B N 1
ATOM 2913 C CA . ALA B 1 8 ? 10.695 -17.875 -24.062 1 96.62 8 ALA B CA 1
ATOM 2914 C C . ALA B 1 8 ? 11.078 -17.266 -22.734 1 96.62 8 ALA B C 1
ATOM 2916 O O . ALA B 1 8 ? 12.18 -16.734 -22.578 1 96.62 8 ALA B O 1
ATOM 2917 N N . GLY B 1 9 ? 10.109 -17.234 -21.828 1 93.56 9 GLY B N 1
ATOM 2918 C CA . GLY B 1 9 ? 10.422 -16.859 -20.453 1 93.56 9 GLY B CA 1
ATOM 2919 C C . GLY B 1 9 ? 11.172 -17.938 -19.688 1 93.56 9 GLY B C 1
ATOM 2920 O O . GLY B 1 9 ? 11.625 -18.922 -20.281 1 93.56 9 GLY B O 1
ATOM 2921 N N . ASN B 1 10 ? 11.242 -17.766 -18.375 1 93.06 10 ASN B N 1
ATOM 2922 C CA . ASN B 1 10 ? 12 -18.688 -17.516 1 93.06 10 ASN B CA 1
ATOM 2923 C C . ASN B 1 10 ? 11.492 -20.125 -17.656 1 93.06 10 ASN B C 1
ATOM 2925 O O . ASN B 1 10 ? 12.289 -21.047 -17.844 1 93.06 10 ASN B O 1
ATOM 2929 N N . VAL B 1 11 ? 10.227 -20.281 -17.641 1 95.5 11 VAL B N 1
ATOM 2930 C CA . VAL B 1 11 ? 9.633 -21.609 -17.672 1 95.5 11 VAL B CA 1
ATOM 2931 C C . VAL B 1 11 ? 9.766 -22.203 -19.078 1 95.5 11 VAL B C 1
ATOM 2933 O O . VAL B 1 11 ? 10.164 -23.375 -19.219 1 95.5 11 VAL B O 1
ATOM 2936 N N . GLY B 1 12 ? 9.453 -21.391 -20.062 1 97.19 12 GLY B N 1
ATOM 2937 C CA . GLY B 1 12 ? 9.594 -21.875 -21.438 1 97.19 12 GLY B CA 1
ATOM 2938 C C . GLY B 1 12 ? 11.016 -22.281 -21.766 1 97.19 12 GLY B C 1
ATOM 2939 O O . GLY B 1 12 ? 11.227 -23.281 -22.453 1 97.19 12 GLY B O 1
ATOM 2940 N N . THR B 1 13 ? 11.93 -21.547 -21.328 1 97.31 13 THR B N 1
ATOM 2941 C CA . THR B 1 13 ? 13.344 -21.844 -21.547 1 97.31 13 THR B CA 1
ATOM 2942 C C . THR B 1 13 ? 13.719 -23.172 -20.891 1 97.31 13 THR B C 1
ATOM 2944 O O . THR B 1 13 ? 14.43 -23.984 -21.484 1 97.31 13 THR B O 1
ATOM 2947 N N . ALA B 1 14 ? 13.25 -23.391 -19.703 1 97.44 14 ALA B N 1
ATOM 2948 C CA . ALA B 1 14 ? 13.531 -24.641 -19 1 97.44 14 ALA B CA 1
ATOM 2949 C C . ALA B 1 14 ? 12.938 -25.844 -19.734 1 97.44 14 ALA B C 1
ATOM 2951 O O . ALA B 1 14 ? 13.562 -26.906 -19.812 1 97.44 14 ALA B O 1
ATOM 2952 N N . ILE B 1 15 ? 11.758 -25.672 -20.25 1 98.5 15 ILE B N 1
ATOM 2953 C CA . ILE B 1 15 ? 11.094 -26.734 -21 1 98.5 15 ILE B CA 1
ATOM 2954 C C . ILE B 1 15 ? 11.922 -27.078 -22.234 1 98.5 15 ILE B C 1
ATOM 2956 O O . ILE B 1 15 ? 12.234 -28.25 -22.484 1 98.5 15 ILE B O 1
ATOM 2960 N N . ALA B 1 16 ? 12.273 -26.031 -22.984 1 98.5 16 ALA B N 1
ATOM 2961 C CA . ALA B 1 16 ? 13.039 -26.219 -24.219 1 98.5 16 ALA B CA 1
ATOM 2962 C C . ALA B 1 16 ? 14.375 -26.891 -23.938 1 98.5 16 ALA B C 1
ATOM 2964 O O . ALA B 1 16 ? 14.789 -27.797 -24.656 1 98.5 16 ALA B O 1
ATOM 2965 N N . TRP B 1 17 ? 14.984 -26.453 -22.875 1 98.12 17 TRP B N 1
ATOM 2966 C CA . TRP B 1 17 ? 16.281 -27.016 -22.484 1 98.12 17 TRP B CA 1
ATOM 2967 C C . TRP B 1 17 ? 16.156 -28.5 -22.156 1 98.12 17 TRP B C 1
ATOM 2969 O O . TRP B 1 17 ? 17 -29.297 -22.562 1 98.12 17 TRP B O 1
ATOM 2979 N N . ASP B 1 18 ? 15.148 -28.844 -21.438 1 98.06 18 ASP B N 1
ATOM 2980 C CA . ASP B 1 18 ? 14.969 -30.219 -20.984 1 98.06 18 ASP B CA 1
ATOM 2981 C C . ASP B 1 18 ? 14.664 -31.141 -22.156 1 98.06 18 ASP B C 1
ATOM 2983 O O . ASP B 1 18 ? 15.023 -32.312 -22.125 1 98.06 18 ASP B O 1
ATOM 2987 N N . LEU B 1 19 ? 14.062 -30.625 -23.203 1 98.25 19 LEU B N 1
ATOM 2988 C CA . LEU B 1 19 ? 13.609 -31.438 -24.328 1 98.25 19 LEU B CA 1
ATOM 2989 C C . LEU B 1 19 ? 14.648 -31.438 -25.438 1 98.25 19 LEU B C 1
ATOM 2991 O O . LEU B 1 19 ? 14.555 -32.219 -26.391 1 98.25 19 LEU B O 1
ATOM 2995 N N . ARG B 1 20 ? 15.648 -30.703 -25.359 1 97.69 20 ARG B N 1
ATOM 2996 C CA . ARG B 1 20 ? 16.5 -30.266 -26.453 1 97.69 20 ARG B CA 1
ATOM 2997 C C . ARG B 1 20 ? 17.203 -31.469 -27.094 1 97.69 20 ARG B C 1
ATOM 2999 O O . ARG B 1 20 ? 17.469 -31.469 -28.297 1 97.69 20 ARG B O 1
ATOM 3006 N N . ASP B 1 21 ? 17.5 -32.5 -26.359 1 96.94 21 ASP B N 1
ATOM 3007 C CA . ASP B 1 21 ? 18.312 -33.594 -26.875 1 96.94 21 ASP B CA 1
ATOM 3008 C C . ASP B 1 21 ? 17.438 -34.688 -27.531 1 96.94 21 ASP B C 1
ATOM 3010 O O . ASP B 1 21 ? 17.938 -35.531 -28.266 1 96.94 21 ASP B O 1
ATOM 3014 N N . GLU B 1 22 ? 16.172 -34.625 -27.312 1 96.88 22 GLU B N 1
ATOM 3015 C CA . GLU B 1 22 ? 15.281 -35.688 -27.75 1 96.88 22 GLU B CA 1
ATOM 3016 C C . GLU B 1 22 ? 14.367 -35.219 -28.891 1 96.88 22 GLU B C 1
ATOM 3018 O O . GLU B 1 22 ? 13.875 -36.031 -29.672 1 96.88 22 GLU B O 1
ATOM 3023 N N . PHE B 1 23 ? 14.172 -33.875 -28.969 1 97.88 23 PHE B N 1
ATOM 3024 C CA . PHE B 1 23 ? 13.211 -33.344 -29.922 1 97.88 23 PHE B CA 1
ATOM 3025 C C . PHE B 1 23 ? 13.844 -32.219 -30.75 1 97.88 23 PHE B C 1
ATOM 3027 O O . PHE B 1 23 ? 14.898 -31.703 -30.375 1 97.88 23 PHE B O 1
ATOM 3034 N N . ASP B 1 24 ? 13.266 -32 -31.938 1 98.44 24 ASP B N 1
ATOM 3035 C CA . ASP B 1 24 ? 13.539 -30.766 -32.656 1 98.44 24 ASP B CA 1
ATOM 3036 C C . ASP B 1 24 ? 12.719 -29.609 -32.094 1 98.44 24 ASP B C 1
ATOM 3038 O O . ASP B 1 24 ? 11.602 -29.359 -32.531 1 98.44 24 ASP B O 1
ATOM 3042 N N . VAL B 1 25 ? 13.367 -28.859 -31.172 1 98.69 25 VAL B N 1
ATOM 3043 C CA . VAL B 1 25 ? 12.625 -27.922 -30.328 1 98.69 25 VAL B CA 1
ATOM 3044 C C . VAL B 1 25 ? 12.664 -26.531 -30.953 1 98.69 25 VAL B C 1
ATOM 3046 O O . VAL B 1 25 ? 13.742 -26.016 -31.266 1 98.69 25 VAL B O 1
ATOM 3049 N N . HIS B 1 26 ? 11.492 -25.984 -31.141 1 98.56 26 HIS B N 1
ATOM 3050 C CA . HIS B 1 26 ? 11.305 -24.594 -31.516 1 98.56 26 HIS B CA 1
ATOM 3051 C C . HIS B 1 26 ? 10.695 -23.781 -30.375 1 98.56 26 HIS B C 1
ATOM 3053 O O . HIS B 1 26 ? 9.867 -24.312 -29.609 1 98.56 26 HIS B O 1
ATOM 3059 N N . VAL B 1 27 ? 11.164 -22.516 -30.234 1 98.56 27 VAL B N 1
ATOM 3060 C CA . VAL B 1 27 ? 10.625 -21.656 -29.188 1 98.56 27 VAL B CA 1
ATOM 3061 C C . VAL B 1 27 ? 10.023 -20.391 -29.797 1 98.56 27 VAL B C 1
ATOM 3063 O O . VAL B 1 27 ? 10.703 -19.672 -30.531 1 98.56 27 VAL B O 1
ATOM 3066 N N . GLY B 1 28 ? 8.766 -20.188 -29.469 1 97.81 28 GLY B N 1
ATOM 3067 C CA . GLY B 1 28 ? 8.062 -19.016 -29.984 1 97.81 28 GLY B CA 1
ATOM 3068 C C . GLY B 1 28 ? 7.91 -17.906 -28.953 1 97.81 28 GLY B C 1
ATOM 3069 O O . GLY B 1 28 ? 7.504 -18.172 -27.812 1 97.81 28 GLY B O 1
ATOM 3070 N N . ASP B 1 29 ? 8.211 -16.734 -29.328 1 97.5 29 ASP B N 1
ATOM 3071 C CA . ASP B 1 29 ? 8.055 -15.555 -28.484 1 97.5 29 ASP B CA 1
ATOM 3072 C C . ASP B 1 29 ? 7.992 -14.281 -29.328 1 97.5 29 ASP B C 1
ATOM 3074 O O . ASP B 1 29 ? 8.406 -14.273 -30.484 1 97.5 29 ASP B O 1
ATOM 3078 N N . VAL B 1 30 ? 7.332 -13.258 -28.75 1 96.62 30 VAL B N 1
ATOM 3079 C CA . VAL B 1 30 ? 7.246 -11.984 -29.453 1 96.62 30 VAL B CA 1
ATOM 3080 C C . VAL B 1 30 ? 8.555 -11.211 -29.281 1 96.62 30 VAL B C 1
ATOM 3082 O O . VAL B 1 30 ? 8.914 -10.383 -30.125 1 96.62 30 VAL B O 1
ATOM 3085 N N . SER B 1 31 ? 9.344 -11.484 -28.25 1 96.38 31 SER B N 1
ATOM 3086 C CA . SER B 1 31 ? 10.555 -10.75 -27.891 1 96.38 31 SER B CA 1
ATOM 3087 C C . SER B 1 31 ? 11.773 -11.328 -28.609 1 96.38 31 SER B C 1
ATOM 3089 O O . SER B 1 31 ? 12.172 -12.461 -28.344 1 96.38 31 SER B O 1
ATOM 3091 N N . ASP B 1 32 ? 12.477 -10.461 -29.297 1 96.25 32 ASP B N 1
ATOM 3092 C CA . ASP B 1 32 ? 13.703 -10.883 -29.969 1 96.25 32 ASP B CA 1
ATOM 3093 C C . ASP B 1 32 ? 14.805 -11.195 -28.953 1 96.25 32 ASP B C 1
ATOM 3095 O O . ASP B 1 32 ? 15.594 -12.117 -29.141 1 96.25 32 ASP B O 1
ATOM 3099 N N . GLU B 1 33 ? 14.797 -10.445 -27.984 1 96.25 33 GLU B N 1
ATOM 3100 C CA . GLU B 1 33 ? 15.812 -10.609 -26.953 1 96.25 33 GLU B CA 1
ATOM 3101 C C . GLU B 1 33 ? 15.68 -11.969 -26.266 1 96.25 33 GLU B C 1
ATOM 3103 O O . GLU B 1 33 ? 16.672 -12.672 -26.062 1 96.25 33 GLU B O 1
ATOM 3108 N N . ARG B 1 34 ? 14.5 -12.375 -25.984 1 95.44 34 ARG B N 1
ATOM 3109 C CA . ARG B 1 34 ? 14.266 -13.664 -25.328 1 95.44 34 ARG B CA 1
ATOM 3110 C C . ARG B 1 34 ? 14.57 -14.812 -26.281 1 95.44 34 ARG B C 1
ATOM 3112 O O . ARG B 1 34 ? 15.078 -15.852 -25.859 1 95.44 34 ARG B O 1
ATOM 3119 N N . LEU B 1 35 ? 14.266 -14.602 -27.516 1 97.25 35 LEU B N 1
ATOM 3120 C CA . LEU B 1 35 ? 14.516 -15.633 -28.516 1 97.25 35 LEU B CA 1
ATOM 3121 C C . LEU B 1 35 ? 16.016 -15.859 -28.703 1 97.25 35 LEU B C 1
ATOM 3123 O O . LEU B 1 35 ? 16.453 -16.984 -28.922 1 97.25 35 LEU B O 1
ATOM 3127 N N . LYS B 1 36 ? 16.719 -14.766 -28.594 1 96.38 36 LYS B N 1
ATOM 3128 C CA . LYS B 1 36 ? 18.172 -14.867 -28.719 1 96.38 36 LYS B CA 1
ATOM 3129 C C . LYS B 1 36 ? 18.766 -15.719 -27.594 1 96.38 36 LYS B C 1
ATOM 3131 O O . LYS B 1 36 ? 19.688 -16.5 -27.828 1 96.38 36 LYS B O 1
ATOM 3136 N N . ALA B 1 37 ? 18.188 -15.625 -26.5 1 94 37 ALA B N 1
ATOM 3137 C CA . ALA B 1 37 ? 18.703 -16.297 -25.312 1 94 37 ALA B CA 1
ATOM 3138 C C . ALA B 1 37 ? 18.562 -17.812 -25.422 1 94 37 ALA B C 1
ATOM 3140 O O . ALA B 1 37 ? 19.312 -18.578 -24.797 1 94 37 ALA B O 1
ATOM 3141 N N . VAL B 1 38 ? 17.625 -18.281 -26.25 1 96.75 38 VAL B N 1
ATOM 3142 C CA . VAL B 1 38 ? 17.375 -19.719 -26.344 1 96.75 38 VAL B CA 1
ATOM 3143 C C . VAL B 1 38 ? 17.969 -20.266 -27.625 1 96.75 38 VAL B C 1
ATOM 3145 O O . VAL B 1 38 ? 17.922 -21.469 -27.875 1 96.75 38 VAL B O 1
ATOM 3148 N N . SER B 1 39 ? 18.578 -19.453 -28.438 1 96.56 39 SER B N 1
ATOM 3149 C CA . SER B 1 39 ? 19.016 -19.828 -29.781 1 96.56 39 SER B CA 1
ATOM 3150 C C . SER B 1 39 ? 20.188 -20.812 -29.734 1 96.56 39 SER B C 1
ATOM 3152 O O . SER B 1 39 ? 20.469 -21.484 -30.719 1 96.56 39 SER B O 1
ATOM 3154 N N . GLU B 1 40 ? 20.797 -20.891 -28.656 1 95.69 40 GLU B N 1
ATOM 3155 C CA . GLU B 1 40 ? 21.953 -21.766 -28.516 1 95.69 40 GLU B CA 1
ATOM 3156 C C . GLU B 1 40 ? 21.531 -23.234 -28.5 1 95.69 40 GLU B C 1
ATOM 3158 O O . GLU B 1 40 ? 22.328 -24.109 -28.875 1 95.69 40 GLU B O 1
AT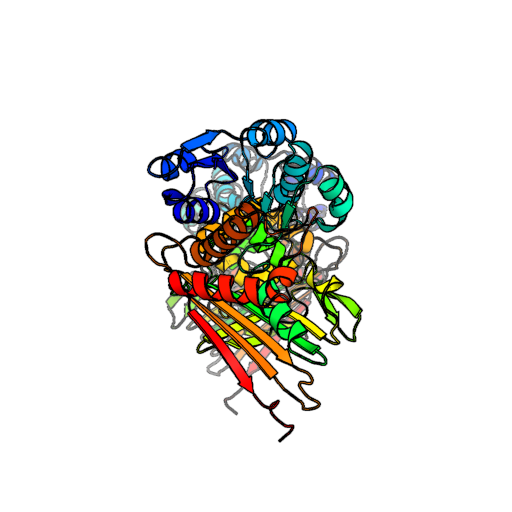OM 3163 N N . PHE B 1 41 ? 20.234 -23.5 -28.125 1 96.69 41 PHE B N 1
ATOM 3164 C CA . PHE B 1 41 ? 19.891 -24.906 -27.969 1 96.69 41 PHE B CA 1
ATOM 3165 C C . PHE B 1 41 ? 18.516 -25.203 -28.547 1 96.69 41 PHE B C 1
ATOM 3167 O O . PHE B 1 41 ? 18.062 -26.344 -28.547 1 96.69 41 PHE B O 1
ATOM 3174 N N . ALA B 1 42 ? 17.812 -24.203 -29.062 1 98.06 42 ALA B N 1
ATOM 3175 C CA . ALA B 1 42 ? 16.516 -24.359 -29.703 1 98.06 42 ALA B CA 1
ATOM 3176 C C . ALA B 1 42 ? 16.359 -23.375 -30.875 1 98.06 42 ALA B C 1
ATOM 3178 O O . ALA B 1 42 ? 17.109 -22.406 -30.969 1 98.06 42 ALA B O 1
ATOM 3179 N N . THR B 1 43 ? 15.469 -23.656 -31.766 1 98.25 43 THR B N 1
ATOM 3180 C CA . THR B 1 43 ? 15.242 -22.797 -32.938 1 98.25 43 THR B CA 1
ATOM 3181 C C . THR B 1 43 ? 14.211 -21.719 -32.594 1 98.25 43 THR B C 1
ATOM 3183 O O . THR B 1 43 ? 13.055 -22.016 -32.312 1 98.25 43 THR B O 1
ATOM 3186 N N . PRO B 1 44 ? 14.594 -20.438 -32.688 1 98.06 44 PRO B N 1
ATOM 3187 C CA . PRO B 1 44 ? 13.664 -19.344 -32.375 1 98.06 44 PRO B CA 1
ATOM 3188 C C . PRO B 1 44 ? 12.617 -19.141 -33.469 1 98.06 44 PRO B C 1
ATOM 3190 O O . PRO B 1 44 ? 12.914 -19.281 -34.656 1 98.06 44 PRO B O 1
ATOM 3193 N N . LEU B 1 45 ? 11.43 -18.797 -33.031 1 97 45 LEU B N 1
ATOM 3194 C CA . LEU B 1 45 ? 10.312 -18.484 -33.906 1 97 45 LEU B CA 1
ATOM 3195 C C . LEU B 1 45 ? 9.531 -17.281 -33.375 1 97 45 LEU B C 1
ATOM 3197 O O . LEU B 1 45 ? 9.07 -17.297 -32.25 1 97 45 LEU B O 1
ATOM 3201 N N . LYS B 1 46 ? 9.43 -16.25 -34.219 1 96.25 46 LYS B N 1
ATOM 3202 C CA . LYS B 1 46 ? 8.648 -15.094 -33.781 1 96.25 46 LYS B CA 1
ATOM 3203 C C . LYS B 1 46 ? 7.152 -15.383 -33.844 1 96.25 46 LYS B C 1
ATOM 3205 O O . LYS B 1 46 ? 6.609 -15.68 -34.906 1 96.25 46 LYS B O 1
ATOM 3210 N N . VAL B 1 47 ? 6.516 -15.375 -32.719 1 95.81 47 VAL B N 1
ATOM 3211 C CA . VAL B 1 47 ? 5.09 -15.672 -32.594 1 95.81 47 VAL B CA 1
ATOM 3212 C C . VAL B 1 47 ? 4.41 -14.633 -31.719 1 95.81 47 VAL B C 1
ATOM 3214 O O . VAL B 1 47 ? 4.918 -14.289 -30.641 1 95.81 47 VAL B O 1
ATOM 3217 N N . ASP B 1 48 ? 3.316 -14.125 -32.188 1 95.44 48 ASP B N 1
ATOM 3218 C CA . ASP B 1 48 ? 2.484 -13.227 -31.406 1 95.44 48 ASP B CA 1
ATOM 3219 C C . ASP B 1 48 ? 1.274 -13.961 -30.828 1 95.44 48 ASP B C 1
ATOM 3221 O O . ASP B 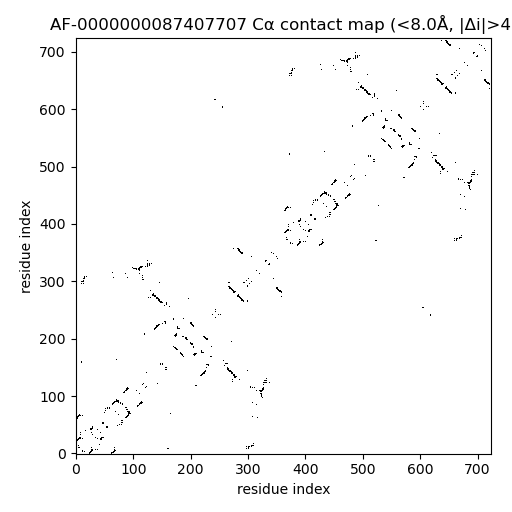1 48 ? 0.287 -14.18 -31.531 1 95.44 48 ASP B O 1
ATOM 3225 N N . ALA B 1 49 ? 1.312 -14.227 -29.562 1 94 49 ALA B N 1
ATOM 3226 C CA . ALA B 1 49 ? 0.281 -15.031 -28.906 1 94 49 ALA B CA 1
ATOM 3227 C C . ALA B 1 49 ? -1.017 -14.234 -28.75 1 94 49 ALA B C 1
ATOM 3229 O O . ALA B 1 49 ? -2.07 -14.812 -28.469 1 94 49 ALA B O 1
ATOM 3230 N N . SER B 1 50 ? -0.999 -12.945 -28.984 1 94.06 50 SER B N 1
ATOM 3231 C CA . SER B 1 50 ? -2.213 -12.141 -28.875 1 94.06 50 SER B CA 1
ATOM 3232 C C . SER B 1 50 ? -3.109 -12.32 -30.094 1 94.06 50 SER B C 1
ATOM 3234 O O . SER B 1 50 ? -4.285 -11.953 -30.078 1 94.06 50 SER B O 1
ATOM 3236 N N . SER B 1 51 ? -2.559 -12.898 -31.141 1 95.69 51 SER B N 1
ATOM 3237 C CA . SER B 1 51 ? -3.314 -13.172 -32.375 1 95.69 51 SER B CA 1
ATOM 3238 C C . SER B 1 51 ? -3.666 -14.656 -32.469 1 95.69 51 SER B C 1
ATOM 3240 O O . SER B 1 51 ? -2.785 -15.492 -32.656 1 95.69 51 SER B O 1
ATOM 3242 N N . PHE B 1 52 ? -4.957 -14.922 -32.438 1 96.94 52 PHE B N 1
ATOM 3243 C CA . PHE B 1 52 ? -5.438 -16.297 -32.562 1 96.94 52 PHE B CA 1
ATOM 3244 C C . PHE B 1 52 ? -4.984 -16.938 -33.875 1 96.94 52 PHE B C 1
ATOM 3246 O O . PHE B 1 52 ? -4.48 -18.062 -33.875 1 96.94 52 PHE B O 1
ATOM 3253 N N . ASP B 1 53 ? -5.062 -16.188 -34.906 1 96.06 53 ASP B N 1
ATOM 3254 C CA . ASP B 1 53 ? -4.703 -16.719 -36.219 1 96.06 53 ASP B CA 1
ATOM 3255 C C . ASP B 1 53 ? -3.201 -16.969 -36.312 1 96.06 53 ASP B C 1
ATOM 3257 O O . ASP B 1 53 ? -2.77 -17.953 -36.906 1 96.06 53 ASP B O 1
ATOM 3261 N N . SER B 1 54 ? -2.518 -16.094 -35.75 1 94.75 54 SER B N 1
ATOM 3262 C CA . SER B 1 54 ? -1.068 -16.281 -35.719 1 94.75 54 SER B CA 1
ATOM 3263 C C . SER B 1 54 ? -0.673 -17.531 -34.969 1 94.75 54 SER B C 1
ATOM 3265 O O . SER B 1 54 ? 0.279 -18.219 -35.344 1 94.75 54 SER B O 1
ATOM 3267 N N . LEU B 1 55 ? -1.349 -17.797 -33.938 1 97.12 55 LEU B N 1
ATOM 3268 C CA . LEU B 1 55 ? -1.09 -19 -33.125 1 97.12 55 LEU B CA 1
ATOM 3269 C C . LEU B 1 55 ? -1.404 -20.25 -33.938 1 97.12 55 LEU B C 1
ATOM 3271 O O . LEU B 1 55 ? -0.6 -21.188 -33.969 1 97.12 55 LEU B O 1
ATOM 3275 N N . VAL B 1 56 ? -2.553 -20.266 -34.562 1 97.81 56 VAL B N 1
ATOM 3276 C CA . VAL B 1 56 ? -2.984 -21.438 -35.344 1 97.81 56 VAL B CA 1
ATOM 3277 C C . VAL B 1 56 ? -1.977 -21.719 -36.438 1 97.81 56 VAL B C 1
ATOM 3279 O O . VAL B 1 56 ? -1.551 -22.875 -36.625 1 97.81 56 VAL B O 1
ATOM 3282 N N . GLU B 1 57 ? -1.595 -20.688 -37.094 1 96.69 57 GLU B N 1
ATOM 3283 C CA . GLU B 1 57 ? -0.649 -20.844 -38.188 1 96.69 57 GLU B CA 1
ATOM 3284 C C . GLU B 1 57 ? 0.699 -21.344 -37.719 1 96.69 57 GLU B C 1
ATOM 3286 O O . GLU B 1 57 ? 1.292 -22.234 -38.312 1 96.69 57 GLU B O 1
ATOM 3291 N N . ALA B 1 58 ? 1.154 -20.812 -36.656 1 96.38 58 ALA B N 1
ATOM 3292 C CA . ALA B 1 58 ? 2.445 -21.203 -36.094 1 96.38 58 ALA B CA 1
ATOM 3293 C C . ALA B 1 58 ? 2.434 -22.656 -35.656 1 96.38 58 ALA B C 1
ATOM 3295 O O . ALA B 1 58 ? 3.441 -23.359 -35.781 1 96.38 58 ALA B O 1
ATOM 3296 N N . MET B 1 59 ? 1.327 -23.188 -35.219 1 97.94 59 MET B N 1
ATOM 3297 C CA . MET B 1 59 ? 1.236 -24.5 -34.594 1 97.94 59 MET B CA 1
ATOM 3298 C C . MET B 1 59 ? 1.118 -25.594 -35.656 1 97.94 59 MET B C 1
ATOM 3300 O O . MET B 1 59 ? 1.498 -26.734 -35.438 1 97.94 59 MET B O 1
ATOM 3304 N N . ARG B 1 60 ? 0.562 -25.359 -36.875 1 95.06 60 ARG B N 1
ATOM 3305 C CA . ARG B 1 60 ? 0.275 -26.328 -37.906 1 95.06 60 ARG B CA 1
ATOM 3306 C C . ARG B 1 60 ? 1.542 -27.062 -38.344 1 95.06 60 ARG B C 1
ATOM 3308 O O . ARG B 1 60 ? 1.487 -28.234 -38.719 1 95.06 60 ARG B O 1
ATOM 3315 N N . GLY B 1 61 ? 2.654 -26.641 -38.125 1 90.56 61 GLY B N 1
ATOM 3316 C CA . GLY B 1 61 ? 3.891 -27.266 -38.562 1 90.56 61 GLY B CA 1
ATOM 3317 C C . GLY B 1 61 ? 4.523 -28.141 -37.469 1 90.56 61 GLY B C 1
ATOM 3318 O O . GLY B 1 61 ? 5.562 -28.766 -37.719 1 90.56 61 GLY B O 1
ATOM 3319 N N . PHE B 1 62 ? 3.771 -28.391 -36.406 1 97.69 62 PHE B N 1
ATOM 3320 C CA . PHE B 1 62 ? 4.367 -29.094 -35.281 1 97.69 62 PHE B CA 1
ATOM 3321 C C . PHE B 1 62 ? 3.494 -30.281 -34.875 1 97.69 62 PHE B C 1
ATOM 3323 O O . PHE B 1 62 ? 2.328 -30.359 -35.25 1 97.69 62 PHE B O 1
ATOM 3330 N N . GLU B 1 63 ? 4.078 -31.188 -34.188 1 95.94 63 GLU B N 1
ATOM 3331 C CA . GLU B 1 63 ? 3.367 -32.375 -33.719 1 95.94 63 GLU B CA 1
ATOM 3332 C C . GLU B 1 63 ? 2.936 -32.25 -32.281 1 95.94 63 GLU B C 1
ATOM 3334 O O . GLU B 1 63 ? 2.031 -32.969 -31.828 1 95.94 63 GLU B O 1
ATOM 3339 N N . LEU B 1 64 ? 3.588 -31.422 -31.578 1 97.88 64 LEU B N 1
ATOM 3340 C CA . LEU B 1 64 ? 3.303 -31.156 -30.172 1 97.88 64 LEU B CA 1
ATOM 3341 C C . LEU B 1 64 ? 3.654 -29.719 -29.812 1 97.88 64 LEU B C 1
ATOM 3343 O O . LEU B 1 64 ? 4.691 -29.203 -30.234 1 97.88 64 LEU B O 1
ATOM 3347 N N . VAL B 1 65 ? 2.73 -29.125 -29.094 1 98.69 65 VAL B N 1
ATOM 3348 C CA . VAL B 1 65 ? 2.947 -27.766 -28.625 1 98.69 65 VAL B CA 1
ATOM 3349 C C . VAL B 1 65 ? 2.926 -27.734 -27.094 1 98.69 65 VAL B C 1
ATOM 3351 O O . VAL B 1 65 ? 2.105 -28.406 -26.469 1 98.69 65 VAL B O 1
ATOM 3354 N N . ILE B 1 66 ? 3.885 -27 -26.5 1 98.75 66 ILE B N 1
ATOM 3355 C CA . ILE B 1 66 ? 3.896 -26.766 -25.062 1 98.75 66 ILE B CA 1
ATOM 3356 C C . ILE B 1 66 ? 3.695 -25.281 -24.781 1 98.75 66 ILE B C 1
ATOM 3358 O O . ILE B 1 66 ? 4.477 -24.438 -25.234 1 98.75 66 ILE B O 1
ATOM 3362 N N . GLY B 1 67 ? 2.635 -24.984 -24.062 1 98.19 67 GLY B N 1
ATOM 3363 C CA . GLY B 1 67 ? 2.309 -23.609 -23.75 1 98.19 67 GLY B CA 1
ATOM 3364 C C . GLY B 1 67 ? 2.889 -23.156 -22.422 1 98.19 67 GLY B C 1
ATOM 3365 O O . GLY B 1 67 ? 2.582 -23.719 -21.375 1 98.19 67 GLY B O 1
ATOM 3366 N N . ALA B 1 68 ? 3.684 -22.141 -22.406 1 96.5 68 ALA B N 1
ATOM 3367 C CA . ALA B 1 68 ? 4.246 -21.484 -21.234 1 96.5 68 ALA B CA 1
ATOM 3368 C C . ALA B 1 68 ? 4.078 -19.969 -21.328 1 96.5 68 ALA B C 1
ATOM 3370 O O . ALA B 1 68 ? 5.051 -19.219 -21.188 1 96.5 68 ALA B O 1
ATOM 3371 N N . LEU B 1 69 ? 2.846 -19.516 -21.453 1 94.69 69 LEU B N 1
ATOM 3372 C CA . LEU B 1 69 ? 2.482 -18.109 -21.656 1 94.69 69 LEU B CA 1
ATOM 3373 C C . LEU B 1 69 ? 1.791 -17.547 -20.422 1 94.69 69 LEU B C 1
ATOM 3375 O O . LEU B 1 69 ? 1.337 -18.297 -19.562 1 94.69 69 LEU B O 1
ATOM 3379 N N . PRO B 1 70 ? 1.784 -16.219 -20.359 1 91 70 PRO B N 1
ATOM 3380 C CA . PRO B 1 70 ? 0.937 -15.633 -19.328 1 91 70 PRO B CA 1
ATOM 3381 C C . PRO B 1 70 ? -0.504 -16.125 -19.375 1 91 70 PRO B C 1
ATOM 3383 O O . PRO B 1 70 ? -1.005 -16.453 -20.469 1 91 70 PRO B O 1
ATOM 3386 N N . GLY B 1 71 ? -1.1 -16.156 -18.281 1 90.44 71 GLY B N 1
ATOM 3387 C CA . GLY B 1 71 ? -2.418 -16.734 -18.109 1 90.44 71 GLY B CA 1
ATOM 3388 C C . GLY B 1 71 ? -3.441 -16.203 -19.094 1 90.44 71 GLY B C 1
ATOM 3389 O O . GLY B 1 71 ? -4.285 -16.953 -19.578 1 90.44 71 GLY B O 1
ATOM 3390 N N . ARG B 1 72 ? -3.33 -14.945 -19.438 1 89.12 72 ARG B N 1
ATOM 3391 C CA . ARG B 1 72 ? -4.324 -14.289 -20.281 1 89.12 72 ARG B CA 1
ATOM 3392 C C . ARG B 1 72 ? -4.324 -14.891 -21.688 1 89.12 72 ARG B C 1
ATOM 3394 O O . ARG B 1 72 ? -5.293 -14.734 -22.438 1 89.12 72 ARG B O 1
ATOM 3401 N N . PHE B 1 73 ? -3.287 -15.703 -22 1 93.5 73 PHE B N 1
ATOM 3402 C CA . PHE B 1 73 ? -3.186 -16.281 -23.344 1 93.5 73 PHE B CA 1
ATOM 3403 C C . PHE B 1 73 ? -3.434 -17.781 -23.312 1 93.5 73 PHE B C 1
ATOM 3405 O O . PHE B 1 73 ? -3.455 -18.438 -24.359 1 93.5 73 PHE B O 1
ATOM 3412 N N . GLY B 1 74 ? -3.623 -18.312 -22.125 1 94.75 74 GLY B N 1
ATOM 3413 C CA . GLY B 1 74 ? -3.682 -19.75 -21.969 1 94.75 74 GLY B CA 1
ATOM 3414 C C . GLY B 1 74 ? -4.828 -20.391 -22.734 1 94.75 74 GLY B C 1
ATOM 3415 O O . GLY B 1 74 ? -4.613 -21.266 -23.578 1 94.75 74 GLY B O 1
ATOM 3416 N N . TYR B 1 75 ? -5.996 -19.859 -22.531 1 96.56 75 TYR B N 1
ATOM 3417 C CA . TYR B 1 75 ? -7.191 -20.453 -23.125 1 96.56 75 TYR B CA 1
ATOM 3418 C C . TYR B 1 75 ? -7.18 -20.328 -24.641 1 96.56 75 TYR B C 1
ATOM 3420 O O . TYR B 1 75 ? -7.5 -21.281 -25.344 1 96.56 75 TYR B O 1
ATOM 3428 N N . GLN B 1 76 ? -6.773 -19.203 -25.078 1 97 76 GLN B N 1
ATOM 3429 C CA . GLN B 1 76 ? -6.684 -18.969 -26.516 1 97 76 GLN B CA 1
ATOM 3430 C C . GLN B 1 76 ? -5.668 -19.922 -27.156 1 97 76 GLN B C 1
ATOM 3432 O O . GLN B 1 76 ? -5.867 -20.375 -28.281 1 97 76 GLN B O 1
ATOM 3437 N N . SER B 1 77 ? -4.648 -20.156 -26.5 1 97.69 77 SER B N 1
ATOM 3438 C CA . SER B 1 77 ? -3.629 -21.062 -27.031 1 97.69 77 SER B CA 1
ATOM 3439 C C . SER B 1 77 ? -4.148 -22.484 -27.125 1 97.69 77 SER B C 1
ATOM 3441 O O . SER B 1 77 ? -3.826 -23.203 -28.078 1 97.69 77 SER B O 1
ATOM 3443 N N . VAL B 1 78 ? -4.906 -22.922 -26.172 1 98.12 78 VAL B N 1
ATOM 3444 C CA . VAL B 1 78 ? -5.496 -24.25 -26.203 1 98.12 78 VAL B CA 1
ATOM 3445 C C . VAL B 1 78 ? -6.461 -24.375 -27.375 1 98.12 78 VAL B C 1
ATOM 3447 O O . VAL B 1 78 ? -6.414 -25.344 -28.141 1 98.12 78 VAL B O 1
ATOM 3450 N N . ARG B 1 79 ? -7.254 -23.375 -27.531 1 98.38 79 ARG B N 1
ATOM 3451 C CA . ARG B 1 79 ? -8.188 -23.359 -28.656 1 98.38 79 ARG B CA 1
ATOM 3452 C C . ARG B 1 79 ? -7.449 -23.391 -29.984 1 98.38 79 ARG B C 1
ATOM 3454 O O . ARG B 1 79 ? -7.887 -24.062 -30.922 1 98.38 79 ARG B O 1
ATOM 3461 N N . ALA B 1 80 ? -6.406 -22.656 -30.047 1 98.38 80 ALA B N 1
ATOM 3462 C CA . ALA B 1 80 ? -5.609 -22.609 -31.266 1 98.38 80 ALA B CA 1
ATOM 3463 C C . ALA B 1 80 ? -5.016 -23.984 -31.578 1 98.38 80 ALA B C 1
ATOM 3465 O O . ALA B 1 80 ? -4.965 -24.391 -32.75 1 98.38 80 ALA B O 1
ATOM 3466 N N . ALA B 1 81 ? -4.566 -24.703 -30.625 1 98.44 81 ALA B N 1
ATOM 3467 C CA . ALA B 1 81 ? -4.008 -26.031 -30.812 1 98.44 81 ALA B CA 1
ATOM 3468 C C . ALA B 1 81 ? -5.062 -26.984 -31.375 1 98.44 81 ALA B C 1
ATOM 3470 O O . ALA B 1 81 ? -4.789 -27.75 -32.312 1 98.44 81 ALA B O 1
ATOM 3471 N N . ILE B 1 82 ? -6.227 -26.922 -30.812 1 98.25 82 ILE B N 1
ATOM 3472 C CA . ILE B 1 82 ? -7.324 -27.766 -31.25 1 98.25 82 ILE B CA 1
ATOM 3473 C C . ILE B 1 82 ? -7.664 -27.469 -32.719 1 98.25 82 ILE B C 1
ATOM 3475 O O . ILE B 1 82 ? -7.789 -28.375 -33.531 1 98.25 82 ILE B O 1
ATOM 3479 N N . LYS B 1 83 ? -7.719 -26.203 -32.969 1 98.25 83 LYS B N 1
ATOM 3480 C CA . LYS B 1 83 ? -8.023 -25.781 -34.344 1 98.25 83 LYS B CA 1
ATOM 3481 C C . LYS B 1 83 ? -6.938 -26.25 -35.312 1 98.25 83 LYS B C 1
ATOM 3483 O O . LYS B 1 83 ? -7.23 -26.641 -36.438 1 98.25 83 LYS B O 1
ATOM 3488 N N . ALA B 1 84 ? -5.715 -26.156 -34.906 1 98.12 84 ALA B N 1
ATOM 3489 C CA . ALA B 1 84 ? -4.574 -26.531 -35.719 1 98.12 84 ALA B CA 1
ATOM 3490 C C . ALA B 1 84 ? -4.434 -28.047 -35.812 1 98.12 84 ALA B C 1
ATOM 3492 O O . ALA B 1 84 ? -3.693 -28.578 -36.656 1 98.12 84 ALA B O 1
ATOM 3493 N N . GLY B 1 85 ? -5.09 -28.797 -34.906 1 97.12 85 GLY B N 1
ATOM 3494 C CA . GLY B 1 85 ? -5.004 -30.25 -34.875 1 97.12 85 GLY B CA 1
ATOM 3495 C C . GLY B 1 85 ? -3.707 -30.766 -34.281 1 97.12 85 GLY B C 1
ATOM 3496 O O . GLY B 1 85 ? -3.152 -31.766 -34.75 1 97.12 85 GLY B O 1
ATOM 3497 N N . VAL B 1 86 ? -3.225 -30.062 -33.312 1 97.75 86 VAL B N 1
ATOM 3498 C CA . VAL B 1 86 ? -1.938 -30.422 -32.719 1 97.75 86 VAL B CA 1
ATOM 3499 C C . VAL B 1 86 ? -2.109 -30.672 -31.234 1 97.75 86 VAL B C 1
ATOM 3501 O O . VAL B 1 86 ? -2.836 -29.953 -30.547 1 97.75 86 VAL B O 1
ATOM 3504 N N . ASP B 1 87 ? -1.489 -31.75 -30.703 1 97.94 87 ASP B N 1
ATOM 3505 C CA . ASP B 1 87 ? -1.504 -32.031 -29.281 1 97.94 87 ASP B CA 1
ATOM 3506 C C . ASP B 1 87 ? -0.827 -30.922 -28.484 1 97.94 87 ASP B C 1
ATOM 3508 O O . ASP B 1 87 ? 0.086 -30.266 -28.984 1 97.94 87 ASP B O 1
ATOM 3512 N N . MET B 1 88 ? -1.324 -30.766 -27.25 1 98.31 88 MET B N 1
ATOM 3513 C CA . MET B 1 88 ? -0.779 -29.656 -26.484 1 98.31 88 MET B CA 1
ATOM 3514 C C . MET B 1 88 ? -0.665 -30.016 -25 1 98.31 88 MET B C 1
ATOM 3516 O O . MET B 1 88 ? -1.534 -30.688 -24.453 1 98.31 88 MET B O 1
ATOM 3520 N N . VAL B 1 89 ? 0.416 -29.594 -24.391 1 98.44 89 VAL B N 1
ATOM 3521 C CA . VAL B 1 89 ? 0.62 -29.516 -22.953 1 98.44 89 VAL B CA 1
ATOM 3522 C C . VAL B 1 89 ? 0.763 -28.062 -22.516 1 98.44 89 VAL B C 1
ATOM 3524 O O . VAL B 1 89 ? 1.527 -27.297 -23.125 1 98.44 89 VAL B O 1
ATOM 3527 N N . ASP B 1 90 ? 0.039 -27.656 -21.5 1 98.44 90 ASP B N 1
ATOM 3528 C CA . ASP B 1 90 ? 0.035 -26.25 -21.156 1 98.44 90 ASP B CA 1
ATOM 3529 C C . ASP B 1 90 ? 0.223 -26.047 -19.656 1 98.44 90 ASP B C 1
ATOM 3531 O O . ASP B 1 90 ? -0.343 -26.781 -18.859 1 98.44 90 ASP B O 1
ATOM 3535 N N . VAL B 1 91 ? 1.037 -25.016 -19.297 1 96.56 91 VAL B N 1
ATOM 3536 C CA . VAL B 1 91 ? 1.284 -24.75 -17.891 1 96.56 91 VAL B CA 1
ATOM 3537 C C . VAL B 1 91 ? 0.596 -23.453 -17.469 1 96.56 91 VAL B C 1
ATOM 3539 O O . VAL B 1 91 ? 0.543 -23.125 -16.281 1 96.56 91 VAL 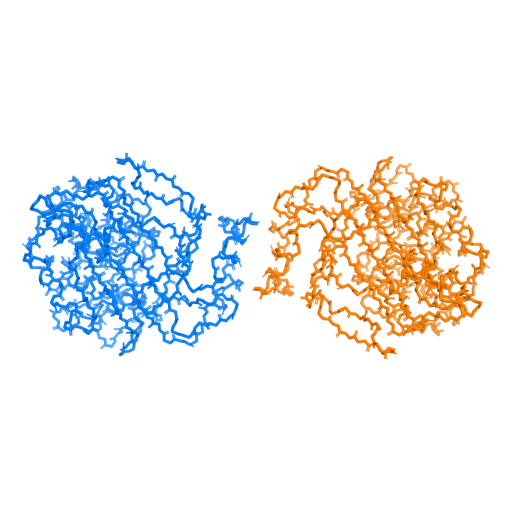B O 1
ATOM 3542 N N . SER B 1 92 ? -0.042 -22.75 -18.344 1 92.19 92 SER B N 1
ATOM 3543 C CA . SER B 1 92 ? -0.594 -21.422 -18.062 1 92.19 92 SER B CA 1
ATOM 3544 C C . SER B 1 92 ? -1.833 -21.516 -17.188 1 92.19 92 SER B C 1
ATOM 3546 O O . SER B 1 92 ? -2.688 -22.391 -17.391 1 92.19 92 SER B O 1
ATOM 3548 N N . PHE B 1 93 ? -1.855 -20.625 -16.188 1 90.19 93 PHE B N 1
ATOM 3549 C CA . PHE B 1 93 ? -3.074 -20.531 -15.391 1 90.19 93 PHE B CA 1
ATOM 3550 C C . PHE B 1 93 ? -4.113 -19.672 -16.094 1 90.19 93 PHE B C 1
ATOM 3552 O O . PHE B 1 93 ? -4.031 -18.438 -16.031 1 90.19 93 PHE B O 1
ATOM 3559 N N . MET B 1 94 ? -5.051 -20.312 -16.641 1 89.44 94 MET B N 1
ATOM 3560 C CA . MET B 1 94 ? -6.082 -19.578 -17.359 1 89.44 94 MET B CA 1
ATOM 3561 C C . MET B 1 94 ? -7.359 -19.469 -16.531 1 89.44 94 MET B C 1
ATOM 3563 O O . MET B 1 94 ? -7.734 -20.422 -15.844 1 89.44 94 MET B O 1
ATOM 3567 N N . PRO B 1 95 ? -7.996 -18.344 -16.578 1 85.81 95 PRO B N 1
ATOM 3568 C CA . PRO B 1 95 ? -9.227 -18.172 -15.812 1 85.81 95 PRO B CA 1
ATOM 3569 C C . PRO B 1 95 ? -10.367 -19.047 -16.312 1 85.81 95 PRO B C 1
ATOM 3571 O O . PRO B 1 95 ? -11.242 -19.438 -15.539 1 85.81 95 PRO B O 1
ATOM 3574 N N . GLU B 1 96 ? -10.305 -19.359 -17.609 1 91.81 96 GLU B N 1
ATOM 3575 C CA . GLU B 1 96 ? -11.328 -20.219 -18.203 1 91.81 96 GLU B CA 1
ATOM 3576 C C . GLU B 1 96 ? -11.102 -21.688 -17.828 1 91.81 96 GLU B C 1
ATOM 3578 O O . GLU B 1 96 ? -10.008 -22.062 -17.422 1 91.81 96 GLU B O 1
ATOM 3583 N N . ASN B 1 97 ? -12.164 -22.438 -17.953 1 93.62 97 ASN B N 1
ATOM 3584 C CA . ASN B 1 97 ? -12.07 -23.875 -17.734 1 93.62 97 ASN B CA 1
ATOM 3585 C C . ASN B 1 97 ? -11.789 -24.625 -19.016 1 93.62 97 ASN B C 1
ATOM 3587 O O . ASN B 1 97 ? -12.68 -24.797 -19.859 1 93.62 97 ASN B O 1
ATOM 3591 N N . PRO B 1 98 ? -10.625 -25.141 -19.109 1 96.06 98 PRO B N 1
ATOM 3592 C CA . PRO B 1 98 ? -10.273 -25.812 -20.359 1 96.06 98 PRO B CA 1
ATOM 3593 C C . PRO B 1 98 ? -11.102 -27.078 -20.609 1 96.06 98 PRO B C 1
ATOM 3595 O O . PRO B 1 98 ? -11.219 -27.531 -21.734 1 96.06 98 PRO B O 1
ATOM 3598 N N . LEU B 1 99 ? -11.672 -27.641 -19.625 1 96.19 99 LEU B N 1
ATOM 3599 C CA . LEU B 1 99 ? -12.461 -28.859 -19.75 1 96.19 99 LEU B CA 1
ATOM 3600 C C . LEU B 1 99 ? -13.672 -28.641 -20.641 1 96.19 99 LEU B C 1
ATOM 3602 O O . LEU B 1 99 ? -14.227 -29.594 -21.188 1 96.19 99 LEU B O 1
ATOM 3606 N N . GLU B 1 100 ? -14.031 -27.453 -20.812 1 96.44 100 GLU B N 1
ATOM 3607 C CA . GLU B 1 100 ? -15.164 -27.109 -21.672 1 96.44 100 GLU B CA 1
ATOM 3608 C C . GLU B 1 100 ? -14.859 -27.375 -23.141 1 96.44 100 GLU B C 1
ATOM 3610 O O . GLU B 1 100 ? -15.766 -27.438 -23.969 1 96.44 100 GLU B O 1
ATOM 3615 N N . LEU B 1 101 ? -13.633 -27.562 -23.438 1 97.75 101 LEU B N 1
ATOM 3616 C CA . LEU B 1 101 ? -13.211 -27.766 -24.828 1 97.75 101 LEU B CA 1
ATOM 3617 C C . LEU B 1 101 ? -13.047 -29.25 -25.125 1 97.75 101 LEU B C 1
ATOM 3619 O O . LEU B 1 101 ? -12.508 -29.625 -26.172 1 97.75 101 LEU B O 1
ATOM 3623 N N . ARG B 1 102 ? -13.484 -30.125 -24.25 1 96.75 102 ARG B N 1
ATOM 3624 C CA . ARG B 1 102 ? -13.258 -31.562 -24.359 1 96.75 102 ARG B CA 1
ATOM 3625 C C . ARG B 1 102 ? -13.805 -32.094 -25.672 1 96.75 102 ARG B C 1
ATOM 3627 O O . ARG B 1 102 ? -13.102 -32.781 -26.406 1 96.75 102 ARG B O 1
ATOM 3634 N N . ASP B 1 103 ? -15.055 -31.797 -26.016 1 97.38 103 ASP B N 1
ATOM 3635 C CA . ASP B 1 103 ? -15.703 -32.312 -27.203 1 97.38 103 ASP B CA 1
ATOM 3636 C C . ASP B 1 103 ? -14.977 -31.859 -28.469 1 97.38 103 ASP B C 1
ATOM 3638 O O . ASP B 1 103 ? -14.773 -32.656 -29.391 1 97.38 103 ASP B O 1
ATOM 3642 N N . GLU B 1 104 ? -14.633 -30.625 -28.422 1 98.06 104 GLU B N 1
ATOM 3643 C CA . GLU B 1 104 ? -13.914 -30.078 -29.578 1 98.06 104 GLU B CA 1
ATOM 3644 C C . GLU B 1 104 ? -12.562 -30.766 -29.75 1 98.06 104 GLU B C 1
ATOM 3646 O O . GLU B 1 104 ? -12.156 -31.062 -30.891 1 98.06 104 GLU B O 1
ATOM 3651 N N . ALA B 1 105 ? -11.914 -31.016 -28.703 1 98.25 105 ALA B N 1
ATOM 3652 C CA . ALA B 1 105 ? -10.617 -31.672 -28.75 1 98.25 105 ALA B CA 1
ATOM 3653 C C . ALA B 1 105 ? -10.766 -33.125 -29.25 1 98.25 105 ALA B C 1
ATOM 3655 O O . ALA B 1 105 ? -9.961 -33.562 -30.062 1 98.25 105 ALA B O 1
ATOM 3656 N N . GLU B 1 106 ? -11.781 -33.781 -28.766 1 97.44 106 GLU B N 1
ATOM 3657 C CA . GLU B 1 106 ? -12.031 -35.156 -29.203 1 97.44 106 GLU B CA 1
ATOM 3658 C C . GLU B 1 106 ? -12.352 -35.188 -30.703 1 97.44 106 GLU B C 1
ATOM 3660 O O . GLU B 1 106 ? -11.82 -36.031 -31.422 1 97.44 106 GLU B O 1
ATOM 3665 N N . LYS B 1 107 ? -13.164 -34.312 -31.109 1 97.75 107 LYS B N 1
ATOM 3666 C CA . LYS B 1 107 ? -13.531 -34.25 -32.5 1 97.75 107 LYS B CA 1
ATOM 3667 C C . LYS B 1 107 ? -12.312 -34 -33.406 1 97.75 107 LYS B C 1
ATOM 3669 O O . LYS B 1 107 ? -12.195 -34.531 -34.5 1 97.75 107 LYS B O 1
ATOM 3674 N N . ALA B 1 108 ? -11.43 -33.188 -32.906 1 97.12 108 ALA B N 1
ATOM 3675 C CA . ALA B 1 108 ? -10.227 -32.844 -33.656 1 97.12 108 ALA B CA 1
ATOM 3676 C C . ALA B 1 108 ? -9.141 -33.906 -33.5 1 97.12 108 ALA B C 1
ATOM 3678 O O . ALA B 1 108 ? -8.094 -33.812 -34.156 1 97.12 108 ALA B O 1
ATOM 3679 N N . GLN B 1 109 ? -9.367 -34.875 -32.656 1 96.25 109 GLN B N 1
ATOM 3680 C CA . GLN B 1 109 ? -8.414 -35.906 -32.312 1 96.25 109 GLN B CA 1
ATOM 3681 C C . GLN B 1 109 ? -7.105 -35.344 -31.797 1 96.25 109 GLN B C 1
ATOM 3683 O O . GLN B 1 109 ? -6.023 -35.688 -32.25 1 96.25 109 GLN B O 1
ATOM 3688 N N . VAL B 1 110 ? -7.316 -34.438 -30.922 1 96.56 110 VAL B N 1
ATOM 3689 C CA . VAL B 1 110 ? -6.203 -33.75 -30.281 1 96.56 110 VAL B CA 1
ATOM 3690 C C . VAL B 1 110 ? -6.195 -34.062 -28.781 1 96.56 110 VAL B C 1
ATOM 3692 O O . VAL B 1 110 ? -7.254 -34.125 -28.156 1 96.56 110 VAL B O 1
ATOM 3695 N N . THR B 1 111 ? -5.016 -34.281 -28.188 1 97.5 111 THR B N 1
ATOM 3696 C CA . THR B 1 111 ? -4.828 -34.438 -26.75 1 97.5 111 THR B CA 1
ATOM 3697 C C . THR B 1 111 ? -4.316 -33.125 -26.125 1 97.5 111 THR B C 1
ATOM 3699 O O . THR B 1 111 ? -3.309 -32.562 -26.578 1 97.5 111 THR B O 1
ATOM 3702 N N . VAL B 1 112 ? -5.062 -32.656 -25.172 1 98.06 112 VAL B N 1
ATOM 3703 C CA . VAL B 1 112 ? -4.633 -31.484 -24.438 1 98.06 112 VAL B CA 1
ATOM 3704 C C . VAL B 1 112 ? -4.488 -31.844 -22.953 1 98.06 112 VAL B C 1
ATOM 3706 O O . VAL B 1 112 ? -5.438 -32.312 -22.328 1 98.06 112 VAL B O 1
ATOM 3709 N N . ILE B 1 113 ? -3.305 -31.688 -22.406 1 98.12 113 ILE B N 1
ATOM 3710 C CA . ILE B 1 113 ? -3.104 -31.703 -20.953 1 98.12 113 ILE B CA 1
ATOM 3711 C C . ILE B 1 113 ? -2.854 -30.297 -20.453 1 98.12 113 ILE B C 1
ATOM 3713 O O . ILE B 1 113 ? -1.83 -29.688 -20.766 1 98.12 113 ILE B O 1
ATOM 3717 N N . PHE B 1 114 ? -3.795 -29.781 -19.719 1 97.5 114 PHE B N 1
ATOM 3718 C CA . PHE B 1 114 ? -3.66 -28.422 -19.172 1 97.5 114 PHE B CA 1
ATOM 3719 C C . PHE B 1 114 ? -3.18 -28.453 -17.734 1 97.5 114 PHE B C 1
ATOM 3721 O O . PHE B 1 114 ? -3.129 -29.531 -17.109 1 97.5 114 PHE B O 1
ATOM 3728 N N . ASP B 1 115 ? -2.695 -27.406 -17.219 1 97.31 115 ASP B N 1
ATOM 3729 C CA . ASP B 1 115 ? -2.207 -27.266 -15.852 1 97.31 115 ASP B CA 1
ATOM 3730 C C . ASP B 1 115 ? -1.112 -28.297 -15.555 1 97.31 115 ASP B C 1
ATOM 3732 O O . ASP B 1 115 ? -1.183 -29.016 -14.562 1 97.31 115 ASP B O 1
ATOM 3736 N N . ALA B 1 116 ? -0.173 -28.312 -16.469 1 97.56 116 ALA B N 1
ATOM 3737 C CA . ALA B 1 116 ? 0.883 -29.312 -16.359 1 97.56 116 ALA B CA 1
ATOM 3738 C C . ALA B 1 116 ? 2.164 -28.703 -15.805 1 97.56 116 ALA B C 1
ATOM 3740 O O . ALA B 1 116 ? 3.256 -28.953 -16.328 1 97.56 116 ALA B O 1
ATOM 3741 N N . GLY B 1 117 ? 2.016 -27.891 -14.789 1 97.19 117 GLY B N 1
ATOM 3742 C CA . GLY B 1 117 ? 3.162 -27.25 -14.164 1 97.19 117 GLY B CA 1
ATOM 3743 C C . GLY B 1 117 ? 3.422 -27.734 -12.75 1 97.19 117 GLY B C 1
ATOM 3744 O O . GLY B 1 117 ? 3.359 -28.938 -12.484 1 97.19 117 GLY B O 1
ATOM 3745 N N . PHE B 1 118 ? 3.861 -26.766 -11.898 1 97.38 118 PHE B N 1
ATOM 3746 C CA . PHE B 1 118 ? 4.152 -27.016 -10.492 1 97.38 118 PHE B CA 1
ATOM 3747 C C . PHE B 1 118 ? 2.863 -27.109 -9.68 1 97.38 118 PHE B C 1
ATOM 3749 O O . PHE B 1 118 ? 2.436 -28.203 -9.312 1 97.38 118 PHE B O 1
ATOM 3756 N N . ALA B 1 119 ? 2.209 -26.016 -9.57 1 96.88 119 ALA B N 1
ATOM 3757 C CA . ALA B 1 119 ? 0.908 -25.906 -8.914 1 96.88 119 ALA B CA 1
ATOM 3758 C C . ALA B 1 119 ? 0.063 -24.812 -9.562 1 96.88 119 ALA B C 1
ATOM 3760 O O . ALA B 1 119 ? 0.293 -23.625 -9.32 1 96.88 119 ALA B O 1
ATOM 3761 N N . PRO B 1 120 ? -0.943 -25.219 -10.336 1 96.62 120 PRO B N 1
ATOM 3762 C CA . PRO B 1 120 ? -1.412 -26.594 -10.531 1 96.62 120 PRO B CA 1
ATOM 3763 C C . PRO B 1 120 ? -0.478 -27.406 -11.422 1 96.62 120 PRO B C 1
ATOM 3765 O O . PRO B 1 120 ? 0.312 -26.844 -12.18 1 96.62 120 PRO B O 1
ATOM 3768 N N . GLY B 1 121 ? -0.593 -28.672 -11.391 1 98 121 GLY B N 1
ATOM 3769 C CA . GLY B 1 121 ? 0.195 -29.625 -12.172 1 98 121 GLY B CA 1
ATOM 3770 C C . GLY B 1 121 ? 0.665 -30.812 -11.367 1 98 121 GLY B C 1
ATOM 3771 O O . GLY B 1 121 ? -0.09 -31.766 -11.156 1 98 121 GLY B O 1
ATOM 3772 N N . LEU B 1 122 ? 1.912 -30.656 -10.93 1 98.62 122 LEU B N 1
ATOM 3773 C CA . LEU B 1 122 ? 2.455 -31.719 -10.086 1 98.62 122 LEU B CA 1
ATOM 3774 C C . LEU B 1 122 ? 1.63 -31.875 -8.812 1 98.62 122 LEU B C 1
ATOM 3776 O O . LEU B 1 122 ? 1.442 -33 -8.328 1 98.62 122 LEU B O 1
ATOM 3780 N N . SER B 1 123 ? 1.142 -30.797 -8.242 1 98.69 123 SER B N 1
ATOM 3781 C CA . SER B 1 123 ? 0.263 -30.844 -7.082 1 98.69 123 SER B CA 1
ATOM 3782 C C . SER B 1 123 ? -0.965 -31.703 -7.344 1 98.69 123 SER B C 1
ATOM 3784 O O . SER B 1 123 ? -1.363 -32.5 -6.492 1 98.69 123 SER B O 1
ATOM 3786 N N . HIS B 1 124 ? -1.526 -31.578 -8.531 1 98.62 124 HIS B N 1
ATOM 3787 C CA . HIS B 1 124 ? -2.713 -32.344 -8.93 1 98.62 124 HIS B CA 1
ATOM 3788 C C . HIS B 1 124 ? -2.393 -33.812 -9.133 1 98.62 124 HIS B C 1
ATOM 3790 O O . HIS B 1 124 ? -3.197 -34.688 -8.781 1 98.62 124 HIS B O 1
ATOM 3796 N N . ILE B 1 125 ? -1.263 -34.031 -9.727 1 98.75 125 ILE B N 1
ATOM 3797 C CA . ILE B 1 125 ? -0.826 -35.406 -9.961 1 98.75 125 ILE B CA 1
ATOM 3798 C C . ILE B 1 125 ? -0.663 -36.125 -8.625 1 98.75 125 ILE B C 1
ATOM 3800 O O . ILE B 1 125 ? -1.157 -37.25 -8.453 1 98.75 125 ILE B O 1
ATOM 3804 N N . LEU B 1 126 ? -0.02 -35.5 -7.641 1 98.81 126 LEU B N 1
ATOM 3805 C CA . LEU B 1 126 ? 0.189 -36.062 -6.32 1 98.81 126 LEU B CA 1
ATOM 3806 C C . LEU B 1 126 ? -1.139 -36.281 -5.598 1 98.81 126 LEU B C 1
ATOM 3808 O O . LEU B 1 126 ? -1.364 -37.312 -4.988 1 98.81 126 LEU B O 1
ATOM 3812 N N . MET B 1 127 ? -2.002 -35.281 -5.668 1 98.75 127 MET B N 1
ATOM 3813 C CA . MET B 1 127 ? -3.309 -35.406 -5.027 1 98.75 127 MET B CA 1
ATOM 3814 C C . MET B 1 127 ? -4.129 -36.531 -5.676 1 98.75 127 MET B C 1
ATOM 3816 O O . MET B 1 127 ? -4.836 -37.25 -4.992 1 98.75 127 MET B O 1
ATOM 3820 N N . GLY B 1 128 ? -4.062 -36.625 -7.031 1 98.56 128 GLY B N 1
ATOM 3821 C CA . GLY B 1 128 ? -4.715 -37.719 -7.727 1 98.56 128 GLY B CA 1
ATOM 3822 C C . GLY B 1 128 ? -4.25 -39.094 -7.246 1 98.56 128 GLY B C 1
ATOM 3823 O O . GLY B 1 128 ? -5.059 -40 -7.094 1 98.56 128 GLY B O 1
ATOM 3824 N N . ARG B 1 129 ? -2.965 -39.219 -7.012 1 98.5 129 ARG B N 1
ATOM 3825 C CA . ARG B 1 129 ? -2.412 -40.469 -6.5 1 98.5 129 ARG B CA 1
ATOM 3826 C C . ARG B 1 129 ? -2.965 -40.781 -5.117 1 98.5 129 ARG B C 1
ATOM 3828 O O . ARG B 1 129 ? -3.387 -41.906 -4.859 1 98.5 129 ARG B O 1
ATOM 3835 N N . ILE B 1 130 ? -2.957 -39.781 -4.227 1 98.38 130 ILE B N 1
ATOM 3836 C CA . ILE B 1 130 ? -3.471 -39.969 -2.873 1 98.38 130 ILE B CA 1
ATOM 3837 C C . ILE B 1 130 ? -4.934 -40.375 -2.926 1 98.38 130 ILE B C 1
ATOM 3839 O O . ILE B 1 130 ? -5.328 -41.344 -2.26 1 98.38 130 ILE B O 1
ATOM 3843 N N . TRP B 1 131 ? -5.695 -39.75 -3.742 1 97.94 131 TRP B N 1
ATOM 3844 C CA . TRP B 1 131 ? -7.125 -40.031 -3.852 1 97.94 131 TRP B CA 1
ATOM 3845 C C . TRP B 1 131 ? -7.375 -41.469 -4.316 1 97.94 131 TRP B C 1
ATOM 3847 O O . TRP B 1 131 ? -8.273 -42.125 -3.809 1 97.94 131 TRP B O 1
ATOM 3857 N N . GLN B 1 132 ? -6.574 -41.906 -5.277 1 96.88 132 GLN B N 1
ATOM 3858 C CA . GLN B 1 132 ? -6.73 -43.25 -5.824 1 96.88 132 GLN B CA 1
ATOM 3859 C C . GLN B 1 132 ? -6.316 -44.312 -4.805 1 96.88 132 GLN B C 1
ATOM 3861 O O . GLN B 1 132 ? -6.855 -45.406 -4.797 1 96.88 132 GLN B O 1
ATOM 3866 N N . GLU B 1 133 ? -5.418 -44.031 -4.012 1 96.06 133 GLU B N 1
ATOM 3867 C CA . GLU B 1 133 ? -4.898 -44.969 -3.037 1 96.06 133 GLU B CA 1
ATOM 3868 C C . GLU B 1 133 ? -5.84 -45.125 -1.847 1 96.06 133 GLU B C 1
ATOM 3870 O O . GLU B 1 133 ? -5.957 -46.188 -1.27 1 96.06 133 GLU B O 1
ATOM 3875 N N . MET B 1 134 ? -6.477 -44.062 -1.487 1 96.19 134 MET B N 1
ATOM 3876 C CA . MET B 1 134 ? -7.34 -44.062 -0.309 1 96.19 134 MET B CA 1
ATOM 3877 C C . MET B 1 134 ? -8.711 -44.656 -0.644 1 96.19 134 MET B C 1
ATOM 3879 O O . MET B 1 134 ? -9.203 -44.469 -1.763 1 96.19 134 MET B O 1
ATOM 3883 N N . ASP B 1 135 ? -9.359 -45.312 0.354 1 96 135 ASP B N 1
ATOM 3884 C CA . ASP B 1 135 ? -10.758 -45.719 0.221 1 96 135 ASP B CA 1
ATOM 3885 C C . ASP B 1 135 ? -11.672 -44.5 0.173 1 96 135 ASP B C 1
ATOM 3887 O O . ASP B 1 135 ? -12.625 -44.469 -0.605 1 96 135 ASP B O 1
ATOM 3891 N N . GLU B 1 136 ? -11.344 -43.656 1.061 1 96.38 136 GLU B N 1
ATOM 3892 C CA . GLU B 1 136 ? -12.078 -42.375 1.176 1 96.38 136 GLU B CA 1
ATOM 3893 C C . GLU B 1 136 ? -11.156 -41.219 1.545 1 96.38 136 GLU B C 1
ATOM 3895 O O . GLU B 1 136 ? -10.383 -41.312 2.504 1 96.38 136 GLU B O 1
ATOM 3900 N N . LEU B 1 137 ? -11.227 -40.156 0.79 1 97.62 137 LEU B N 1
ATOM 3901 C CA . LEU B 1 137 ? -10.508 -38.938 1.115 1 97.62 137 LEU B CA 1
ATOM 3902 C C . LEU B 1 137 ? -11.414 -37.969 1.846 1 97.62 137 LEU B C 1
ATOM 3904 O O . LEU B 1 137 ? -12.328 -37.375 1.243 1 97.62 137 LEU B O 1
ATOM 3908 N N . ARG B 1 138 ? -11.156 -37.719 3.078 1 97.81 138 ARG B N 1
ATOM 3909 C CA . ARG B 1 138 ? -11.969 -36.781 3.84 1 97.81 138 ARG B CA 1
ATOM 3910 C C . ARG B 1 138 ? -11.43 -35.344 3.703 1 97.81 138 ARG B C 1
ATOM 3912 O O . ARG B 1 138 ? -12.195 -34.406 3.453 1 97.81 138 ARG B O 1
ATOM 3919 N N . GLU B 1 139 ? -10.117 -35.25 3.945 1 98.25 139 GLU B N 1
ATOM 3920 C CA . GLU B 1 139 ? -9.5 -33.938 3.881 1 98.25 139 GLU B CA 1
ATOM 3921 C C . GLU B 1 139 ? -8.234 -33.938 3.023 1 98.25 139 GLU B C 1
ATOM 3923 O O . GLU B 1 139 ? -7.387 -34.844 3.182 1 98.25 139 GLU B O 1
ATOM 3928 N N . GLY B 1 140 ? -8.133 -33.031 2.102 1 98.56 140 GLY B N 1
ATOM 3929 C CA . GLY B 1 140 ? -6.93 -32.812 1.313 1 98.56 140 GLY B CA 1
ATOM 3930 C C . GLY B 1 140 ? -6.398 -31.406 1.417 1 98.56 140 GLY B C 1
ATOM 3931 O O . GLY B 1 140 ? -7.176 -30.438 1.454 1 98.56 140 GLY B O 1
ATOM 3932 N N . HIS B 1 141 ? -5.105 -31.219 1.541 1 98.62 141 HIS B N 1
ATOM 3933 C CA . HIS B 1 141 ? -4.449 -29.922 1.594 1 98.62 141 HIS B CA 1
ATOM 3934 C C . HIS B 1 141 ? -3.215 -29.891 0.699 1 98.62 141 HIS B C 1
ATOM 3936 O O . HIS B 1 141 ? -2.438 -30.844 0.675 1 98.62 141 HIS B O 1
ATOM 3942 N N . ILE B 1 142 ? -3.135 -28.844 -0.042 1 98.81 142 ILE B N 1
ATOM 3943 C CA . ILE B 1 142 ? -1.933 -28.547 -0.814 1 98.81 142 ILE B CA 1
ATOM 3944 C C . ILE B 1 142 ? -1.295 -27.266 -0.309 1 98.81 142 ILE B C 1
ATOM 3946 O O . ILE B 1 142 ? -1.935 -26.203 -0.302 1 98.81 142 ILE B O 1
ATOM 3950 N N . TYR B 1 143 ? -0.126 -27.328 0.212 1 98.81 143 TYR B N 1
ATOM 3951 C CA . TYR B 1 143 ? 0.695 -26.172 0.543 1 98.81 143 TYR B CA 1
ATOM 3952 C C . TYR B 1 143 ? 1.807 -25.984 -0.482 1 98.81 143 TYR B C 1
ATOM 3954 O O . TYR B 1 143 ? 2.574 -26.906 -0.754 1 98.81 143 TYR B O 1
ATOM 3962 N N . VAL B 1 144 ? 1.887 -24.828 -1.03 1 98.69 144 VAL B N 1
ATOM 3963 C CA . VAL B 1 144 ? 2.85 -24.672 -2.115 1 98.69 144 VAL B CA 1
ATOM 3964 C C . VAL B 1 144 ? 3.438 -23.266 -2.088 1 98.69 144 VAL B C 1
ATOM 3966 O O . VAL B 1 144 ? 2.74 -22.312 -1.756 1 98.69 144 VAL B O 1
ATOM 3969 N N . GLY B 1 145 ? 4.75 -23.141 -2.43 1 97.81 145 GLY B N 1
ATOM 3970 C CA . GLY B 1 145 ? 5.383 -21.828 -2.504 1 97.81 145 GLY B CA 1
ATOM 3971 C C . GLY B 1 145 ? 6.695 -21.844 -3.262 1 97.81 145 GLY B C 1
ATOM 3972 O O . GLY B 1 145 ? 7.449 -22.812 -3.191 1 97.81 145 GLY B O 1
ATOM 3973 N N . GLY B 1 146 ? 6.934 -20.922 -4.09 1 97 146 GLY B N 1
ATOM 3974 C CA . GLY B 1 146 ? 8.227 -20.516 -4.625 1 97 146 GLY B CA 1
ATOM 3975 C C . GLY B 1 146 ? 8.758 -19.25 -3.99 1 97 146 GLY B C 1
ATOM 3976 O O . GLY B 1 146 ? 8.141 -18.188 -4.102 1 97 146 GLY B O 1
ATOM 3977 N N . LEU B 1 147 ? 9.898 -19.375 -3.305 1 98 147 LEU B N 1
ATOM 3978 C CA . LEU B 1 147 ? 10.328 -18.297 -2.428 1 98 147 LEU B CA 1
ATOM 3979 C C . LEU B 1 147 ? 11.828 -18.047 -2.566 1 98 147 LEU B C 1
ATOM 3981 O O . LEU B 1 147 ? 12.578 -18.938 -2.939 1 98 147 LEU B O 1
ATOM 3985 N N . PRO B 1 148 ? 12.242 -16.812 -2.277 1 98 148 PRO B N 1
ATOM 3986 C CA . PRO B 1 148 ? 13.688 -16.562 -2.209 1 98 148 PRO B CA 1
ATOM 3987 C C . PRO B 1 148 ? 14.336 -17.203 -0.983 1 98 148 PRO B C 1
ATOM 3989 O O . PRO B 1 148 ? 13.758 -17.188 0.107 1 98 148 PRO B O 1
ATOM 3992 N N . LYS B 1 149 ? 15.453 -17.766 -1.181 1 97.44 149 LYS B N 1
ATOM 3993 C CA . LYS B 1 149 ? 16.219 -18.328 -0.064 1 97.44 149 LYS B CA 1
ATOM 3994 C C . LYS B 1 149 ? 16.688 -17.219 0.881 1 97.44 149 LYS B C 1
ATOM 3996 O O . LYS B 1 149 ? 16.797 -17.438 2.088 1 97.44 149 LYS B O 1
ATOM 4001 N N . GLU B 1 150 ? 16.953 -16.094 0.255 1 97.31 150 GLU B N 1
ATOM 4002 C CA . GLU B 1 150 ? 17.375 -14.906 0.997 1 97.31 150 GLU B CA 1
ATOM 4003 C C . GLU B 1 150 ? 16.359 -13.773 0.835 1 97.31 150 GLU B C 1
ATOM 4005 O O . GLU B 1 150 ? 16.609 -12.805 0.108 1 97.31 150 GLU B O 1
ATOM 4010 N N . PRO B 1 151 ? 15.297 -13.883 1.646 1 97.56 151 PRO B N 1
ATOM 4011 C CA . PRO B 1 151 ? 14.273 -12.844 1.519 1 97.56 151 PRO B CA 1
ATOM 4012 C C . PRO B 1 151 ? 14.766 -11.477 1.976 1 97.56 151 PRO B C 1
ATOM 4014 O O . PRO B 1 151 ? 15.492 -11.375 2.967 1 97.56 151 PRO B O 1
ATOM 4017 N N . LYS B 1 152 ? 14.414 -10.477 1.23 1 97.12 152 LYS B N 1
ATOM 4018 C CA . LYS B 1 152 ? 14.797 -9.117 1.573 1 97.12 152 LYS B CA 1
ATOM 4019 C C . LYS B 1 152 ? 13.57 -8.258 1.878 1 97.12 152 LYS B C 1
ATOM 4021 O O . LYS B 1 152 ? 12.547 -8.375 1.21 1 97.12 152 LYS B O 1
ATOM 4026 N N . PRO B 1 153 ? 13.727 -7.438 2.896 1 96.06 153 PRO B N 1
ATOM 4027 C CA . PRO B 1 153 ? 12.656 -6.465 3.129 1 96.06 153 PRO B CA 1
ATOM 4028 C C . PRO B 1 153 ? 12.516 -5.465 1.986 1 96.06 153 PRO B C 1
ATOM 4030 O O . PRO B 1 153 ? 13.453 -5.273 1.206 1 96.06 153 PRO B O 1
ATOM 4033 N N . PRO B 1 154 ? 11.383 -4.867 1.824 1 97.38 154 PRO B N 1
ATOM 4034 C CA . PRO B 1 154 ? 10.242 -4.934 2.74 1 97.38 154 PRO B CA 1
ATOM 4035 C C . PRO B 1 154 ? 9.258 -6.043 2.375 1 97.38 154 PRO B C 1
ATOM 4037 O O . PRO B 1 154 ? 8.375 -6.383 3.174 1 97.38 154 PRO B O 1
ATOM 4040 N N . LEU B 1 155 ? 9.336 -6.691 1.231 1 98 155 LEU B N 1
ATOM 4041 C CA . LEU B 1 155 ? 8.266 -7.578 0.779 1 98 155 LEU B CA 1
ATOM 4042 C C . LEU B 1 155 ? 8.664 -9.039 0.948 1 98 155 LEU B C 1
ATOM 4044 O O . LEU B 1 155 ? 7.812 -9.93 0.879 1 98 155 LEU B O 1
ATOM 4048 N N . HIS B 1 156 ? 9.914 -9.281 1.168 1 97.69 156 HIS B N 1
ATOM 4049 C CA . HIS B 1 156 ? 10.414 -10.625 1.452 1 97.69 156 HIS B CA 1
ATOM 4050 C C . HIS B 1 156 ? 9.977 -11.617 0.382 1 97.69 156 HIS B C 1
ATOM 4052 O O . HIS B 1 156 ? 9.594 -12.742 0.697 1 97.69 156 HIS B O 1
ATOM 4058 N N . TYR B 1 157 ? 9.867 -11.164 -0.826 1 97.56 157 TYR B N 1
ATOM 4059 C CA . TYR B 1 157 ? 9.492 -11.992 -1.969 1 97.56 157 TYR B CA 1
ATOM 4060 C C . TYR B 1 157 ? 10.336 -11.641 -3.189 1 97.56 157 TYR B C 1
ATOM 4062 O O . TYR B 1 157 ? 10.938 -10.562 -3.25 1 97.56 157 TYR B O 1
ATOM 4070 N N . ARG B 1 158 ? 10.398 -12.57 -4.039 1 96.19 158 ARG B N 1
ATOM 4071 C CA . ARG B 1 158 ? 11.094 -12.391 -5.312 1 96.19 158 ARG B CA 1
ATOM 4072 C C . ARG B 1 158 ? 10.25 -12.898 -6.473 1 96.19 158 ARG B C 1
ATOM 4074 O O . ARG B 1 158 ? 9.758 -14.031 -6.441 1 96.19 158 ARG B O 1
ATOM 4081 N N . ILE B 1 159 ? 10.148 -12.102 -7.461 1 92.38 159 ILE B N 1
ATOM 4082 C CA . ILE B 1 159 ? 9.32 -12.461 -8.609 1 92.38 159 ILE B CA 1
ATOM 4083 C C . ILE B 1 159 ? 10.094 -13.406 -9.523 1 92.38 159 ILE B C 1
ATOM 4085 O O . ILE B 1 159 ? 11.164 -13.055 -10.031 1 92.38 159 ILE B O 1
ATOM 4089 N N . THR B 1 160 ? 9.531 -14.492 -9.688 1 88.12 160 THR B N 1
ATOM 4090 C CA . THR B 1 160 ? 10.156 -15.469 -10.578 1 88.12 160 THR B CA 1
ATOM 4091 C C . THR B 1 160 ? 9.203 -15.852 -11.703 1 88.12 160 THR B C 1
ATOM 4093 O O . THR B 1 160 ? 9.562 -16.656 -12.578 1 88.12 160 THR B O 1
ATOM 4096 N N . TRP B 1 161 ? 8.055 -15.391 -11.641 1 83.69 161 TRP B N 1
ATOM 4097 C CA . TRP B 1 161 ? 7.012 -15.602 -12.641 1 83.69 161 TRP B CA 1
ATOM 4098 C C . TRP B 1 161 ? 6.227 -14.32 -12.891 1 83.69 161 TRP B C 1
ATOM 4100 O O . TRP B 1 161 ? 6.641 -13.234 -12.469 1 83.69 161 TRP B O 1
ATOM 4110 N N . SER B 1 162 ? 5.109 -14.438 -13.641 1 82.75 162 SER B N 1
ATOM 4111 C CA . SER B 1 162 ? 4.363 -13.25 -14.047 1 82.75 162 SER B CA 1
ATOM 4112 C C . SER B 1 162 ? 3.922 -12.438 -12.844 1 82.75 162 SER B C 1
ATOM 4114 O O . SER B 1 162 ? 3.135 -12.906 -12.016 1 82.75 162 SER B O 1
ATOM 4116 N N . PRO B 1 163 ? 4.312 -11.117 -12.812 1 90.44 163 PRO B N 1
ATOM 4117 C CA . PRO B 1 163 ? 3.891 -10.266 -11.703 1 90.44 163 PRO B CA 1
ATOM 4118 C C . PRO B 1 163 ? 2.377 -10.062 -11.648 1 90.44 163 PRO B C 1
ATOM 4120 O O . PRO B 1 163 ? 1.8 -9.969 -10.562 1 90.44 163 PRO B O 1
ATOM 4123 N N . LYS B 1 164 ? 1.797 -10 -12.805 1 89.75 164 LYS B N 1
ATOM 4124 C CA . LYS B 1 164 ? 0.348 -9.82 -12.852 1 89.75 164 LYS B CA 1
ATOM 4125 C C . LYS B 1 164 ? -0.368 -11.047 -12.281 1 89.75 164 LYS B C 1
ATOM 4127 O O . LYS B 1 164 ? -1.348 -10.906 -11.539 1 89.75 164 LYS B O 1
ATOM 4132 N N . ASP B 1 165 ? 0.134 -12.188 -12.602 1 89.19 165 ASP B N 1
ATOM 4133 C CA . ASP B 1 165 ? -0.444 -13.414 -12.062 1 89.19 165 ASP B CA 1
ATOM 4134 C C . ASP B 1 165 ? -0.243 -13.508 -10.555 1 89.19 165 ASP B C 1
ATOM 4136 O O . ASP B 1 165 ? -1.102 -14.023 -9.836 1 89.19 165 ASP B O 1
ATOM 4140 N N . LEU B 1 166 ? 0.871 -12.953 -10.125 1 91.81 166 LEU B N 1
ATOM 4141 C CA . LEU B 1 166 ? 1.146 -12.891 -8.695 1 91.81 166 LEU B CA 1
ATOM 4142 C C . LEU B 1 166 ? 0.075 -12.086 -7.969 1 91.81 166 LEU B C 1
ATOM 4144 O O . LEU B 1 166 ? -0.496 -12.547 -6.98 1 91.81 166 LEU B O 1
ATOM 4148 N N . VAL B 1 167 ? -0.228 -10.914 -8.516 1 95.25 167 VAL B N 1
ATOM 4149 C CA . VAL B 1 167 ? -1.22 -10.039 -7.898 1 95.25 167 VAL B CA 1
ATOM 4150 C C . VAL B 1 167 ? -2.598 -10.688 -7.965 1 95.25 167 VAL B C 1
ATOM 4152 O O . VAL B 1 167 ? -3.391 -10.578 -7.023 1 95.25 167 VAL B O 1
ATOM 4155 N N . GLU B 1 168 ? -2.854 -11.43 -9.031 1 93.06 168 GLU B N 1
ATOM 4156 C CA . GLU B 1 168 ? -4.145 -12.078 -9.203 1 93.06 168 GLU B CA 1
ATOM 4157 C C . GLU B 1 168 ? -4.375 -13.148 -8.141 1 93.06 168 GLU B C 1
ATOM 4159 O O . GLU B 1 168 ? -5.512 -13.383 -7.723 1 93.06 168 GLU B O 1
ATOM 4164 N N . GLU B 1 169 ? -3.332 -13.719 -7.688 1 93.88 169 GLU B N 1
ATOM 4165 C CA . GLU B 1 169 ? -3.453 -14.719 -6.633 1 93.88 169 GLU B CA 1
ATOM 4166 C C . GLU B 1 169 ? -4.059 -14.117 -5.367 1 93.88 169 GLU B C 1
ATOM 4168 O O . GLU B 1 169 ? -4.773 -14.797 -4.629 1 93.88 169 GLU B O 1
ATOM 4173 N N . TYR B 1 170 ? -3.787 -12.812 -5.184 1 97.31 170 TYR B N 1
ATOM 4174 C CA . TYR B 1 170 ? -4.238 -12.141 -3.969 1 97.31 170 TYR B CA 1
ATOM 4175 C C . TYR B 1 170 ? -5.648 -11.594 -4.141 1 97.31 170 TYR B C 1
ATOM 4177 O O . TYR B 1 170 ? -6.273 -11.156 -3.17 1 97.31 170 TYR B O 1
ATOM 4185 N N . THR B 1 171 ? -6.148 -11.516 -5.355 1 96.12 171 THR B N 1
ATOM 4186 C CA . THR B 1 171 ? -7.395 -10.797 -5.598 1 96.12 171 THR B CA 1
ATOM 4187 C C . THR B 1 171 ? -8.492 -11.758 -6.055 1 96.12 171 THR B C 1
ATOM 4189 O O . THR B 1 171 ? -9.664 -11.578 -5.707 1 96.12 171 THR B O 1
ATOM 4192 N N . ARG B 1 172 ? -8.133 -12.805 -6.781 1 93.69 172 ARG B N 1
ATOM 4193 C CA . ARG B 1 172 ? -9.102 -13.766 -7.305 1 93.69 172 ARG B CA 1
ATOM 4194 C C . ARG B 1 172 ? -9.688 -14.617 -6.184 1 93.69 172 ARG B C 1
ATOM 4196 O O . ARG B 1 172 ? -8.945 -15.172 -5.371 1 93.69 172 ARG B O 1
ATOM 4203 N N . PRO B 1 173 ? -11.062 -14.664 -6.141 1 96.69 173 PRO B N 1
ATOM 4204 C CA . PRO B 1 173 ? -11.625 -15.594 -5.16 1 96.69 173 PRO B CA 1
ATOM 4205 C C . PRO B 1 173 ? -11.078 -17.016 -5.305 1 96.69 173 PRO B C 1
ATOM 4207 O O . PRO B 1 173 ? -10.906 -17.5 -6.426 1 96.69 173 PRO B O 1
ATOM 4210 N N . ALA B 1 174 ? -10.781 -17.594 -4.195 1 97.44 174 ALA B N 1
ATOM 4211 C CA . ALA B 1 174 ? -10.242 -18.938 -4.18 1 97.44 174 ALA B CA 1
ATOM 4212 C C . ALA B 1 174 ? -11.367 -19.969 -4.094 1 97.44 174 ALA B C 1
ATOM 4214 O O . ALA B 1 174 ? -12.188 -19.938 -3.178 1 97.44 174 ALA B O 1
ATOM 4215 N N . ARG B 1 175 ? -11.477 -20.922 -5.055 1 97.75 175 ARG B N 1
ATOM 4216 C CA . ARG B 1 175 ? -12.453 -22 -4.988 1 97.75 175 ARG B CA 1
ATOM 4217 C C . ARG B 1 175 ? -11.906 -23.188 -4.199 1 97.75 175 ARG B C 1
ATOM 4219 O O . ARG B 1 175 ? -10.797 -23.656 -4.465 1 97.75 175 ARG B O 1
ATOM 4226 N N . VAL B 1 176 ? -12.68 -23.594 -3.182 1 98.44 176 VAL B N 1
ATOM 4227 C CA . VAL B 1 176 ? -12.305 -24.688 -2.283 1 98.44 176 VAL B CA 1
ATOM 4228 C C . VAL B 1 176 ? -13.477 -25.656 -2.125 1 98.44 176 VAL B C 1
ATOM 4230 O O . VAL B 1 176 ? -14.578 -25.391 -2.607 1 98.44 176 VAL B O 1
ATOM 4233 N N . ILE B 1 177 ? -13.195 -26.844 -1.595 1 98.62 177 ILE B N 1
ATOM 4234 C CA . ILE B 1 177 ? -14.258 -27.734 -1.145 1 98.62 177 ILE B CA 1
ATOM 4235 C C . ILE B 1 177 ? -14.352 -27.688 0.379 1 98.62 177 ILE B C 1
ATOM 4237 O O . ILE B 1 177 ? -13.367 -27.953 1.075 1 98.62 177 ILE B O 1
ATOM 4241 N N . ARG B 1 178 ? -15.406 -27.281 0.833 1 98.12 178 ARG B N 1
ATOM 4242 C CA . ARG B 1 178 ? -15.75 -27.297 2.252 1 98.12 178 ARG B CA 1
ATOM 4243 C C . ARG B 1 178 ? -17.125 -27.922 2.469 1 98.12 178 ARG B C 1
ATOM 4245 O O . ARG B 1 178 ? -18.078 -27.578 1.764 1 98.12 178 ARG B O 1
ATOM 4252 N N . ASP B 1 179 ? -17.234 -28.875 3.422 1 97.38 179 ASP B N 1
ATOM 4253 C CA . ASP B 1 179 ? -18.453 -29.625 3.68 1 97.38 179 ASP B CA 1
ATOM 4254 C C . ASP B 1 179 ? -18.953 -30.328 2.412 1 97.38 179 ASP B C 1
ATOM 4256 O O . ASP B 1 179 ? -20.156 -30.312 2.119 1 97.38 179 ASP B O 1
ATOM 4260 N N . GLY B 1 180 ? -18.062 -30.688 1.609 1 97.38 180 GLY B N 1
ATOM 4261 C CA . GLY B 1 180 ? -18.359 -31.469 0.42 1 97.38 180 GLY B CA 1
ATOM 4262 C C . GLY B 1 180 ? -18.844 -30.625 -0.74 1 97.38 180 GLY B C 1
ATOM 4263 O O . GLY B 1 180 ? -19.219 -31.156 -1.786 1 97.38 180 GLY B O 1
ATOM 4264 N N . GLU B 1 181 ? -18.797 -29.328 -0.548 1 97.94 181 GLU B N 1
ATOM 4265 C CA . GLU B 1 181 ? -19.312 -28.438 -1.589 1 97.94 181 GLU B CA 1
ATOM 4266 C C . GLU B 1 181 ? -18.266 -27.438 -2.031 1 97.94 181 GLU B C 1
ATOM 4268 O O . GLU B 1 181 ? -17.453 -26.969 -1.221 1 97.94 181 GLU B O 1
ATOM 4273 N N . VAL B 1 182 ? -18.359 -27.094 -3.268 1 97.94 182 VAL B N 1
ATOM 4274 C CA . VAL B 1 182 ? -17.453 -26.078 -3.801 1 97.94 182 VAL B CA 1
ATOM 4275 C C . VAL B 1 182 ? -17.891 -24.703 -3.34 1 97.94 182 VAL B C 1
ATOM 4277 O O . VAL B 1 182 ? -19.078 -24.344 -3.459 1 97.94 182 VAL B O 1
ATOM 4280 N N . LYS B 1 183 ? -16.969 -23.984 -2.785 1 97.81 183 LYS B N 1
ATOM 4281 C CA . LYS B 1 183 ? -17.219 -22.625 -2.316 1 97.81 183 LYS B CA 1
ATOM 4282 C C . LYS B 1 183 ? -16.125 -21.656 -2.795 1 97.81 183 LYS B C 1
ATOM 4284 O O . LYS B 1 183 ? -14.961 -22.047 -2.904 1 97.81 183 LYS B O 1
ATOM 4289 N N . ALA B 1 184 ? -16.531 -20.484 -3.113 1 97.88 184 ALA B N 1
ATOM 4290 C CA . ALA B 1 184 ? -15.57 -19.406 -3.387 1 97.88 184 ALA B CA 1
ATOM 4291 C C . ALA B 1 184 ? -15.312 -18.578 -2.137 1 97.88 184 ALA B C 1
ATOM 4293 O O . ALA B 1 184 ? -16.25 -18.156 -1.454 1 97.88 184 ALA B O 1
ATOM 4294 N N . VAL B 1 185 ? -14.023 -18.375 -1.8 1 98.19 185 VAL B N 1
ATOM 4295 C CA . VAL B 1 185 ? -13.695 -17.641 -0.579 1 98.19 185 VAL B CA 1
ATOM 4296 C C . VAL B 1 185 ? -12.695 -16.531 -0.891 1 98.19 185 VAL B C 1
ATOM 4298 O O . VAL B 1 185 ? -12.047 -16.547 -1.94 1 98.19 185 VAL B O 1
ATOM 4301 N N . ASP B 1 186 ? -12.609 -15.57 -0.015 1 98 186 ASP B N 1
ATOM 4302 C CA . ASP B 1 186 ? -11.602 -14.516 -0.102 1 98 186 ASP B CA 1
ATOM 4303 C C . ASP B 1 186 ? -10.219 -15.055 0.262 1 98 186 ASP B C 1
ATOM 4305 O O . ASP B 1 186 ? -10.039 -15.633 1.336 1 98 186 ASP B O 1
ATOM 4309 N N . PRO B 1 187 ? -9.289 -14.852 -0.59 1 97.94 187 PRO B N 1
ATOM 4310 C CA . PRO B 1 187 ? -7.945 -15.328 -0.269 1 97.94 187 PRO B CA 1
ATOM 4311 C C . PRO B 1 187 ? -7.438 -14.812 1.075 1 97.94 187 PRO B C 1
ATOM 4313 O O . PRO B 1 187 ? -6.648 -15.484 1.743 1 97.94 187 PRO B O 1
ATOM 4316 N N . PHE B 1 188 ? -7.902 -13.609 1.466 1 97.44 188 PHE B N 1
ATOM 4317 C CA . PHE B 1 188 ? -7.41 -13.016 2.703 1 97.44 188 PHE B CA 1
ATOM 4318 C C . PHE B 1 188 ? -8.43 -13.18 3.826 1 97.44 188 PHE B C 1
ATOM 4320 O O . PHE B 1 188 ? -8.406 -12.43 4.805 1 97.44 188 PHE B O 1
ATOM 4327 N N . GLU B 1 189 ? -9.375 -14.156 3.666 1 96.62 189 GLU B N 1
ATOM 4328 C CA . GLU B 1 189 ? -10.289 -14.438 4.766 1 96.62 189 GLU B CA 1
ATOM 4329 C C . GLU B 1 189 ? -9.531 -14.898 6.008 1 96.62 189 GLU B C 1
ATOM 4331 O O . GLU B 1 189 ? -9.977 -14.672 7.137 1 96.62 189 GLU B O 1
ATOM 4336 N N . ARG B 1 190 ? -8.391 -15.539 5.707 1 95 190 ARG B N 1
ATOM 4337 C CA . ARG B 1 190 ? -7.555 -16.016 6.801 1 95 190 ARG B CA 1
ATOM 4338 C C . ARG B 1 190 ? -6.094 -16.125 6.375 1 95 190 ARG B C 1
ATOM 4340 O O . ARG B 1 190 ? -5.801 -16.516 5.242 1 95 190 ARG B O 1
ATOM 4347 N N . ILE B 1 191 ? -5.184 -15.648 7.246 1 97.5 191 ILE B N 1
ATOM 4348 C CA . ILE B 1 191 ? -3.744 -15.859 7.113 1 97.5 191 ILE B CA 1
ATOM 4349 C C . ILE B 1 191 ? -3.246 -16.75 8.25 1 97.5 191 ILE B C 1
ATOM 4351 O O . ILE B 1 191 ? -3.494 -16.469 9.422 1 97.5 191 ILE B O 1
ATOM 4355 N N . GLU B 1 192 ? -2.59 -17.812 7.867 1 97.81 192 GLU B N 1
ATOM 4356 C CA . GLU B 1 192 ? -2.148 -18.766 8.883 1 97.81 192 GLU B CA 1
ATOM 4357 C C . GLU B 1 192 ? -0.63 -18.906 8.891 1 97.81 192 GLU B C 1
ATOM 4359 O O . GLU B 1 192 ? 0.012 -18.797 7.844 1 97.81 192 GLU B O 1
ATOM 4364 N N . GLU B 1 193 ? -0.114 -19.125 10.125 1 98.19 193 GLU B N 1
ATOM 4365 C CA . GLU B 1 193 ? 1.267 -19.578 10.234 1 98.19 193 GLU B CA 1
ATOM 4366 C C . GLU B 1 193 ? 1.357 -21.094 10.094 1 98.19 193 GLU B C 1
ATOM 4368 O O . GLU B 1 193 ? 0.633 -21.828 10.766 1 98.19 193 GLU B O 1
ATOM 4373 N N . VAL B 1 194 ? 2.205 -21.578 9.203 1 98.19 194 VAL B N 1
ATOM 4374 C CA . VAL B 1 194 ? 2.291 -23.016 8.953 1 98.19 194 VAL B CA 1
ATOM 4375 C C . VAL B 1 194 ? 3.758 -23.438 8.906 1 98.19 194 VAL B C 1
ATOM 4377 O O . VAL B 1 194 ? 4.629 -22.641 8.555 1 98.19 194 VAL B O 1
ATOM 4380 N N . THR B 1 195 ? 3.916 -24.641 9.281 1 98.12 195 THR B N 1
ATOM 4381 C CA . THR B 1 195 ? 5.23 -25.266 9.148 1 98.12 195 THR B CA 1
ATOM 4382 C C . THR B 1 195 ? 5.227 -26.297 8.031 1 98.12 195 THR B C 1
ATOM 4384 O O . THR B 1 195 ? 4.398 -27.203 8.023 1 98.12 195 THR B O 1
ATOM 4387 N N . VAL B 1 196 ? 6.059 -26.172 7.047 1 98.12 196 VAL B N 1
ATOM 4388 C CA . VAL B 1 196 ? 6.262 -27.141 5.969 1 98.12 196 VAL B CA 1
ATOM 4389 C C . VAL B 1 196 ? 7.738 -27.5 5.879 1 98.12 196 VAL B C 1
ATOM 4391 O O . VAL B 1 196 ? 8.586 -26.641 5.656 1 98.12 196 VAL B O 1
ATOM 4394 N N . GLY B 1 197 ? 7.988 -28.766 5.984 1 95.5 197 GLY B N 1
ATOM 4395 C CA . GLY B 1 197 ? 9.383 -29.141 6.156 1 95.5 197 GLY B CA 1
ATOM 4396 C C . GLY B 1 197 ? 10.031 -28.484 7.363 1 95.5 197 GLY B C 1
ATOM 4397 O O . GLY B 1 197 ? 9.5 -28.562 8.477 1 95.5 197 GLY B O 1
ATOM 4398 N N . ASP B 1 198 ? 11.117 -27.812 7.09 1 95.06 198 ASP B N 1
ATOM 4399 C CA . ASP B 1 198 ? 11.852 -27.172 8.172 1 95.06 198 ASP B CA 1
ATOM 4400 C C . ASP B 1 198 ? 11.641 -25.656 8.148 1 95.06 198 ASP B C 1
ATOM 4402 O O . ASP B 1 198 ? 12.414 -24.906 8.75 1 95.06 198 ASP B O 1
ATOM 4406 N N . PHE B 1 199 ? 10.586 -25.281 7.473 1 97.88 199 PHE B N 1
ATOM 4407 C CA . PHE B 1 199 ? 10.391 -23.859 7.293 1 97.88 199 PHE B CA 1
ATOM 4408 C C . PHE B 1 199 ? 9.086 -23.406 7.945 1 97.88 199 PHE B C 1
ATOM 4410 O O . PHE B 1 199 ? 8.133 -24.172 8.031 1 97.88 199 PHE B O 1
ATOM 4417 N N . GLU B 1 200 ? 9.094 -22.203 8.461 1 98.25 200 GLU B N 1
ATOM 4418 C CA . GLU B 1 200 ? 7.891 -21.531 8.953 1 98.25 200 GLU B CA 1
ATOM 4419 C C . GLU B 1 200 ? 7.426 -20.453 7.977 1 98.25 200 GLU B C 1
ATOM 4421 O O . GLU B 1 200 ? 8.188 -19.531 7.648 1 98.25 200 GLU B O 1
ATOM 4426 N N . PHE B 1 201 ? 6.168 -20.578 7.539 1 98.62 201 PHE B N 1
ATOM 4427 C CA . PHE B 1 201 ? 5.617 -19.656 6.539 1 98.62 201 PHE B CA 1
ATOM 4428 C C . PHE B 1 201 ? 4.324 -19.031 7.043 1 98.62 201 PHE B C 1
ATOM 4430 O O . PHE B 1 201 ? 3.773 -19.453 8.062 1 98.62 201 PHE B O 1
ATOM 4437 N N . GLU B 1 202 ? 3.949 -17.953 6.465 1 98.62 202 GLU B N 1
ATOM 4438 C CA . GLU B 1 202 ? 2.535 -17.594 6.402 1 98.62 202 GLU B CA 1
ATOM 4439 C C . GLU B 1 202 ? 1.88 -18.141 5.141 1 98.62 202 GLU B C 1
ATOM 4441 O O . GLU B 1 202 ? 2.547 -18.328 4.121 1 98.62 202 GLU B O 1
ATOM 4446 N N . ALA B 1 203 ? 0.616 -18.438 5.266 1 98.75 203 ALA B N 1
ATOM 4447 C CA . ALA B 1 203 ? -0.093 -19.047 4.141 1 98.75 203 ALA B CA 1
ATOM 4448 C C . ALA B 1 203 ? -1.492 -18.453 3.994 1 98.75 203 ALA B C 1
ATOM 4450 O O . ALA B 1 203 ? -2.084 -18 4.973 1 98.75 203 ALA B O 1
ATOM 4451 N N . PHE B 1 204 ? -1.928 -18.375 2.773 1 98.56 204 PHE B N 1
ATOM 4452 C CA . PHE B 1 204 ? -3.287 -17.969 2.439 1 98.56 204 PHE B CA 1
ATOM 4453 C C . PHE B 1 204 ? -3.9 -18.906 1.413 1 98.56 204 PHE B C 1
ATOM 4455 O O . PHE B 1 204 ? -3.182 -19.594 0.686 1 98.56 204 PHE B O 1
ATOM 4462 N N . VAL B 1 205 ? -5.27 -19.016 1.351 1 98.38 205 VAL B N 1
ATOM 4463 C CA . VAL B 1 205 ? -5.969 -19.906 0.429 1 98.38 205 VAL B CA 1
ATOM 4464 C C . VAL B 1 205 ? -5.941 -19.312 -0.979 1 98.38 205 VAL B C 1
ATOM 4466 O O . VAL B 1 205 ? -6.285 -18.156 -1.174 1 98.38 205 VAL B O 1
ATOM 4469 N N . SER B 1 206 ? -5.477 -20.078 -1.945 1 97.06 206 SER B N 1
ATOM 4470 C CA . SER B 1 206 ? -5.41 -19.625 -3.326 1 97.06 206 SER B CA 1
ATOM 4471 C C . SER B 1 206 ? -6.258 -20.484 -4.246 1 97.06 206 SER B C 1
ATOM 4473 O O . SER B 1 206 ? -6.711 -21.562 -3.846 1 97.06 206 SER B O 1
ATOM 4475 N N . ASP B 1 207 ? -6.566 -20 -5.434 1 96.31 207 ASP B N 1
ATOM 4476 C CA . ASP B 1 207 ? -7.434 -20.672 -6.391 1 96.31 207 ASP B CA 1
ATOM 4477 C C . ASP B 1 207 ? -6.645 -21.656 -7.242 1 96.31 207 ASP B C 1
ATOM 4479 O O . ASP B 1 207 ? -6.691 -21.609 -8.469 1 96.31 207 ASP B O 1
ATOM 4483 N N . GLY B 1 208 ? -6.043 -22.641 -6.57 1 96.12 208 GLY B N 1
ATOM 4484 C CA . GLY B 1 208 ? -5.152 -23.531 -7.293 1 96.12 208 GLY B CA 1
ATOM 4485 C C . GLY B 1 208 ? -5.746 -24.906 -7.527 1 96.12 208 GLY B C 1
ATOM 4486 O O . GLY B 1 208 ? -5.164 -25.734 -8.234 1 96.12 208 GLY B O 1
ATOM 4487 N N . LEU B 1 209 ? -6.949 -25.203 -7.016 1 97.38 209 LEU B N 1
ATOM 4488 C CA . LEU B 1 209 ? -7.5 -26.547 -7.098 1 97.38 209 LEU B CA 1
ATOM 4489 C C . LEU B 1 209 ? -7.988 -26.844 -8.508 1 97.38 209 LEU B C 1
ATOM 4491 O O . LEU B 1 209 ? -7.938 -28 -8.961 1 97.38 209 LEU B O 1
ATOM 4495 N N . ARG B 1 210 ? -8.555 -25.891 -9.195 1 95.94 210 ARG B N 1
ATOM 4496 C CA . ARG B 1 210 ? -8.938 -26 -10.602 1 95.94 210 ARG B CA 1
ATOM 4497 C C . ARG B 1 210 ? -9.695 -27.297 -10.859 1 95.94 210 ARG B C 1
ATOM 4499 O O . ARG B 1 210 ? -10.781 -27.516 -10.32 1 95.94 210 ARG B O 1
ATOM 4506 N N . SER B 1 211 ? -9.172 -28.188 -11.648 1 97.12 211 SER B N 1
ATOM 4507 C CA . SER B 1 211 ? -9.859 -29.391 -12.07 1 97.12 211 SER B CA 1
ATOM 4508 C C . SER B 1 211 ? -10.109 -30.328 -10.891 1 97.12 211 SER B C 1
ATOM 4510 O O . SER B 1 211 ? -11.023 -31.156 -10.93 1 97.12 211 SER B O 1
ATOM 4512 N N . LEU B 1 212 ? -9.375 -30.219 -9.828 1 97.81 212 LEU B N 1
ATOM 4513 C CA . LEU B 1 212 ? -9.562 -31.062 -8.656 1 97.81 212 LEU B CA 1
ATOM 4514 C C . LEU B 1 212 ? -10.953 -30.859 -8.055 1 97.81 212 LEU B C 1
ATOM 4516 O O . LEU B 1 212 ? -11.492 -31.75 -7.406 1 97.81 212 LEU B O 1
ATOM 4520 N N . LEU B 1 213 ? -11.484 -29.703 -8.258 1 97.38 213 LEU B N 1
ATOM 4521 C CA . LEU B 1 213 ? -12.805 -29.375 -7.73 1 97.38 213 LEU B CA 1
ATOM 4522 C C . LEU B 1 213 ? -13.867 -30.297 -8.328 1 97.38 213 LEU B C 1
ATOM 4524 O O . LEU B 1 213 ? -14.891 -30.562 -7.695 1 97.38 213 LEU B O 1
ATOM 4528 N N . GLU B 1 214 ? -13.586 -30.812 -9.531 1 95.06 214 GLU B N 1
ATOM 4529 C CA . GLU B 1 214 ? -14.547 -31.641 -10.242 1 95.06 214 GLU B CA 1
ATOM 4530 C C . GLU B 1 214 ? -14.156 -33.125 -10.18 1 95.06 214 GLU B C 1
ATOM 4532 O O . GLU B 1 214 ? -15.023 -34 -10.141 1 95.06 214 GLU B O 1
ATOM 4537 N N . SER B 1 215 ? -12.867 -33.375 -10.086 1 95 215 SER B N 1
ATOM 4538 C CA . SER B 1 215 ? -12.375 -34.75 -10.297 1 95 215 SER B CA 1
ATOM 4539 C C . SER B 1 215 ? -12.273 -35.5 -8.977 1 95 215 SER B C 1
ATOM 4541 O O . SER B 1 215 ? -12.297 -36.719 -8.961 1 95 215 SER B O 1
ATOM 4543 N N . VAL B 1 216 ? -12.07 -34.781 -7.902 1 94.88 216 VAL B N 1
ATOM 4544 C CA . VAL B 1 216 ? -11.805 -35.406 -6.617 1 94.88 216 VAL B CA 1
ATOM 4545 C C . VAL B 1 216 ? -12.953 -35.125 -5.652 1 94.88 216 VAL B C 1
ATOM 4547 O O . VAL B 1 216 ? -13.391 -34 -5.512 1 94.88 216 VAL B O 1
ATOM 4550 N N . ARG B 1 217 ? -13.445 -36.219 -5.074 1 95.94 217 ARG B N 1
ATOM 4551 C CA . ARG B 1 217 ? -14.469 -36.062 -4.039 1 95.94 217 ARG B CA 1
ATOM 4552 C C . ARG B 1 217 ? -13.836 -36.031 -2.65 1 95.94 217 ARG B C 1
ATOM 4554 O O . ARG B 1 217 ? -13.117 -36.969 -2.277 1 95.94 217 ARG B O 1
ATOM 4561 N N . ALA B 1 218 ? -14.102 -35.031 -1.914 1 97.81 218 ALA B N 1
ATOM 4562 C CA . ALA B 1 218 ? -13.609 -34.875 -0.548 1 97.81 218 ALA B CA 1
ATOM 4563 C C . ALA B 1 218 ? -14.531 -33.969 0.267 1 97.81 218 ALA B C 1
ATOM 4565 O O . ALA B 1 218 ? -15.328 -33.219 -0.296 1 97.81 218 ALA B O 1
ATOM 4566 N N . GLU B 1 219 ? -14.484 -34.094 1.555 1 98.06 219 GLU B N 1
ATOM 4567 C CA . GLU B 1 219 ? -15.234 -33.188 2.43 1 98.06 219 GLU B CA 1
ATOM 4568 C C . GLU B 1 219 ? -14.578 -31.828 2.502 1 98.06 219 GLU B C 1
ATOM 4570 O O . GLU B 1 219 ? -15.258 -30.812 2.611 1 98.06 219 GLU B O 1
ATOM 4575 N N . LYS B 1 220 ? -13.289 -31.844 2.545 1 98.62 220 LYS B N 1
ATOM 4576 C CA . LYS B 1 220 ? -12.492 -30.625 2.564 1 98.62 220 LYS B CA 1
ATOM 4577 C C . LYS B 1 220 ? -11.289 -30.734 1.635 1 98.62 220 LYS B C 1
ATOM 4579 O O . LYS B 1 220 ? -10.539 -31.703 1.69 1 98.62 220 LYS B O 1
ATOM 4584 N N . LEU B 1 221 ? -11.125 -29.812 0.744 1 98.81 221 LEU B N 1
ATOM 4585 C CA . LEU B 1 221 ? -9.977 -29.719 -0.157 1 98.81 221 LEU B CA 1
ATOM 4586 C C . LEU B 1 221 ? -9.57 -28.25 -0.374 1 98.81 221 LEU B C 1
ATOM 4588 O O . LEU B 1 221 ? -10.383 -27.438 -0.825 1 98.81 221 LEU B O 1
ATOM 4592 N N . GLU B 1 222 ? -8.312 -27.891 -0.02 1 98.69 222 GLU B N 1
ATOM 4593 C CA . GLU B 1 222 ? -7.848 -26.5 -0.115 1 98.69 222 GLU B CA 1
ATOM 4594 C C . GLU B 1 222 ? -6.398 -26.438 -0.583 1 98.69 222 GLU B C 1
ATOM 4596 O O . GLU B 1 222 ? -5.609 -27.344 -0.299 1 98.69 222 GLU B O 1
ATOM 4601 N N . GLU B 1 223 ? -6.105 -25.453 -1.311 1 98.62 223 GLU B N 1
ATOM 4602 C CA . GLU B 1 223 ? -4.719 -25.109 -1.611 1 98.62 223 GLU B CA 1
ATOM 4603 C C . GLU B 1 223 ? -4.305 -23.812 -0.901 1 98.62 223 GLU B C 1
ATOM 4605 O O . GLU B 1 223 ? -5.039 -22.828 -0.914 1 98.62 223 GLU B O 1
ATOM 4610 N N . TRP B 1 224 ? -3.189 -23.875 -0.278 1 98.75 224 TRP B N 1
ATOM 4611 C CA . TRP B 1 224 ? -2.621 -22.75 0.467 1 98.75 224 TRP B CA 1
ATOM 4612 C C . TRP B 1 224 ? -1.274 -22.344 -0.118 1 98.75 224 TRP B C 1
ATOM 4614 O O . TRP B 1 224 ? -0.383 -23.172 -0.292 1 98.75 224 TRP B O 1
ATOM 4624 N N . THR B 1 225 ? -1.16 -21.062 -0.408 1 98.56 225 THR B N 1
ATOM 4625 C CA . THR B 1 225 ? 0.082 -20.531 -0.956 1 98.56 225 THR B CA 1
ATOM 4626 C C . THR B 1 225 ? 0.972 -19.984 0.156 1 98.56 225 THR B C 1
ATOM 4628 O O . THR B 1 225 ? 0.503 -19.25 1.029 1 98.56 225 THR B O 1
ATOM 4631 N N . LEU B 1 226 ? 2.225 -20.359 0.078 1 98.75 226 LEU B N 1
ATOM 4632 C CA . LEU B 1 226 ? 3.176 -20.047 1.138 1 98.75 226 LEU B CA 1
ATOM 4633 C C . LEU B 1 226 ? 3.924 -18.75 0.832 1 98.75 226 LEU B C 1
ATOM 4635 O O . LEU B 1 226 ? 4.293 -18.5 -0.317 1 98.75 226 LEU B O 1
ATOM 4639 N N . ARG B 1 227 ? 4.105 -17.938 1.848 1 98.75 227 ARG B N 1
ATOM 4640 C CA . ARG B 1 227 ? 4.918 -16.734 1.796 1 98.75 227 ARG B CA 1
ATOM 4641 C C . ARG B 1 227 ? 5.777 -16.594 3.049 1 98.75 227 ARG B C 1
ATOM 4643 O O . ARG B 1 227 ? 5.465 -17.172 4.09 1 98.75 227 ARG B O 1
ATOM 4650 N N . TRP B 1 228 ? 6.941 -15.914 2.873 1 98.5 228 TRP B N 1
ATOM 4651 C CA . TRP B 1 228 ? 7.684 -15.539 4.07 1 98.5 228 TRP B CA 1
ATOM 4652 C C . TRP B 1 228 ? 6.867 -14.609 4.957 1 98.5 228 TRP B C 1
ATOM 4654 O O . TRP B 1 228 ? 6.105 -13.773 4.453 1 98.5 228 TRP B O 1
ATOM 4664 N N . PRO B 1 229 ? 7.066 -14.75 6.27 1 97.44 229 PRO B N 1
ATOM 4665 C CA . PRO B 1 229 ? 6.301 -13.898 7.184 1 97.44 229 PRO B CA 1
ATOM 4666 C C . PRO B 1 229 ? 6.48 -12.414 6.891 1 97.44 229 PRO B C 1
ATOM 4668 O O . PRO B 1 229 ? 7.594 -11.961 6.605 1 97.44 229 PRO B O 1
ATOM 4671 N N . GLY B 1 230 ? 5.363 -11.688 6.949 1 96 230 GLY B N 1
ATOM 4672 C CA . GLY B 1 230 ? 5.395 -10.25 6.742 1 96 230 GLY B CA 1
ATOM 4673 C C . GLY B 1 230 ? 4.945 -9.836 5.355 1 96 230 GLY B C 1
ATOM 4674 O O . GLY B 1 230 ? 4.574 -8.68 5.137 1 96 230 GLY B O 1
ATOM 4675 N N . HIS B 1 231 ? 4.961 -10.695 4.402 1 98.31 231 HIS B N 1
ATOM 4676 C CA . HIS B 1 231 ? 4.602 -10.391 3.021 1 98.31 231 HIS B CA 1
ATOM 4677 C C . HIS B 1 231 ? 3.098 -10.18 2.879 1 98.31 231 HIS B C 1
ATOM 4679 O O . HIS B 1 231 ? 2.662 -9.195 2.266 1 98.31 231 HIS B O 1
ATOM 4685 N N . LEU B 1 232 ? 2.316 -11.008 3.471 1 98.38 232 LEU B N 1
ATOM 4686 C CA . LEU B 1 232 ? 0.886 -11.055 3.188 1 98.38 232 LEU B CA 1
ATOM 4687 C C . LEU B 1 232 ? 0.169 -9.852 3.793 1 98.38 232 LEU B C 1
ATOM 4689 O O . LEU B 1 232 ? -0.811 -9.359 3.229 1 98.38 232 LEU B O 1
ATOM 4693 N N . GLU B 1 233 ? 0.668 -9.398 4.883 1 96.81 233 GLU B N 1
ATOM 4694 C CA . GLU B 1 233 ? 0.064 -8.211 5.48 1 96.81 233 GLU B CA 1
ATOM 4695 C C . GLU B 1 233 ? 0.155 -7.012 4.539 1 96.81 233 GLU B C 1
ATOM 4697 O O . GLU B 1 233 ? -0.806 -6.254 4.398 1 96.81 233 GLU B O 1
ATOM 4702 N N . LYS B 1 234 ? 1.278 -6.84 3.941 1 98.06 234 LYS B N 1
ATOM 4703 C CA . LYS B 1 234 ? 1.479 -5.727 3.021 1 98.06 234 LYS B CA 1
ATOM 4704 C C . LYS B 1 234 ? 0.597 -5.867 1.786 1 98.06 234 LYS B C 1
ATOM 4706 O O . LYS B 1 234 ? -0.003 -4.891 1.331 1 98.06 234 LYS B O 1
ATOM 4711 N N . MET B 1 235 ? 0.498 -7.098 1.314 1 98.38 235 MET B N 1
ATOM 4712 C CA . MET B 1 235 ? -0.363 -7.328 0.158 1 98.38 235 MET B CA 1
ATOM 4713 C C . MET B 1 235 ? -1.826 -7.082 0.511 1 98.38 235 MET B C 1
ATOM 4715 O O . MET B 1 235 ? -2.58 -6.531 -0.292 1 98.38 235 MET B O 1
ATOM 4719 N N . ARG B 1 236 ? -2.213 -7.496 1.68 1 97.81 236 ARG B N 1
ATOM 4720 C CA . ARG B 1 236 ? -3.582 -7.301 2.143 1 97.81 236 ARG B CA 1
ATOM 4721 C C . ARG B 1 236 ? -3.934 -5.816 2.199 1 97.81 236 ARG B C 1
ATOM 4723 O O . ARG B 1 236 ? -5.012 -5.41 1.762 1 97.81 236 ARG B O 1
ATOM 4730 N N . ILE B 1 237 ? -3.025 -5.012 2.641 1 97.75 237 ILE B N 1
ATOM 4731 C CA . ILE B 1 237 ? -3.254 -3.578 2.771 1 97.75 237 ILE B CA 1
ATOM 4732 C C . ILE B 1 237 ? -3.348 -2.941 1.387 1 97.75 237 ILE B C 1
ATOM 4734 O O . ILE B 1 237 ? -4.238 -2.129 1.129 1 97.75 237 ILE B O 1
ATOM 4738 N N . LEU B 1 238 ? -2.445 -3.297 0.503 1 98.56 238 LEU B N 1
ATOM 4739 C CA . LEU B 1 238 ? -2.488 -2.764 -0.854 1 98.56 238 LEU B CA 1
ATOM 4740 C C . LEU B 1 238 ? -3.811 -3.111 -1.531 1 98.56 238 LEU B C 1
ATOM 4742 O O . LEU B 1 238 ? -4.402 -2.271 -2.213 1 98.56 238 LEU B O 1
ATOM 4746 N N . ARG B 1 239 ? -4.254 -4.32 -1.282 1 98.25 239 ARG B N 1
ATOM 4747 C CA . ARG B 1 239 ? -5.527 -4.73 -1.862 1 98.25 239 ARG B CA 1
ATOM 4748 C C . ARG B 1 239 ? -6.684 -3.938 -1.26 1 98.25 239 ARG B C 1
ATOM 4750 O O . ARG B 1 239 ? -7.547 -3.439 -1.984 1 98.25 239 ARG B O 1
ATOM 4757 N N . GLU B 1 240 ? -6.695 -3.822 0.024 1 97.5 240 GLU B N 1
ATOM 4758 C CA . GLU B 1 240 ? -7.75 -3.113 0.743 1 97.5 240 GLU B CA 1
ATOM 4759 C C . GLU B 1 240 ? -7.871 -1.67 0.264 1 97.5 240 GLU B C 1
ATOM 4761 O O . GLU B 1 240 ? -8.977 -1.142 0.14 1 97.5 240 GLU B O 1
ATOM 4766 N N . LEU B 1 241 ? -6.762 -1.074 -0.065 1 98.31 241 LEU B N 1
ATOM 4767 C CA . LEU B 1 241 ? -6.734 0.341 -0.417 1 98.31 241 LEU B CA 1
ATOM 4768 C C . LEU B 1 241 ? -7.023 0.539 -1.9 1 98.31 241 LEU B C 1
ATOM 4770 O O . LEU B 1 241 ? -7.145 1.673 -2.369 1 98.31 241 LEU B O 1
ATOM 4774 N N . GLY B 1 242 ? -7.055 -0.552 -2.658 1 97.75 242 GLY B N 1
ATOM 4775 C CA . GLY B 1 242 ? -7.488 -0.445 -4.043 1 97.75 242 GLY B CA 1
ATOM 4776 C C . GLY B 1 242 ? -6.34 -0.452 -5.031 1 97.75 242 GLY B C 1
ATOM 4777 O O . GLY B 1 242 ? -6.547 -0.242 -6.23 1 97.75 242 GLY B O 1
ATOM 4778 N N . PHE B 1 243 ? -5.168 -0.756 -4.555 1 98.5 243 PHE B N 1
ATOM 4779 C CA . PHE B 1 243 ? -3.994 -0.693 -5.414 1 98.5 243 PHE B CA 1
ATOM 4780 C C . PHE B 1 243 ? -3.996 -1.842 -6.418 1 98.5 243 PHE B C 1
ATOM 4782 O O . PHE B 1 243 ? -3.297 -1.789 -7.434 1 98.5 243 PHE B O 1
ATOM 4789 N N . PHE B 1 244 ? -4.777 -2.904 -6.152 1 98.06 244 PHE B N 1
ATOM 4790 C CA . PHE B 1 244 ? -4.781 -4.062 -7.039 1 98.06 244 PHE B CA 1
ATOM 4791 C C . PHE B 1 244 ? -5.988 -4.027 -7.969 1 98.06 244 PHE B C 1
ATOM 4793 O O . PHE B 1 244 ? -6.227 -4.977 -8.719 1 98.06 244 PHE B O 1
ATOM 4800 N N . ARG B 1 245 ? -6.746 -2.955 -7.957 1 97 245 ARG B N 1
ATOM 4801 C CA . ARG B 1 245 ? -7.824 -2.799 -8.93 1 97 245 ARG B CA 1
ATOM 4802 C C . ARG B 1 245 ? -7.273 -2.705 -10.344 1 97 245 ARG B C 1
ATOM 4804 O O . ARG B 1 245 ? -6.16 -2.219 -10.555 1 97 245 ARG B O 1
ATOM 4811 N N . PRO B 1 246 ? -8.047 -3.164 -11.297 1 95.19 246 PRO B N 1
ATOM 4812 C CA . PRO B 1 246 ? -7.578 -3.223 -12.688 1 95.19 246 PRO B CA 1
ATOM 4813 C C . PRO B 1 246 ? -7.047 -1.88 -13.18 1 95.19 246 PRO B C 1
ATOM 4815 O O . PRO B 1 246 ? -6.051 -1.837 -13.906 1 95.19 246 PRO B O 1
ATOM 4818 N N . GLU B 1 247 ? -7.609 -0.79 -12.766 1 96.19 247 GLU B N 1
ATOM 4819 C CA . GLU B 1 247 ? -7.219 0.531 -13.258 1 96.19 247 GLU B CA 1
ATOM 4820 C C . GLU B 1 247 ? -5.922 1.001 -12.609 1 96.19 247 GLU B C 1
ATOM 4822 O O . GLU B 1 247 ? -5.285 1.94 -13.086 1 96.19 247 GLU B O 1
ATOM 4827 N N . HIS B 1 248 ? -5.512 0.316 -11.5 1 97.62 248 HIS B N 1
ATOM 4828 C CA . HIS B 1 248 ? -4.367 0.818 -10.75 1 97.62 248 HIS B CA 1
ATOM 4829 C C . HIS B 1 248 ? -3.223 -0.192 -10.75 1 97.62 248 HIS B C 1
ATOM 4831 O O . HIS B 1 248 ? -2.09 0.147 -10.406 1 97.62 248 HIS B O 1
ATOM 4837 N N . VAL B 1 249 ? -3.443 -1.459 -11.156 1 97.25 249 VAL B N 1
ATOM 4838 C CA . VAL B 1 249 ? -2.543 -2.58 -10.914 1 97.25 249 VAL B CA 1
ATOM 4839 C C . VAL B 1 249 ? -1.229 -2.361 -11.664 1 97.25 249 VAL B C 1
ATOM 4841 O O . VAL B 1 249 ? -0.154 -2.666 -11.141 1 97.25 249 VAL B O 1
ATOM 4844 N N . ASN B 1 250 ? -1.249 -1.876 -12.844 1 96.12 250 ASN B N 1
ATOM 4845 C CA . ASN B 1 250 ? -0.026 -1.671 -13.609 1 96.12 250 ASN B CA 1
ATOM 4846 C C . ASN B 1 250 ? 0.903 -0.67 -12.93 1 96.12 250 ASN B C 1
ATOM 4848 O O . ASN B 1 250 ? 2.104 -0.918 -12.805 1 96.12 250 ASN B O 1
ATOM 4852 N N . LYS B 1 251 ? 0.375 0.437 -12.484 1 96.06 251 LYS B N 1
ATOM 4853 C CA . LYS B 1 251 ? 1.176 1.444 -11.797 1 96.06 251 LYS B CA 1
ATOM 4854 C C . LYS B 1 251 ? 1.664 0.927 -10.445 1 96.06 251 LYS B C 1
ATOM 4856 O O . LYS B 1 251 ? 2.771 1.251 -10.016 1 96.06 251 LYS B O 1
ATOM 4861 N N . THR B 1 252 ? 0.789 0.177 -9.812 1 98.12 252 THR B N 1
ATOM 4862 C CA . THR B 1 252 ? 1.181 -0.441 -8.555 1 98.12 252 THR B CA 1
ATOM 4863 C C . THR B 1 252 ? 2.398 -1.342 -8.75 1 98.12 252 THR B C 1
ATOM 4865 O O . THR B 1 252 ? 3.35 -1.284 -7.965 1 98.12 252 THR B O 1
ATOM 4868 N N . LEU B 1 253 ? 2.344 -2.092 -9.812 1 97.5 253 LEU B N 1
ATOM 4869 C CA . LEU B 1 253 ? 3.438 -3.016 -10.086 1 97.5 253 LEU B CA 1
ATOM 4870 C C . LEU B 1 253 ? 4.719 -2.256 -10.414 1 97.5 253 LEU B C 1
ATOM 4872 O O . LEU B 1 253 ? 5.816 -2.725 -10.102 1 97.5 253 LEU B O 1
ATOM 4876 N N . GLU B 1 254 ? 4.617 -1.088 -10.953 1 96.62 254 GLU B N 1
ATOM 4877 C CA . GLU B 1 254 ? 5.785 -0.245 -11.188 1 96.62 254 GLU B CA 1
ATOM 4878 C C . GLU B 1 254 ? 6.48 0.113 -9.875 1 96.62 254 GLU B C 1
ATOM 4880 O O . GLU B 1 254 ? 7.703 0.254 -9.836 1 96.62 254 GLU B O 1
ATOM 4885 N N . VAL B 1 255 ? 5.711 0.228 -8.883 1 97.69 255 VAL B N 1
ATOM 4886 C CA . VAL B 1 255 ? 6.242 0.641 -7.59 1 97.69 255 VAL B CA 1
ATOM 4887 C C . VAL B 1 255 ? 6.82 -0.569 -6.859 1 97.69 255 VAL B C 1
ATOM 4889 O O . VAL B 1 255 ? 7.938 -0.513 -6.34 1 97.69 255 VAL B O 1
ATOM 4892 N N . ILE B 1 256 ? 6.152 -1.734 -6.875 1 98 256 ILE B N 1
ATOM 4893 C CA . ILE B 1 256 ? 6.535 -2.773 -5.926 1 98 256 ILE B CA 1
ATOM 4894 C C . ILE B 1 256 ? 7.391 -3.824 -6.625 1 98 256 ILE B C 1
ATOM 4896 O O . ILE B 1 256 ? 8.102 -4.59 -5.973 1 98 256 ILE B O 1
ATOM 4900 N N . SER B 1 257 ? 7.336 -3.943 -7.961 1 97.19 257 SER B N 1
ATOM 4901 C CA . SER B 1 257 ? 8.094 -4.977 -8.664 1 97.19 257 SER B CA 1
ATOM 4902 C C . SER B 1 257 ? 9.586 -4.828 -8.414 1 97.19 257 SER B C 1
ATOM 4904 O O . SER B 1 257 ? 10.289 -5.82 -8.203 1 97.19 257 SER B O 1
ATOM 4906 N N . PRO B 1 258 ? 10.133 -3.52 -8.414 1 96.56 258 PRO B N 1
ATOM 4907 C CA . PRO B 1 258 ? 11.562 -3.371 -8.148 1 96.56 258 PRO B CA 1
ATOM 4908 C C . PRO B 1 258 ? 11.969 -3.883 -6.77 1 96.56 258 PRO B C 1
ATOM 4910 O O . PRO B 1 258 ? 13.102 -4.324 -6.578 1 96.56 258 PRO B O 1
ATOM 4913 N N . LEU B 1 259 ? 11.047 -3.885 -5.859 1 97.56 259 LEU B N 1
ATOM 4914 C CA . LEU B 1 259 ? 11.312 -4.344 -4.504 1 97.56 259 LEU B CA 1
ATOM 4915 C C . LEU B 1 259 ? 11.414 -5.863 -4.453 1 97.56 259 LEU B C 1
ATOM 4917 O O . LEU B 1 259 ? 11.914 -6.426 -3.479 1 97.56 259 LEU B O 1
ATOM 4921 N N . MET B 1 260 ? 10.93 -6.504 -5.527 1 97.44 260 MET B N 1
ATOM 4922 C CA . MET B 1 260 ? 10.914 -7.961 -5.59 1 97.44 260 MET B CA 1
ATOM 4923 C C . MET B 1 260 ? 11.789 -8.469 -6.727 1 97.44 260 MET B C 1
ATOM 4925 O O . MET B 1 260 ? 11.617 -9.594 -7.195 1 97.44 260 MET B O 1
ATOM 4929 N N . THR B 1 261 ? 12.555 -7.578 -7.242 1 95.12 261 THR B N 1
ATOM 4930 C CA . THR B 1 261 ? 13.531 -7.93 -8.266 1 95.12 261 THR B CA 1
ATOM 4931 C C . THR B 1 261 ? 14.953 -7.758 -7.734 1 95.12 261 THR B C 1
ATOM 4933 O O . THR B 1 261 ? 15.508 -6.656 -7.77 1 95.12 261 THR B O 1
ATOM 4936 N N . TYR B 1 262 ? 15.492 -8.758 -7.215 1 93.75 262 TYR B N 1
ATOM 4937 C CA . TYR B 1 262 ? 16.828 -8.734 -6.645 1 93.75 262 TYR B CA 1
ATOM 4938 C C . TYR B 1 262 ? 17.484 -10.109 -6.734 1 93.75 262 TYR B C 1
ATOM 4940 O O . TYR B 1 262 ? 16.828 -11.094 -7.094 1 93.75 262 TYR B O 1
ATOM 4948 N N . GLY B 1 263 ? 18.766 -10.141 -6.559 1 91.12 263 GLY B N 1
ATOM 4949 C CA . GLY B 1 263 ? 19.5 -11.398 -6.641 1 91.12 263 GLY B CA 1
ATOM 4950 C C . GLY B 1 263 ? 19.375 -12.242 -5.391 1 91.12 263 GLY B C 1
ATOM 4951 O O . GLY B 1 263 ? 19.734 -11.805 -4.297 1 91.12 263 GLY B O 1
ATOM 4952 N N . SER B 1 264 ? 18.766 -13.359 -5.508 1 93.81 264 SER B N 1
ATOM 4953 C CA . SER B 1 264 ? 18.641 -14.422 -4.52 1 93.81 264 SER B CA 1
ATOM 4954 C C . SER B 1 264 ? 18.25 -15.742 -5.172 1 93.81 264 SER B C 1
ATOM 4956 O O . SER B 1 264 ? 17.359 -15.789 -6.02 1 93.81 264 SER B O 1
ATOM 4958 N N . PRO B 1 265 ? 19.031 -16.797 -4.785 1 96.25 265 PRO B N 1
ATOM 4959 C CA . PRO B 1 265 ? 18.484 -18.062 -5.238 1 96.25 265 PRO B CA 1
ATOM 4960 C C . PRO B 1 265 ? 17.062 -18.312 -4.746 1 96.25 265 PRO B C 1
ATOM 4962 O O . PRO B 1 265 ? 16.656 -17.75 -3.725 1 96.25 265 PRO B O 1
ATOM 4965 N N . ASP B 1 266 ? 16.359 -19.016 -5.547 1 97.62 266 ASP B N 1
ATOM 4966 C CA . ASP B 1 266 ? 15.016 -19.359 -5.105 1 97.62 266 ASP B CA 1
ATOM 4967 C C . ASP B 1 266 ? 14.898 -20.859 -4.82 1 97.62 266 ASP B C 1
ATOM 4969 O O . ASP B 1 266 ? 15.789 -21.625 -5.18 1 97.62 266 ASP B O 1
ATOM 4973 N N . PHE B 1 267 ? 13.883 -21.172 -4.055 1 98.31 267 PHE B N 1
ATOM 4974 C CA . PHE B 1 267 ? 13.531 -22.578 -3.852 1 98.31 267 PHE B CA 1
ATOM 4975 C C . PHE B 1 267 ? 12.023 -22.781 -3.984 1 98.31 267 PHE B C 1
ATOM 4977 O O . PHE B 1 267 ? 11.25 -21.828 -3.852 1 98.31 267 PHE B O 1
ATOM 4984 N N . SER B 1 268 ? 11.672 -23.984 -4.387 1 98.38 268 SER B N 1
ATOM 4985 C CA . SER B 1 268 ? 10.273 -24.406 -4.488 1 98.38 268 SER B CA 1
ATOM 4986 C C . SER B 1 268 ? 9.961 -25.516 -3.48 1 98.38 268 SER B C 1
ATOM 4988 O O . SER B 1 268 ? 10.758 -26.438 -3.293 1 98.38 268 SER B O 1
ATOM 4990 N N . ILE B 1 269 ? 8.875 -25.328 -2.801 1 98.75 269 ILE B N 1
ATOM 4991 C CA . ILE B 1 269 ? 8.469 -26.297 -1.783 1 98.75 269 ILE B CA 1
ATOM 4992 C C . ILE B 1 269 ? 6.973 -26.578 -1.894 1 98.75 269 ILE B C 1
ATOM 4994 O O . ILE B 1 269 ? 6.188 -25.672 -2.174 1 98.75 269 ILE B O 1
ATOM 4998 N N . MET B 1 270 ? 6.59 -27.828 -1.708 1 98.81 270 MET B N 1
ATOM 4999 C CA . MET B 1 270 ? 5.188 -28.234 -1.788 1 98.81 270 MET B CA 1
ATOM 5000 C C . MET B 1 270 ? 4.906 -29.422 -0.877 1 98.81 270 MET B C 1
ATOM 5002 O O . MET B 1 270 ? 5.699 -30.359 -0.811 1 98.81 270 MET B O 1
ATOM 5006 N N . GLN B 1 271 ? 3.91 -29.281 -0.138 1 98.88 271 GLN B N 1
ATOM 5007 C CA . GLN B 1 271 ? 3.395 -30.391 0.659 1 98.88 271 GLN B CA 1
ATOM 5008 C C . GLN B 1 271 ? 1.956 -30.719 0.272 1 98.88 271 GLN B C 1
ATOM 5010 O O . GLN B 1 271 ? 1.089 -29.844 0.269 1 98.88 271 GLN B O 1
ATOM 5015 N N . VAL B 1 272 ? 1.728 -31.969 -0.195 1 98.81 272 VAL B N 1
ATOM 5016 C CA . VAL B 1 272 ? 0.391 -32.469 -0.502 1 98.81 272 VAL B CA 1
ATOM 5017 C C . VAL B 1 272 ? -0.001 -33.562 0.502 1 98.81 272 VAL B C 1
ATOM 5019 O O . VAL B 1 272 ? 0.696 -34.562 0.643 1 98.81 272 VAL B O 1
ATOM 5022 N N . VAL B 1 273 ? -1.15 -33.281 1.198 1 98.44 273 VAL B N 1
ATOM 5023 C CA . VAL B 1 273 ? -1.55 -34.219 2.262 1 98.44 273 VAL B CA 1
ATOM 5024 C C . VAL B 1 273 ? -3.004 -34.625 2.062 1 98.44 273 VAL B C 1
ATOM 5026 O O . VAL B 1 273 ? -3.85 -33.812 1.694 1 98.44 273 VAL B O 1
ATOM 5029 N N . GLY B 1 274 ? -3.266 -35.906 2.217 1 98.38 274 GLY B N 1
ATOM 5030 C CA . GLY B 1 274 ? -4.609 -36.469 2.26 1 98.38 274 GLY B CA 1
ATOM 5031 C C . GLY B 1 274 ? -4.891 -37.25 3.523 1 98.38 274 GLY B C 1
ATOM 5032 O O . GLY B 1 274 ? -4.047 -38.031 3.975 1 98.38 274 GLY B O 1
ATOM 5033 N N . ARG B 1 275 ? -6.008 -36.938 4.094 1 98.06 275 ARG B N 1
ATOM 5034 C CA . ARG B 1 275 ? -6.465 -37.656 5.273 1 98.06 275 ARG B CA 1
ATOM 5035 C C . ARG B 1 275 ? -7.801 -38.344 5.012 1 98.06 275 ARG B C 1
ATOM 5037 O O . ARG B 1 275 ? -8.688 -37.75 4.371 1 98.06 275 ARG B O 1
ATOM 5044 N N . GLY B 1 276 ? -7.898 -39.531 5.418 1 97.19 276 GLY B N 1
ATOM 5045 C CA . GLY B 1 276 ? -9.102 -40.344 5.262 1 97.19 276 GLY B CA 1
ATOM 5046 C C . GLY B 1 276 ? -8.93 -41.781 5.715 1 97.19 276 GLY B C 1
ATOM 5047 O O . GLY B 1 276 ? -8.367 -42.031 6.777 1 97.19 276 GLY B O 1
ATOM 5048 N N . THR B 1 277 ? -9.586 -42.688 4.945 1 96.31 277 THR B N 1
ATOM 5049 C CA . THR B 1 277 ? -9.492 -44.062 5.324 1 96.31 277 THR B CA 1
ATOM 5050 C C . THR B 1 277 ? -8.75 -44.875 4.254 1 96.31 277 THR B C 1
ATOM 5052 O O . THR B 1 277 ? -8.891 -44.594 3.061 1 96.31 277 THR B O 1
ATOM 5055 N N . LEU B 1 278 ? -7.941 -45.75 4.617 1 94.19 278 LEU B N 1
ATOM 5056 C CA . LEU B 1 278 ? -7.234 -46.75 3.818 1 94.19 278 LEU B CA 1
ATOM 5057 C C . LEU B 1 278 ? -7.316 -48.125 4.465 1 94.19 278 LEU B C 1
ATOM 5059 O O . LEU B 1 278 ? -6.895 -48.312 5.609 1 94.19 278 LEU B O 1
ATOM 5063 N N . ASP B 1 279 ? -7.957 -49.062 3.748 1 91.94 279 ASP B N 1
ATOM 5064 C CA . ASP B 1 279 ? -8.195 -50.406 4.285 1 91.94 279 ASP B CA 1
ATOM 5065 C C . ASP B 1 279 ? -8.992 -50.312 5.586 1 91.94 279 ASP B C 1
ATOM 5067 O O . ASP B 1 279 ? -8.656 -51 6.562 1 91.94 279 ASP B O 1
ATOM 5071 N N . GLY B 1 280 ? -9.859 -49.438 5.609 1 91.25 280 GLY B N 1
ATOM 5072 C CA . GLY B 1 280 ? -10.789 -49.312 6.723 1 91.25 280 GLY B CA 1
ATOM 5073 C C . GLY B 1 280 ? -10.211 -48.562 7.898 1 91.25 280 GLY B C 1
ATOM 5074 O O . GLY B 1 280 ? -10.914 -48.281 8.875 1 91.25 280 GLY B O 1
ATOM 5075 N N . GLU B 1 281 ? -8.969 -48.156 7.848 1 94.88 281 GLU B N 1
ATOM 5076 C CA . GLU B 1 281 ? -8.32 -47.469 8.953 1 94.88 281 GLU B CA 1
ATOM 5077 C C . GLU B 1 281 ? -8.062 -46 8.609 1 94.88 281 GLU B C 1
ATOM 5079 O O . GLU B 1 281 ? -7.805 -45.656 7.445 1 94.88 281 GLU B O 1
ATOM 5084 N N . GLU B 1 282 ? -8.109 -45.188 9.68 1 95.5 282 GLU B N 1
ATOM 5085 C CA . GLU B 1 282 ? -7.766 -43.781 9.492 1 95.5 282 GLU B CA 1
ATOM 5086 C C . GLU B 1 282 ? -6.289 -43.594 9.148 1 95.5 282 GLU B C 1
ATOM 5088 O O . GLU B 1 282 ? -5.422 -44.125 9.852 1 95.5 282 GLU B O 1
ATOM 5093 N N . LYS B 1 283 ? -5.992 -42.875 8.047 1 96 283 LYS B N 1
ATOM 5094 C CA . LYS B 1 283 ? -4.617 -42.719 7.582 1 96 283 LYS B CA 1
ATOM 5095 C C . LYS B 1 283 ? -4.387 -41.344 7 1 96 283 LYS B C 1
ATOM 5097 O O . LYS B 1 283 ? -5.332 -40.688 6.566 1 96 283 LYS B O 1
ATOM 5102 N N . GLU B 1 284 ? -3.182 -40.906 7.125 1 97.56 284 GLU B N 1
ATOM 5103 C CA . GLU B 1 284 ? -2.688 -39.75 6.402 1 97.56 284 GLU B CA 1
ATOM 5104 C C . GLU B 1 284 ? -1.592 -40.125 5.41 1 97.56 284 GLU B C 1
ATOM 5106 O O . GLU B 1 284 ? -0.666 -40.875 5.758 1 97.56 284 GLU B O 1
ATOM 5111 N N . ILE B 1 285 ? -1.775 -39.781 4.195 1 97.81 285 ILE B N 1
ATOM 5112 C CA . ILE B 1 285 ? -0.736 -39.906 3.182 1 97.81 285 ILE B CA 1
ATOM 5113 C C . ILE B 1 285 ? -0.235 -38.531 2.777 1 97.81 285 ILE B C 1
ATOM 5115 O O . ILE B 1 285 ? -1.027 -37.594 2.621 1 97.81 285 ILE B O 1
ATOM 5119 N N . GLY B 1 286 ? 1.088 -38.406 2.664 1 97.94 286 GLY B N 1
ATOM 5120 C CA . GLY B 1 286 ? 1.617 -37.125 2.299 1 97.94 286 GLY B CA 1
ATOM 5121 C C . GLY B 1 286 ? 2.844 -37.188 1.411 1 97.94 286 GLY B C 1
ATOM 5122 O O . GLY B 1 286 ? 3.506 -38.219 1.351 1 97.94 286 GLY B O 1
ATOM 5123 N N . TYR B 1 287 ? 3.035 -36.125 0.651 1 98.56 287 TYR B N 1
ATOM 5124 C CA . TYR B 1 287 ? 4.223 -35.906 -0.165 1 98.56 287 TYR B CA 1
ATOM 5125 C C . TYR B 1 287 ? 4.863 -34.562 0.156 1 98.56 287 TYR B C 1
ATOM 5127 O O . TYR B 1 287 ? 4.16 -33.562 0.379 1 98.56 287 TYR B O 1
ATOM 5135 N N . LEU B 1 288 ? 6.188 -34.5 0.234 1 98.75 288 LEU B N 1
ATOM 5136 C CA . LEU B 1 288 ? 6.949 -33.25 0.361 1 98.75 288 LEU B CA 1
ATOM 5137 C C . LEU B 1 288 ? 7.926 -33.094 -0.802 1 98.75 288 LEU B C 1
ATOM 5139 O O . LEU B 1 288 ? 8.773 -33.969 -1.028 1 98.75 288 LEU B O 1
ATOM 5143 N N . LEU B 1 289 ? 7.762 -32.062 -1.552 1 98.69 289 LEU B N 1
ATOM 5144 C CA . LEU B 1 289 ? 8.656 -31.734 -2.652 1 98.69 289 LEU B CA 1
ATOM 5145 C C . LEU B 1 289 ? 9.547 -30.562 -2.287 1 98.69 289 LEU B C 1
ATOM 5147 O O . LEU B 1 289 ? 9.078 -29.578 -1.702 1 98.69 289 LEU B O 1
ATOM 5151 N N . TYR B 1 290 ? 10.805 -30.609 -2.637 1 98.56 290 TYR B N 1
ATOM 5152 C CA . TYR B 1 290 ? 11.758 -29.516 -2.42 1 98.56 290 TYR B CA 1
ATOM 5153 C C . TYR B 1 290 ? 12.75 -29.422 -3.566 1 98.56 290 TYR B C 1
ATOM 5155 O O . TYR B 1 290 ? 13.305 -30.438 -4 1 98.56 290 TYR B O 1
ATOM 5163 N N . ASP B 1 291 ? 12.906 -28.266 -4.086 1 98.44 291 ASP B N 1
ATOM 5164 C CA . ASP B 1 291 ? 13.891 -27.984 -5.133 1 98.44 291 ASP B CA 1
ATOM 5165 C C . ASP B 1 291 ? 14.547 -26.625 -4.926 1 98.44 291 ASP B C 1
ATOM 5167 O O . ASP B 1 291 ? 13.953 -25.734 -4.312 1 98.44 291 ASP B O 1
ATOM 5171 N N . GLU B 1 292 ? 15.766 -26.484 -5.391 1 97.88 292 GLU B N 1
ATOM 5172 C CA . GLU B 1 292 ? 16.469 -25.219 -5.332 1 97.88 292 GLU B CA 1
ATOM 5173 C C . GLU B 1 292 ? 16.969 -24.797 -6.711 1 97.88 292 GLU B C 1
ATOM 5175 O O . GLU B 1 292 ? 17.141 -25.641 -7.598 1 97.88 292 GLU B O 1
ATOM 5180 N N . GLU B 1 293 ? 17.172 -23.516 -6.785 1 96.69 293 GLU B N 1
ATOM 5181 C CA . GLU B 1 293 ? 17.812 -22.984 -7.988 1 96.69 293 GLU B CA 1
ATOM 5182 C C . GLU B 1 293 ? 19.125 -23.688 -8.281 1 96.69 293 GLU B C 1
ATOM 5184 O O . GLU B 1 293 ? 19.906 -23.953 -7.367 1 96.69 293 GLU B O 1
ATOM 5189 N N . LYS B 1 294 ? 19.219 -24.109 -9.578 1 94.62 294 LYS B N 1
ATOM 5190 C CA . LYS B 1 294 ? 20.406 -24.875 -9.977 1 94.62 294 LYS B CA 1
ATOM 5191 C C . LYS B 1 294 ? 20.625 -24.781 -11.484 1 94.62 294 LYS B C 1
ATOM 5193 O O . LYS B 1 294 ? 19.672 -24.641 -12.25 1 94.62 294 LYS B O 1
ATOM 5198 N N . GLU B 1 295 ? 21.859 -24.812 -11.922 1 90.88 295 GLU B N 1
ATOM 5199 C CA . GLU B 1 295 ? 22.281 -24.969 -13.312 1 90.88 295 GLU B CA 1
ATOM 5200 C C . GLU B 1 295 ? 21.719 -23.859 -14.188 1 90.88 295 GLU B C 1
ATOM 5202 O O . GLU B 1 295 ? 21.297 -24.109 -15.32 1 90.88 295 GLU B O 1
ATOM 5207 N N . GLY B 1 296 ? 21.547 -22.719 -13.68 1 91.38 296 GLY B N 1
ATOM 5208 C CA . GLY B 1 296 ? 21.172 -21.562 -14.461 1 91.38 296 GLY B CA 1
ATOM 5209 C C . GLY B 1 296 ? 19.672 -21.359 -14.539 1 91.38 296 GLY B C 1
ATOM 5210 O O . GLY B 1 296 ? 19.188 -20.406 -15.172 1 91.38 296 GLY B O 1
ATOM 5211 N N . PHE B 1 297 ? 18.922 -22.234 -13.859 1 95.25 297 PHE B N 1
ATOM 5212 C CA . PHE B 1 297 ? 17.469 -22.109 -13.836 1 95.25 297 PHE B CA 1
ATOM 5213 C C . PHE B 1 297 ? 16.969 -21.812 -12.422 1 95.25 297 PHE B C 1
ATOM 5215 O O . PHE B 1 297 ? 17.484 -22.375 -11.453 1 95.25 297 PHE B O 1
ATOM 5222 N N . THR B 1 298 ? 15.984 -20.906 -12.312 1 96.31 298 THR B N 1
ATOM 5223 C CA . THR B 1 298 ? 15.281 -20.781 -11.039 1 96.31 298 THR B CA 1
ATOM 5224 C C . THR B 1 298 ? 14.617 -22.109 -10.656 1 96.31 298 THR B C 1
ATOM 5226 O O . THR B 1 298 ? 14.336 -22.938 -11.516 1 96.31 298 THR B O 1
ATOM 5229 N N . SER B 1 299 ? 14.477 -22.312 -9.352 1 97.75 299 SER B N 1
ATOM 5230 C CA . SER B 1 299 ? 13.766 -23.5 -8.898 1 97.75 299 SER B CA 1
ATOM 5231 C C . SER B 1 299 ? 12.359 -23.562 -9.5 1 97.75 299 SER B C 1
ATOM 5233 O O . SER B 1 299 ? 11.922 -24.625 -9.945 1 97.75 299 SER B O 1
ATOM 5235 N N . MET B 1 300 ? 11.711 -22.453 -9.547 1 96.25 300 MET B N 1
ATOM 5236 C CA . MET B 1 300 ? 10.367 -22.375 -10.102 1 96.25 300 MET B CA 1
ATOM 5237 C C . MET B 1 300 ? 10.359 -22.828 -11.562 1 96.25 300 MET B C 1
ATOM 5239 O O . MET B 1 300 ? 9.492 -23.594 -11.977 1 96.25 300 MET B O 1
ATOM 5243 N N . ALA B 1 301 ? 11.312 -22.344 -12.32 1 96.5 301 ALA B N 1
ATOM 5244 C CA . ALA B 1 301 ? 11.422 -22.719 -13.727 1 96.5 301 ALA B CA 1
ATOM 5245 C C . ALA B 1 301 ? 11.695 -24.219 -13.867 1 96.5 301 ALA B C 1
ATOM 5247 O O . ALA B 1 301 ? 11.148 -24.875 -14.75 1 96.5 301 ALA B O 1
ATOM 5248 N N . ARG B 1 302 ? 12.5 -24.734 -12.977 1 97.81 302 ARG B N 1
ATOM 5249 C CA . ARG B 1 302 ? 12.852 -26.141 -13 1 97.81 302 ARG B CA 1
ATOM 5250 C C . ARG B 1 302 ? 11.633 -27.016 -12.719 1 97.81 302 ARG B C 1
ATOM 5252 O O . ARG B 1 302 ? 11.25 -27.844 -13.555 1 97.81 302 ARG B O 1
ATOM 5259 N N . VAL B 1 303 ? 11.008 -26.781 -11.625 1 98.12 303 VAL B N 1
ATOM 5260 C CA . VAL B 1 303 ? 9.914 -27.656 -11.211 1 98.12 303 VAL B CA 1
ATOM 5261 C C . VAL B 1 303 ? 8.758 -27.547 -12.203 1 98.12 303 VAL B C 1
ATOM 5263 O O . VAL B 1 303 ? 8.195 -28.562 -12.617 1 98.12 303 VAL B O 1
ATOM 5266 N N . THR B 1 304 ? 8.406 -26.344 -12.602 1 97.75 304 THR B N 1
ATOM 5267 C CA . THR B 1 304 ? 7.312 -26.125 -13.539 1 97.75 304 THR B CA 1
ATOM 5268 C C . THR B 1 304 ? 7.68 -26.672 -14.922 1 97.75 304 THR B C 1
ATOM 5270 O O . THR B 1 304 ? 6.938 -27.469 -15.5 1 97.75 304 THR B O 1
ATOM 5273 N N . GLY B 1 305 ? 8.844 -26.281 -15.383 1 98 305 GLY B N 1
ATOM 5274 C CA . GLY B 1 305 ? 9.258 -26.625 -16.734 1 98 305 GLY B CA 1
ATOM 5275 C C . GLY B 1 305 ? 9.531 -28.109 -16.906 1 98 305 GLY B C 1
ATOM 5276 O O . GLY B 1 305 ? 9.141 -28.703 -17.922 1 98 305 GLY B O 1
ATOM 5277 N N . PHE B 1 306 ? 10.211 -28.703 -15.992 1 98.31 306 PHE B N 1
ATOM 5278 C CA . PHE B 1 306 ? 10.555 -30.125 -16.125 1 98.31 306 PHE B CA 1
ATOM 5279 C C . PHE B 1 306 ? 9.32 -30.984 -15.969 1 98.31 306 PHE B C 1
ATOM 5281 O O . PHE B 1 306 ? 9.203 -32.031 -16.625 1 98.31 306 PHE B O 1
ATOM 5288 N N . THR B 1 307 ? 8.391 -30.578 -15.102 1 98.62 307 THR B N 1
ATOM 5289 C CA . THR B 1 307 ? 7.121 -31.281 -15.031 1 98.62 307 THR B CA 1
ATOM 5290 C C . THR B 1 307 ? 6.406 -31.25 -16.375 1 98.62 307 THR B C 1
ATOM 5292 O O . THR B 1 307 ? 5.973 -32.281 -16.891 1 98.62 307 THR B O 1
ATOM 5295 N N . ALA B 1 308 ? 6.355 -30.109 -16.969 1 98.56 308 ALA B N 1
ATOM 5296 C CA . ALA B 1 308 ? 5.711 -29.953 -18.266 1 98.56 308 ALA B CA 1
ATOM 5297 C C . ALA B 1 308 ? 6.406 -30.797 -19.328 1 98.56 308 ALA B C 1
ATOM 5299 O O . ALA B 1 308 ? 5.746 -31.422 -20.172 1 98.56 308 ALA B O 1
ATOM 5300 N N . ALA B 1 309 ? 7.691 -30.812 -19.328 1 98.62 309 ALA B N 1
ATOM 5301 C CA . ALA B 1 309 ? 8.469 -31.578 -20.297 1 98.62 309 ALA B CA 1
ATOM 5302 C C . ALA B 1 309 ? 8.219 -33.062 -20.141 1 98.62 309 ALA B C 1
ATOM 5304 O O . ALA B 1 309 ? 8.117 -33.812 -21.141 1 98.62 309 ALA B O 1
ATOM 5305 N N . ILE B 1 310 ? 8.125 -33.531 -18.922 1 98.31 310 ILE B N 1
ATOM 5306 C CA . ILE B 1 310 ? 7.855 -34.938 -18.641 1 98.31 310 ILE B CA 1
ATOM 5307 C C . ILE B 1 310 ? 6.473 -35.312 -19.188 1 98.31 310 ILE B C 1
ATOM 5309 O O . ILE B 1 310 ? 6.316 -36.344 -19.844 1 98.31 310 ILE B O 1
ATOM 5313 N N . VAL B 1 311 ? 5.523 -34.438 -18.906 1 97.88 311 VAL B N 1
ATOM 5314 C CA . VAL B 1 311 ? 4.168 -34.688 -19.391 1 97.88 311 VAL B CA 1
ATOM 5315 C C . VAL B 1 311 ? 4.152 -34.625 -20.922 1 97.88 311 VAL B C 1
ATOM 5317 O O . VAL B 1 311 ? 3.453 -35.406 -21.562 1 97.88 311 VAL B O 1
ATOM 5320 N N . ALA B 1 312 ? 4.926 -33.75 -21.5 1 97.88 312 ALA B N 1
ATOM 5321 C CA . ALA B 1 312 ? 5.035 -33.656 -22.953 1 97.88 312 ALA B CA 1
ATOM 5322 C C . ALA B 1 312 ? 5.559 -34.969 -23.547 1 97.88 312 ALA B C 1
ATOM 5324 O O . ALA B 1 312 ? 5.086 -35.406 -24.594 1 97.88 312 ALA B O 1
ATOM 5325 N N . ARG B 1 313 ? 6.516 -35.625 -22.891 1 96.88 313 ARG B N 1
ATOM 5326 C CA . ARG B 1 313 ? 7.039 -36.906 -23.344 1 96.88 313 ARG B CA 1
ATOM 5327 C C . ARG B 1 313 ? 5.957 -37.969 -23.312 1 96.88 313 ARG B C 1
ATOM 5329 O O . ARG B 1 313 ? 5.867 -38.781 -24.234 1 96.88 313 ARG B O 1
ATOM 5336 N N . LEU B 1 314 ? 5.191 -37.906 -22.266 1 95.56 314 LEU B N 1
ATOM 5337 C CA . LEU B 1 314 ? 4.098 -38.875 -22.156 1 95.56 314 LEU B CA 1
ATOM 5338 C C . LEU B 1 314 ? 3.109 -38.719 -23.297 1 95.56 314 LEU B C 1
ATOM 5340 O O . LEU B 1 314 ? 2.652 -39.688 -23.891 1 95.56 314 LEU B O 1
ATOM 5344 N N . VAL B 1 315 ? 2.801 -37.469 -23.641 1 96.19 315 VAL B N 1
ATOM 5345 C CA . VAL B 1 315 ? 1.859 -37.188 -24.719 1 96.19 315 VAL B CA 1
ATOM 5346 C C . VAL B 1 315 ? 2.475 -37.562 -26.062 1 96.19 315 VAL B C 1
ATOM 5348 O O . VAL B 1 315 ? 1.791 -38.125 -26.922 1 96.19 315 VAL B O 1
ATOM 5351 N N . ALA B 1 316 ? 3.746 -37.281 -26.281 1 95.56 316 ALA B N 1
ATOM 5352 C CA . ALA B 1 316 ? 4.457 -37.594 -27.516 1 95.56 316 ALA B CA 1
ATOM 5353 C C . ALA B 1 316 ? 4.465 -39.094 -27.797 1 95.56 316 ALA B C 1
ATOM 5355 O O . ALA B 1 316 ? 4.465 -39.531 -28.953 1 95.56 316 ALA B O 1
ATOM 5356 N N . GLU B 1 317 ? 4.402 -39.875 -26.75 1 91.56 317 GLU B N 1
ATOM 5357 C CA . GLU B 1 317 ? 4.434 -41.312 -26.875 1 91.56 317 GLU B CA 1
ATOM 5358 C C . GLU B 1 317 ? 3.049 -41.875 -27.188 1 91.56 317 GLU B C 1
ATOM 5360 O O . GLU B 1 317 ? 2.891 -43.094 -27.391 1 91.56 317 GLU B O 1
ATOM 5365 N N . LYS B 1 318 ? 2.082 -41.062 -27.484 1 77.19 318 LYS B N 1
ATOM 5366 C CA . LYS B 1 318 ? 0.722 -41.375 -27.906 1 77.19 318 LYS B CA 1
ATOM 5367 C C . LYS B 1 318 ? 0.06 -42.344 -26.953 1 77.19 318 LYS B C 1
ATOM 5369 O O . LYS B 1 318 ? -0.655 -43.281 -27.375 1 77.19 318 LYS B O 1
ATOM 5374 N N . GLY B 1 319 ? 0.375 -42.156 -25.828 1 68.31 319 GLY B N 1
ATOM 5375 C CA . GLY B 1 319 ? -0.216 -43 -24.812 1 68.31 319 GLY B CA 1
ATOM 5376 C C . GLY B 1 319 ? -1.468 -42.406 -24.188 1 68.31 319 GLY B C 1
ATOM 5377 O O . GLY B 1 319 ? -2.09 -43.031 -23.328 1 68.31 319 GLY B O 1
ATOM 5378 N N . CYS B 1 320 ? -1.953 -41.375 -24.75 1 72.75 320 CYS B N 1
ATOM 5379 C CA . CYS B 1 320 ? -3.09 -40.719 -24.125 1 72.75 320 CYS B CA 1
ATOM 5380 C C . CYS B 1 320 ? -4.301 -40.719 -25.047 1 72.75 320 CYS B C 1
ATOM 5382 O O . CYS B 1 320 ? -4.152 -40.812 -26.266 1 72.75 320 CYS B O 1
ATOM 5384 N N . ILE B 1 321 ? -5.422 -40.594 -24.438 1 83.44 321 ILE B N 1
ATOM 5385 C CA . ILE B 1 321 ? -6.672 -40.5 -25.188 1 83.44 321 ILE B CA 1
ATOM 5386 C C . ILE B 1 321 ? -6.844 -39.094 -25.719 1 83.44 321 ILE B C 1
ATOM 5388 O O . ILE B 1 321 ? -6.191 -38.156 -25.25 1 83.44 321 ILE B O 1
ATOM 5392 N N . PHE B 1 322 ? -7.695 -39 -26.781 1 93 322 PHE B N 1
ATOM 5393 C CA . PHE B 1 322 ? -8.031 -37.688 -27.297 1 93 322 PHE B CA 1
ATOM 5394 C C . PHE B 1 322 ? -8.953 -36.938 -26.328 1 93 322 PHE B C 1
ATOM 5396 O O . PHE B 1 322 ? -9.766 -37.562 -25.641 1 93 322 PHE B O 1
ATOM 5403 N N . GLY B 1 323 ? -8.82 -35.562 -26.281 1 96.69 323 GLY B N 1
ATOM 5404 C CA . GLY B 1 323 ? -9.625 -34.75 -25.406 1 96.69 323 GLY B CA 1
ATOM 5405 C C . GLY B 1 323 ? -8.805 -33.812 -24.516 1 96.69 323 GLY B C 1
ATOM 5406 O O . GLY B 1 323 ? -7.645 -33.531 -24.828 1 96.69 323 GLY B O 1
ATOM 5407 N N . VAL B 1 324 ? -9.477 -33.219 -23.594 1 97.62 324 VAL B N 1
ATOM 5408 C CA . VAL B 1 324 ? -8.836 -32.375 -22.594 1 97.62 324 VAL B CA 1
ATOM 5409 C C . VAL B 1 324 ? -8.711 -33.156 -21.281 1 97.62 324 VAL B C 1
ATOM 5411 O O . VAL B 1 324 ? -9.719 -33.531 -20.688 1 97.62 324 VAL B O 1
ATOM 5414 N N . ILE B 1 325 ? -7.484 -33.375 -20.859 1 96.62 325 ILE B N 1
ATOM 5415 C CA . ILE B 1 325 ? -7.199 -34.25 -19.734 1 96.62 325 ILE B CA 1
ATOM 5416 C C . ILE B 1 325 ? -6.609 -33.438 -18.578 1 96.62 325 ILE B C 1
ATOM 5418 O O . ILE B 1 325 ? -5.594 -32.75 -18.75 1 96.62 325 ILE B O 1
ATOM 5422 N N . PRO B 1 326 ? -7.246 -33.5 -17.406 1 97.19 326 PRO B N 1
ATOM 5423 C CA . PRO B 1 326 ? -6.641 -32.844 -16.25 1 97.19 326 PRO B CA 1
ATOM 5424 C C . PRO B 1 326 ? -5.441 -33.594 -15.695 1 97.19 326 PRO B C 1
ATOM 5426 O O . PRO B 1 326 ? -5.352 -34.812 -15.859 1 97.19 326 PRO B O 1
ATOM 5429 N N . PRO B 1 327 ? -4.543 -32.906 -15.055 1 97.19 327 PRO B N 1
ATOM 5430 C CA . PRO B 1 327 ? -3.27 -33.531 -14.68 1 97.19 327 PRO B CA 1
ATOM 5431 C C . PRO B 1 327 ? -3.432 -34.625 -13.617 1 97.19 327 PRO B C 1
ATOM 5433 O O . PRO B 1 327 ? -2.619 -35.531 -13.555 1 97.19 327 PRO B O 1
ATOM 5436 N N . GLU B 1 328 ? -4.492 -34.594 -12.773 1 98.06 328 GLU B N 1
ATOM 5437 C CA . GLU B 1 328 ? -4.637 -35.562 -11.711 1 98.06 328 GLU B CA 1
ATOM 5438 C C . GLU B 1 328 ? -4.875 -36.969 -12.281 1 98.06 328 GLU B C 1
ATOM 5440 O O . GLU B 1 328 ? -4.613 -37.969 -11.609 1 98.06 328 GLU B O 1
ATOM 5445 N N . ILE B 1 329 ? -5.336 -37.062 -13.5 1 96.31 329 ILE B N 1
ATOM 5446 C CA . ILE B 1 329 ? -5.547 -38.375 -14.141 1 96.31 329 ILE B CA 1
ATOM 5447 C C . ILE B 1 329 ? -4.215 -39.094 -14.297 1 96.31 329 ILE B C 1
ATOM 5449 O O . ILE B 1 329 ? -4.148 -40.312 -14.164 1 96.31 329 ILE B O 1
ATOM 5453 N N . LEU B 1 330 ? -3.18 -38.312 -14.547 1 96.5 330 LEU B N 1
ATOM 5454 C CA . LEU B 1 330 ? -1.845 -38.906 -14.664 1 96.5 330 LEU B CA 1
ATOM 5455 C C . LEU B 1 330 ? -1.383 -39.5 -13.336 1 96.5 330 LEU B C 1
ATOM 5457 O O . LEU B 1 330 ? -0.576 -40.406 -13.305 1 96.5 330 LEU B O 1
ATOM 5461 N N . GLY B 1 331 ? -1.851 -38.969 -12.234 1 97.38 331 GLY B N 1
ATOM 5462 C CA . GLY B 1 331 ? -1.541 -39.469 -10.906 1 97.38 331 GLY B CA 1
ATOM 5463 C C . GLY B 1 331 ? -2.375 -40.656 -10.516 1 97.38 331 GLY B C 1
ATOM 5464 O O . GLY B 1 331 ? -1.942 -41.5 -9.711 1 97.38 331 GLY B O 1
ATOM 5465 N N . MET B 1 332 ? -3.553 -40.781 -11.078 1 96.25 332 MET B N 1
ATOM 5466 C CA . MET B 1 332 ? -4.48 -41.844 -10.75 1 96.25 332 MET B CA 1
ATOM 5467 C C . MET B 1 332 ? -4.031 -43.188 -11.383 1 96.25 332 MET B C 1
ATOM 5469 O O . MET B 1 332 ? -4.395 -44.25 -10.906 1 96.25 332 MET B O 1
ATOM 5473 N N . ARG B 1 333 ? -3.23 -42.969 -12.383 1 94.56 333 ARG B N 1
ATOM 5474 C CA . ARG B 1 333 ? -2.639 -44.156 -13 1 94.56 333 ARG B CA 1
ATOM 5475 C C . ARG B 1 333 ? -1.238 -44.406 -12.453 1 94.56 333 ARG B C 1
ATOM 5477 O O . ARG B 1 333 ? -0.352 -43.562 -12.57 1 94.56 333 ARG B O 1
ATOM 5484 N N . ILE B 1 334 ? -1.044 -45.625 -12.023 1 95.88 334 ILE B N 1
ATOM 5485 C CA . ILE B 1 334 ? 0.191 -45.906 -11.305 1 95.88 334 ILE B CA 1
ATOM 5486 C C . ILE B 1 334 ? 1.372 -45.875 -12.273 1 95.88 334 ILE B C 1
ATOM 5488 O O . ILE B 1 334 ? 2.475 -45.469 -11.898 1 95.88 334 ILE B O 1
ATOM 5492 N N . ASP B 1 335 ? 1.239 -46.281 -13.508 1 94.25 335 ASP B N 1
ATOM 5493 C CA . ASP B 1 335 ? 2.328 -46.312 -14.477 1 94.25 335 ASP B CA 1
ATOM 5494 C C . ASP B 1 335 ? 2.814 -44.906 -14.828 1 94.25 335 ASP B C 1
ATOM 5496 O O . ASP B 1 335 ? 4.016 -44.656 -14.812 1 94.25 335 ASP B O 1
ATOM 5500 N N . THR B 1 336 ? 1.845 -44.031 -15.133 1 95.62 336 THR B N 1
ATOM 5501 C CA . THR B 1 336 ? 2.221 -42.656 -15.453 1 95.62 336 THR B CA 1
ATOM 5502 C C . THR B 1 336 ? 2.766 -41.938 -14.219 1 95.62 336 THR B C 1
ATOM 5504 O O . THR B 1 336 ? 3.715 -41.156 -14.312 1 95.62 336 THR B O 1
ATOM 5507 N N . PHE B 1 337 ? 2.176 -42.281 -13.047 1 97.56 337 PHE B N 1
ATOM 5508 C CA . PHE B 1 337 ? 2.619 -41.656 -11.805 1 97.56 337 PHE B CA 1
ATOM 5509 C C . PHE B 1 337 ? 4.074 -42 -11.516 1 97.56 337 PHE B C 1
ATOM 5511 O O . PHE B 1 337 ? 4.891 -41.125 -11.266 1 97.56 337 PHE B O 1
ATOM 5518 N N . GLU B 1 338 ? 4.375 -43.25 -11.562 1 97.5 338 GLU B N 1
ATOM 5519 C CA . GLU B 1 338 ? 5.727 -43.688 -11.258 1 97.5 338 GLU B CA 1
ATOM 5520 C C . GLU B 1 338 ? 6.738 -43.125 -12.242 1 97.5 338 GLU B C 1
ATOM 5522 O O . GLU B 1 338 ? 7.844 -42.75 -11.852 1 97.5 338 GLU B O 1
ATOM 5527 N N . ARG B 1 339 ? 6.355 -43.094 -13.469 1 96.75 339 ARG B N 1
ATOM 5528 C CA . ARG B 1 339 ? 7.23 -42.5 -14.484 1 96.75 339 ARG B CA 1
ATOM 5529 C C . ARG B 1 339 ? 7.531 -41.031 -14.188 1 96.75 339 ARG B C 1
ATOM 5531 O O . ARG B 1 339 ? 8.68 -40.625 -14.273 1 96.75 339 ARG B O 1
ATOM 5538 N N . ILE B 1 340 ? 6.504 -40.281 -13.883 1 98.12 340 ILE B N 1
ATOM 5539 C CA . ILE B 1 340 ? 6.652 -38.844 -13.609 1 98.12 340 ILE B CA 1
ATOM 5540 C C . ILE B 1 340 ? 7.543 -38.656 -12.391 1 98.12 340 ILE B C 1
ATOM 5542 O O . ILE B 1 340 ? 8.484 -37.844 -12.422 1 98.12 340 ILE B O 1
ATOM 5546 N N . VAL B 1 341 ? 7.348 -39.406 -11.305 1 98 341 VAL B N 1
ATOM 5547 C CA . VAL B 1 341 ? 8.094 -39.25 -10.055 1 98 341 VAL B CA 1
ATOM 5548 C C . VAL B 1 341 ? 9.562 -39.625 -10.289 1 98 341 VAL B C 1
ATOM 5550 O O . VAL B 1 341 ? 10.461 -38.969 -9.797 1 98 341 VAL B O 1
ATOM 5553 N N . ASP B 1 342 ? 9.75 -40.688 -11.062 1 98 342 ASP B N 1
ATOM 5554 C CA . ASP B 1 342 ? 11.117 -41.125 -11.359 1 98 342 ASP B CA 1
ATOM 5555 C C . ASP B 1 342 ? 11.859 -40.062 -12.164 1 98 342 ASP B C 1
ATOM 5557 O O . ASP B 1 342 ? 13.023 -39.781 -11.875 1 98 342 ASP B O 1
ATOM 5561 N N . GLU B 1 343 ? 11.234 -39.531 -13.117 1 97.75 343 GLU B N 1
ATOM 5562 C CA . GLU B 1 343 ? 11.883 -38.531 -13.977 1 97.75 343 GLU B CA 1
ATOM 5563 C C . GLU B 1 343 ? 12.148 -37.219 -13.227 1 97.75 343 GLU B C 1
ATOM 5565 O O . GLU B 1 343 ? 13.148 -36.562 -13.484 1 97.75 343 GLU B O 1
ATOM 5570 N N . ILE B 1 344 ? 11.211 -36.844 -12.359 1 97.44 344 ILE B N 1
ATOM 5571 C CA . ILE B 1 344 ? 11.422 -35.688 -11.508 1 97.44 344 ILE B CA 1
ATOM 5572 C C . ILE B 1 344 ? 12.656 -35.906 -10.633 1 97.44 344 ILE B C 1
ATOM 5574 O O . ILE B 1 344 ? 13.484 -35 -10.484 1 97.44 344 ILE B O 1
ATOM 5578 N N . ALA B 1 345 ? 12.781 -37.062 -10.062 1 97.56 345 ALA B N 1
ATOM 5579 C CA . ALA B 1 345 ? 13.93 -37.438 -9.234 1 97.56 345 ALA B CA 1
ATOM 5580 C C . ALA B 1 345 ? 15.219 -37.375 -10.039 1 97.56 345 ALA B C 1
ATOM 5582 O O . ALA B 1 345 ? 16.266 -36.938 -9.531 1 97.56 345 ALA B O 1
ATOM 5583 N N . ASP B 1 346 ? 15.188 -37.844 -11.258 1 97.38 346 ASP B N 1
ATOM 5584 C CA . ASP B 1 346 ? 16.344 -37.844 -12.148 1 97.38 346 ASP B CA 1
ATOM 5585 C C . ASP B 1 346 ? 16.859 -36.438 -12.391 1 97.38 346 ASP B C 1
ATOM 5587 O O . ASP B 1 346 ? 18.047 -36.25 -12.711 1 97.38 346 ASP B O 1
ATOM 5591 N N . ARG B 1 347 ? 16.047 -35.531 -12.234 1 96.88 347 ARG B N 1
ATOM 5592 C CA . ARG B 1 347 ? 16.406 -34.125 -12.484 1 96.88 347 ARG B CA 1
ATOM 5593 C C . ARG B 1 347 ? 16.812 -33.438 -11.188 1 96.88 347 ARG B C 1
ATOM 5595 O O . ARG B 1 347 ? 17 -32.219 -11.164 1 96.88 347 ARG B O 1
ATOM 5602 N N . GLY B 1 348 ? 16.859 -34.188 -10.164 1 97.12 348 GLY B N 1
ATOM 5603 C CA . GLY B 1 348 ? 17.359 -33.656 -8.898 1 97.12 348 GLY B CA 1
ATOM 5604 C C . GLY B 1 348 ? 16.297 -32.969 -8.078 1 97.12 348 GLY B C 1
ATOM 5605 O O . GLY B 1 348 ? 16.609 -32.219 -7.152 1 97.12 348 GLY B O 1
ATOM 5606 N N . ILE B 1 349 ? 15.086 -33.094 -8.398 1 98.12 349 ILE B N 1
ATOM 5607 C CA . ILE B 1 349 ? 13.984 -32.562 -7.602 1 98.12 349 ILE B CA 1
ATOM 5608 C C . ILE B 1 349 ? 13.555 -33.594 -6.57 1 98.12 349 ILE B C 1
ATOM 5610 O O . ILE B 1 349 ? 13.188 -34.719 -6.93 1 98.12 349 ILE B O 1
ATOM 5614 N N . ARG B 1 350 ? 13.617 -33.156 -5.328 1 98.06 350 ARG B N 1
ATOM 5615 C CA . ARG B 1 350 ? 13.391 -34.125 -4.246 1 98.06 350 ARG B CA 1
ATOM 5616 C C . ARG B 1 350 ? 11.906 -34.281 -3.951 1 98.06 350 ARG B C 1
ATOM 5618 O O . ARG B 1 350 ? 11.188 -33.281 -3.82 1 98.06 350 ARG B O 1
ATOM 5625 N N . LEU B 1 351 ? 11.477 -35.5 -3.902 1 98.31 351 LEU B N 1
ATOM 5626 C CA . LEU B 1 351 ? 10.109 -35.844 -3.523 1 98.31 351 LEU B CA 1
ATOM 5627 C C . LEU B 1 351 ? 10.094 -36.969 -2.48 1 98.31 351 LEU B C 1
ATOM 5629 O O . LEU B 1 351 ? 10.602 -38.062 -2.729 1 98.31 351 LEU B O 1
ATOM 5633 N N . GLU B 1 352 ? 9.547 -36.656 -1.302 1 97.75 352 GLU B N 1
ATOM 5634 C CA . GLU B 1 352 ? 9.461 -37.625 -0.211 1 97.75 352 GLU B CA 1
ATOM 5635 C C . GLU B 1 352 ? 8.008 -37.969 0.109 1 97.75 352 GLU B C 1
ATOM 5637 O O . GLU B 1 352 ? 7.137 -37.094 0.076 1 97.75 352 GLU B O 1
ATOM 5642 N N . ARG B 1 353 ? 7.793 -39.219 0.368 1 97.38 353 ARG B N 1
ATOM 5643 C CA . ARG B 1 353 ? 6.457 -39.688 0.722 1 97.38 353 ARG B CA 1
ATOM 5644 C C . ARG B 1 353 ? 6.41 -40.156 2.17 1 97.38 353 ARG B C 1
ATOM 5646 O O . ARG B 1 353 ? 7.387 -40.688 2.68 1 97.38 353 ARG B O 1
ATOM 5653 N N . TRP B 1 354 ? 5.285 -39.844 2.906 1 95.94 354 TRP B N 1
ATOM 5654 C CA . TRP B 1 354 ? 5.055 -40.469 4.215 1 95.94 354 TRP B CA 1
ATOM 5655 C C . TRP B 1 354 ? 3.629 -41 4.328 1 95.94 354 TRP B C 1
ATOM 5657 O O . TRP B 1 354 ? 2.752 -40.594 3.553 1 95.94 354 TRP B O 1
ATOM 5667 N N . GLU B 1 355 ? 3.441 -42 5.113 1 93.94 355 GLU B N 1
ATOM 5668 C CA . GLU B 1 355 ? 2.164 -42.594 5.504 1 93.94 355 GLU B CA 1
ATOM 5669 C C . GLU B 1 355 ? 2.078 -42.781 7.016 1 93.94 355 GLU B C 1
ATOM 5671 O O . GLU B 1 355 ? 2.932 -43.438 7.617 1 93.94 355 GLU B O 1
ATOM 5676 N N . ASN B 1 356 ? 1.219 -42.031 7.582 1 87.44 356 ASN B N 1
ATOM 5677 C CA . ASN B 1 356 ? 1.095 -42.094 9.031 1 87.44 356 ASN B CA 1
ATOM 5678 C C . ASN B 1 356 ? -0.344 -42.344 9.469 1 87.44 356 ASN B C 1
ATOM 5680 O O . ASN B 1 356 ? -1.277 -42.156 8.688 1 87.44 356 ASN B O 1
ATOM 5684 N N . ALA B 1 357 ? -0.5 -43.094 10.773 1 73.94 357 ALA B N 1
ATOM 5685 C CA . ALA B 1 357 ? -1.8 -43 11.438 1 73.94 357 ALA B CA 1
ATOM 5686 C C . ALA B 1 357 ? -2.148 -41.594 11.82 1 73.94 357 ALA B C 1
ATOM 5688 O O . ALA B 1 357 ? -1.259 -40.781 12.109 1 73.94 357 ALA B O 1
ATOM 5689 N N . PRO B 1 358 ? -3.398 -41.125 11.562 1 64.31 358 PRO B N 1
ATOM 5690 C CA . PRO B 1 358 ? -3.719 -39.75 11.828 1 64.31 358 PRO B CA 1
ATOM 5691 C C . PRO B 1 358 ? -3.377 -39.312 13.258 1 64.31 358 PRO B C 1
ATOM 5693 O O . PRO B 1 358 ? -3.357 -40.156 14.164 1 64.31 358 PRO B O 1
ATOM 5696 N N . PRO B 1 359 ? -2.678 -38.156 13.477 1 53.5 359 PRO B N 1
ATOM 5697 C CA . PRO B 1 359 ? -2.439 -37.781 14.875 1 53.5 359 PRO B CA 1
ATOM 5698 C C . PRO B 1 359 ? -3.689 -37.938 15.742 1 53.5 359 PRO B C 1
ATOM 5700 O O . PRO B 1 359 ? -4.777 -37.531 15.328 1 53.5 359 PRO B O 1
ATOM 5703 N N . GLY B 1 360 ? -3.924 -39.156 16.281 1 43.09 360 GLY B N 1
ATOM 5704 C CA . GLY B 1 360 ? -5 -39.344 17.234 1 43.09 360 GLY B CA 1
ATOM 5705 C C . GLY B 1 360 ? -5.238 -38.125 18.109 1 43.09 360 GLY B C 1
ATOM 5706 O O . GLY B 1 360 ? -4.371 -37.25 18.219 1 43.09 360 GLY B O 1
ATOM 5707 N N . ASP B 1 361 ? -6.562 -37.812 18.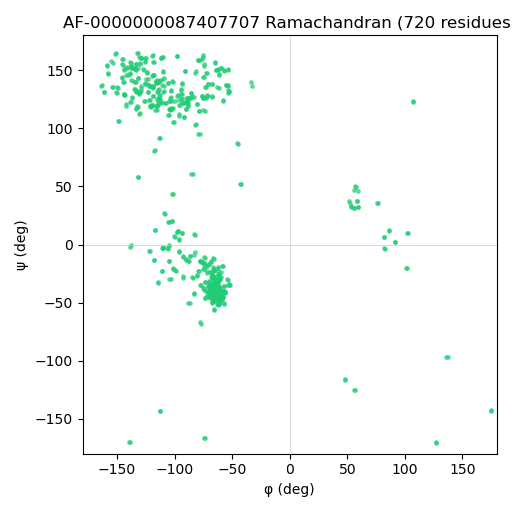281 1 38.03 361 ASP B N 1
ATOM 5708 C CA . ASP B 1 361 ? -6.91 -36.938 19.406 1 38.03 361 ASP B CA 1
ATOM 5709 C C . ASP B 1 361 ? -6.121 -37.344 20.656 1 38.03 361 ASP B C 1
ATOM 5711 O O . ASP B 1 361 ? -6.438 -38.344 21.312 1 38.03 361 ASP B O 1
ATOM 5715 N N . SER B 1 362 ? -4.785 -37.5 20.734 1 24.72 362 SER B N 1
ATOM 5716 C CA . SER B 1 362 ? -4.398 -37.5 22.141 1 24.72 362 SER B CA 1
ATOM 5717 C C . SER B 1 362 ? -4.625 -36.125 22.766 1 24.72 362 SER B C 1
ATOM 5719 O O . SER B 1 362 ? -4.441 -35.094 22.094 1 24.72 362 SER B O 1
#

InterPro domains:
  IPR005097 Saccharopine dehydrogenase, NADP binding domain [PF03435] (3-113)
  IPR032095 Saccharopine dehydrogenase-like, C-terminal [PF16653] (117-349)
  IPR036291 NAD(P)-binding domain superfamily [SSF51735] (1-166)
  IPR051168 Alpha-aminoadipic semialdehyde synthase [PTHR11133] (2-352)

Secondary structure (DSSP, 8-state):
-EEEEE--SHHHHHHHHHHTTTSEEEEEES-HHHHHHHTTTSEEEE--TT-HHHHHHHHTT-SEEEE---GGGHHHHHHHHHHHT-EEEE----SS-GGGGHHHHHHTT-EEE---BTTTBHHHHHHHHHHHHSSEEEEEEEEEEEEESS--TTT-----S-HHHHHHHHHSPEEEEETTEEEEE-TTS--EEEEETTEEEEEEE-S--TTHHHH---SEEEEEEEE-TTHHHHHHHHHHTTTTSTTTHHHHHHHHGGGG-S---EEEEEEEEEEEEETTEEEEEEEEEEEE-BTTB-HHHHHHHHHHHHHHHHHHTT-S-SEEE-THHHHHSHHHHHHHHHHHHHTT-EEEEEEE------/-EEEEE--SHHHHHHHHHHTTTSEEEEEES-HHHHHHHTTTSEEEE--TT-HHHHHHHHTT-SEEEE---GGGHHHHHHHHHHHT-EEEE----SS-GGGGHHHHHHHT-EEE---BTTTBHHHHHHHHHHHHSSEEEEEEEEEEEEESS--TTT-----S-HHHHHHHHHSPEEEEETTEEEEE-TTS--EEEEETTEEEEEEE-S--TTHHHH---SEEEEEEEE-TTHHHHHHHHHHTTTTSTTTHHHHHHHHGGGG-S---EEEEEEEEEEEEETTEEEEEEEEEEEE-BTTB-HHHHHHHHHHHHHHHHHHTT-S-SEEE-THHHHHSHHHHHHHHHHHHHTT-EEEEEEE------

Nearest PDB structures (foldseek):
  3abi-assembly1_A  TM=9.897E-01  e=1.402E-61  Pyrococcus horikoshii
  3abi-assembly1_B  TM=9.702E-01  e=1.222E-59  Pyrococcus horikoshii
  2axq-assembly1_A-2  TM=8.214E-01  e=2.989E-28  Saccharomyces cerevisiae
  5l78-assembly1_B  TM=8.082E-01  e=4.588E-28  Homo sapiens
  1e5q-assembly1_B  TM=8.665E-01  e=8.019E-25  Pyricularia grisea

Sequence (724 aa):
MKVLVLGAGNVGTAIAWDLRDEFDVHVGDVSDERLKAVSEFATPLKVDASSFDSLVEAMRGFELVIGALPGRFGYQSVRAAIKAGVDMVDVSFMPENPLELRDEAEKAQVTVIFDAGFAPGLSHILMGRIWQEMDELREGHIYVGGLPKEPKPPLHYRITWSPKDLVEEYTRPARVIRDGEVKAVDPFERIEEVTVGDFEFEAFVSDGLRSLLESVRAEKLEEWTLRWPGHLEKMRILRELGFFRPEHVNKTLEVISPLMTYGSPDFSIMQVVGRGTLDGEEKEIGYLLYDEEKEGFTSMARVTGFTAAIVARLVAEKGCIFGVIPPEILGMRIDTFERIVDEIADRGIRLERWENAPPGDSMKVLVLGAGNVGTAIAWDLRDEFDVHVGDVSDERLKAVSEFATPLKVDASSFDSLVEAMRGFELVIGALPGRFGYQSVRAAIKAGVDMVDVSFMPENPLELRDEAEKAQVTVIFDAGFAPGLSHILMGRIWQEMDELREGHIYVGGLPKEPKPPLHYRITWSPKDLVEEYTRPARVIRDGEVKAVDPFERIEEVTVGDFEFEAFVSDGLRSLLESVRAEKLEEWTLRWPGHLEKMRILRELGFFRPEHVNKTLEVISPLMTYGSPDFSIMQVVGRGTLDGEEKEIGYLLYDEEKEGFTSMARVTGFTAAIVARLVAEKGCIFGVIPPEILGMRIDTFERIVDEIADRGIRLERWENAPPGDS

Foldseek 3Di:
DEEEEEDLAQQSLLQCVLCQVPHQYEYEDCDPVSQVVNVVRHHYDHADLVDLVSLLVVQLPGQEYEYDDEQCSQLSNLVSCLVSLHEYEYQYNHPDANQVCFVSQQVSQYEYEYNCFQFSRVLLLQVLQVQLQFPAFAEKEKEKEKAFPDQDPDQRGADRDDPLVVLCQQAPFAWWAAQQDTDTHHQVPDWDWDDADNDIWIKTWGNRCRCVNPPGTYNTYTYIYTGHPNNVVVSVVCVVVPCCPPVRVVVSCVPCNVVNHDDGKMKIKMKIKTWDHGPRATKMKMKIKIDIDDDPHHNRSNRGSQSSSLVSVVVVVVPDGGGYDYNNVLNSDPVSSVSSVVSCVVSVIDMDMDMDRPPPPD/DEEEEEDLAQQSLLQCVVCQVPHQYEYEDCDPVSQVVNVVRHHYDHADLVDLVRLLVVQLVGQEYEYDDEQCSQLSNLVSCLVSLHEYEYQYNHPDANQVCFVSQQVSQYEYEYNCFQFSRVLLLQQLQVQLQFPAFAEKEKEKEKAFPDQDPDQRGADRDDPLVVLCQQAPFAWWAAQQDTDTHHQVPDWDWDDADNDIWIKTWGNRCRCVNPPGTYNTYTYIYTGHPNNVVVSVVCVVVPCCPPVRVVVSCVPCNVVNHDDGKMKIKMKIKTWDHGPRATKMKMKIKIDIDDDPHHNRSNRGSQSSSLVSVVVVVVPDGGGYDYNNVLNSDPVSSVSSQVSCVVSVIDMDMDMDRDPPPD

pLDDT: mean 95.69, std 7.15, range [24.3, 98.88]

Radius of gyration: 34.18 Å; Cα contacts (8 Å, |Δi|>4): 1690; chains: 2; bounding box: 44×99×82 Å

Solvent-accessible surface area (backbone atoms only — not comparable to full-atom values): 36294 Å² total; per-residue (Å²): 101,42,32,37,30,35,22,47,46,65,37,20,44,35,24,46,60,74,41,34,89,78,36,52,39,30,35,24,27,75,47,67,70,42,34,58,72,43,47,85,68,30,46,60,39,87,36,51,75,90,35,62,66,52,40,23,61,66,44,56,79,32,63,34,35,36,41,39,43,62,32,92,41,29,58,58,49,54,53,24,29,36,74,40,52,22,28,34,34,25,42,28,68,35,94,64,67,66,64,77,46,22,67,60,16,39,74,45,63,11,34,32,35,44,32,29,13,42,80,39,12,50,53,36,17,53,50,24,31,49,52,63,68,30,77,40,43,42,36,37,40,35,40,37,32,65,41,37,75,61,60,41,80,83,48,34,43,48,69,82,62,63,65,68,60,56,55,42,47,68,67,42,62,12,52,31,29,52,87,57,36,82,41,76,40,59,18,78,75,50,80,41,80,45,76,58,90,94,40,75,30,30,31,29,42,28,59,48,42,66,66,46,74,77,74,52,77,38,34,28,37,47,29,29,39,46,39,47,73,66,28,61,62,56,52,51,49,41,46,74,56,44,42,63,36,86,93,34,30,68,63,42,44,67,52,47,45,64,61,22,59,72,94,51,59,29,29,26,40,34,37,44,38,36,30,31,27,44,91,87,35,66,29,29,44,35,36,42,37,45,36,54,43,51,97,92,36,48,13,58,20,44,51,23,11,50,42,32,42,52,52,42,52,50,52,74,66,65,74,60,69,61,14,49,42,58,36,27,58,45,15,52,33,66,70,56,31,52,50,51,54,51,53,42,44,74,71,66,35,45,74,47,77,51,76,44,69,51,85,64,92,119,104,44,32,36,30,36,22,49,47,64,37,21,45,36,25,48,61,74,42,34,90,80,34,52,39,29,34,24,27,74,49,67,70,42,33,58,72,43,48,86,68,29,45,61,38,87,38,50,74,89,35,61,65,52,42,23,60,65,43,54,80,32,63,34,34,35,40,41,42,61,31,93,40,28,56,58,48,52,52,23,29,36,74,40,51,21,28,35,34,25,42,29,68,36,93,65,67,66,65,78,45,23,65,61,16,39,75,46,63,11,33,32,35,45,33,28,12,42,79,40,11,49,54,34,17,53,50,23,30,49,52,63,67,30,77,40,44,41,37,36,43,36,39,37,32,65,40,37,74,61,58,41,79,84,46,34,44,48,69,83,63,62,66,67,59,55,55,42,47,67,67,42,63,12,51,31,29,52,87,58,34,81,42,76,38,60,20,78,76,49,78,41,79,45,74,56,91,95,41,75,29,29,30,29,43,28,58,49,43,66,65,46,72,76,75,51,78,39,36,27,36,46,29,30,40,47,40,48,74,68,26,62,62,55,51,51,50,40,48,73,56,44,41,64,38,84,93,34,31,70,64,42,44,67,54,48,46,64,61,21,59,73,94,50,58,29,29,28,41,33,38,43,38,37,31,31,27,42,92,87,34,66,30,28,42,36,37,43,38,44,36,55,43,52,96,92,36,49,13,56,20,42,52,22,10,49,42,32,41,53,53,42,51,49,52,73,65,64,73,61,69,62,15,50,42,60,36,26,58,45,14,52,33,65,70,55,31,51,52,51,55,51,53,43,43,74,70,67,36,45,73,44,77,53,75,44,70,50,84,64,91,119

Organism: NCBI:txid2598455